Protein AF-A0AAD7XA46-F1 (afdb_monomer_lite)

Foldseek 3Di:
DDDDDDDDPDDDPPPPPAAPLEAAPPPDPVLVVLVVLLQDPPRDLVSNLVSVLVLLLSLLVVLQVLADWDWDWDQDPVRDIDIDIDGDFAAAEEAEPDQQVSSVVSNCVVPVPHHYKYWYWDQDPPPRAIDTDDTDDPLCLLRHQYAYGDAEQQQLRSVQVVLVVSVVSNHDLLSAEYGYAEHEPNSSCVNCVNRVNHHYYYHYYADHADPVRAGPVHRPDSCVSPPDPVNVPDDPDDDDDDDPDDPPPDVPPPDDDDDDDDDDDDDDDDDDDDDDDDDDDDDDDDDDDDDDDDDDDDDDDDDDDDDDDDDDDDDDDDDDDDDDDDDDDDDDDDDDDDDDDDDDDDDDDDDDDDPDDDDDDPPPDPPQLDQDDDDPDDLAAAEEEEAFAQLWDKDWDQPPDPDPDPDRDDTDIWTFALPPQVVVCVVVVHDSQFNCNVLVLLQCVLQLPFLCLSNVRYWYWYQHNVRWIKTAASSDDQDPDVRVNRVVSNVCVVVQFDDDPPDPDTRMGTDDDDPVVVAPPQEAEEEEDLPAEADALLVPVVVDDSSGYYYYYFHSTSDDHSCRCVVPHPYYYYHDNDDDRRNVVSNSNSVSVCVVVVRD

Secondary structure (DSSP, 8-state):
-------------------TTEEEPP--HHHHHHHHHHH-TT--HHHHHHHHHHHHHHHHHHHHHTS-EEEEEEE-TTS-EEEEEEE-SEEEEEEEETGGGHHHHHHHHHSTT-EEEEEEEEE-TTT--EEEEEEE--TTGGGEEEEEE-SEESSSHHHHHHHHHHHHTT--GGGEEEEEEEE-HHHHHHHHHH-TTSEEEEEEE-SEE-TTS-EES--S-HHHHS--TTGGG--S---PPPPS--SSSSSSSS----------------------------------------------------------------------------------PPPP---------------------TTSS-----PPP--S------EEEEEEEE---EEEE------SS-PPPP-EEEE--TTT-HHHHHHTT--GGG--HHHHHHHHHHHHHSHHHHTT-EEEEEEETTS-EEEE-TT----SSHHHHHHHHHHHHHHSEEE-TTSS-EEEEEEPSPGGGGS-SSEEEEEE-SSSPB--HHHHGGGS-TTSEEEEEEE-SSS--S-TTTTT-SEEEBSSSS---HHHHHHHHHHHHHHHTT--

pLDDT: mean 73.86, std 28.24, range [23.0, 98.25]

Structure (mmCIF, N/CA/C/O backbone):
data_AF-A0AAD7XA46-F1
#
_entry.id   AF-A0AAD7XA46-F1
#
loop_
_atom_site.group_PDB
_atom_site.id
_atom_site.type_symbol
_atom_site.label_atom_id
_atom_site.label_alt_id
_atom_site.label_comp_id
_atom_site.label_asym_id
_atom_site.label_entity_id
_atom_site.label_seq_id
_atom_site.pdbx_PDB_ins_code
_atom_site.Cartn_x
_atom_site.Cartn_y
_atom_site.Cartn_z
_atom_site.occupancy
_atom_site.B_iso_or_equiv
_atom_site.auth_seq_id
_atom_site.auth_comp_id
_atom_site.auth_asym_id
_atom_site.auth_atom_id
_atom_site.pdbx_PDB_model_num
ATOM 1 N N . MET A 1 1 ? 30.542 7.091 -58.425 1.00 41.00 1 MET A N 1
ATOM 2 C CA . MET A 1 1 ? 31.851 6.747 -57.839 1.00 41.00 1 MET A CA 1
ATOM 3 C C . MET A 1 1 ? 32.280 7.881 -56.927 1.00 41.00 1 MET A C 1
ATOM 5 O O . MET A 1 1 ? 32.767 8.890 -57.411 1.00 41.00 1 MET A O 1
ATOM 9 N N . ALA A 1 2 ? 32.003 7.732 -55.637 1.00 30.84 2 ALA A N 1
ATOM 10 C CA . ALA A 1 2 ? 32.707 8.364 -54.527 1.00 30.84 2 ALA A CA 1
ATOM 11 C C . ALA A 1 2 ? 32.381 7.490 -53.310 1.00 30.84 2 ALA A C 1
ATOM 13 O O . ALA A 1 2 ? 31.226 7.117 -53.108 1.00 30.84 2 ALA A O 1
ATOM 14 N N . ASP A 1 3 ? 33.441 7.050 -52.655 1.00 28.08 3 ASP A N 1
ATOM 15 C CA . ASP A 1 3 ? 33.549 5.824 -51.879 1.00 28.08 3 ASP A CA 1
ATOM 16 C C . ASP A 1 3 ? 33.077 5.994 -50.428 1.00 28.08 3 ASP A C 1
ATOM 18 O O . ASP A 1 3 ? 33.157 7.079 -49.851 1.00 28.08 3 ASP A O 1
ATOM 22 N N . GLN A 1 4 ? 32.570 4.903 -49.861 1.00 31.69 4 GLN A N 1
ATOM 23 C CA . GLN A 1 4 ? 32.106 4.787 -48.482 1.00 31.69 4 GLN A CA 1
ATOM 24 C C . GLN A 1 4 ? 33.289 4.483 -47.564 1.00 31.69 4 GLN A C 1
ATOM 26 O O . GLN A 1 4 ? 34.017 3.533 -47.812 1.00 31.69 4 GLN A O 1
ATOM 31 N N . THR A 1 5 ? 33.412 5.175 -46.433 1.00 30.08 5 THR A N 1
ATOM 32 C CA . THR A 1 5 ? 34.034 4.601 -45.225 1.00 30.08 5 THR A CA 1
ATOM 33 C C . THR A 1 5 ? 33.360 5.178 -43.980 1.00 30.08 5 THR A C 1
ATOM 35 O O . THR A 1 5 ? 33.797 6.159 -43.388 1.00 30.08 5 THR A O 1
ATOM 38 N N . ALA A 1 6 ? 32.243 4.558 -43.595 1.00 30.94 6 ALA A N 1
ATOM 39 C CA . ALA A 1 6 ? 31.711 4.652 -42.243 1.00 30.94 6 ALA A CA 1
ATOM 40 C C . ALA A 1 6 ? 32.429 3.597 -41.392 1.00 30.94 6 ALA A C 1
ATOM 42 O O . ALA A 1 6 ? 32.312 2.398 -41.640 1.00 30.94 6 ALA A O 1
ATOM 43 N N . THR A 1 7 ? 33.206 4.048 -40.416 1.00 26.98 7 THR A N 1
ATOM 44 C CA . THR A 1 7 ? 33.900 3.214 -39.436 1.00 26.98 7 THR A CA 1
ATOM 45 C C . THR A 1 7 ? 32.869 2.558 -38.516 1.00 26.98 7 THR A C 1
ATOM 47 O O . THR A 1 7 ? 32.341 3.181 -37.598 1.00 26.98 7 THR A O 1
ATOM 50 N N . SER A 1 8 ? 32.549 1.292 -38.781 1.00 25.33 8 SER A N 1
ATOM 51 C CA . SER A 1 8 ? 31.784 0.440 -37.875 1.00 25.33 8 SER A CA 1
ATOM 52 C C . SER A 1 8 ? 32.694 -0.023 -36.739 1.00 25.33 8 SER A C 1
ATOM 54 O O . SER A 1 8 ? 33.525 -0.913 -36.927 1.00 25.33 8 SER A O 1
ATOM 56 N N . THR A 1 9 ? 32.548 0.569 -35.557 1.00 26.42 9 THR A N 1
ATOM 57 C CA . THR A 1 9 ? 33.177 0.062 -34.335 1.00 26.42 9 THR A CA 1
ATOM 58 C C . THR A 1 9 ? 32.465 -1.228 -33.935 1.00 26.42 9 THR A C 1
ATOM 60 O O . THR A 1 9 ? 31.396 -1.220 -33.329 1.00 26.42 9 THR A O 1
ATOM 63 N N . THR A 1 10 ? 33.032 -2.359 -34.340 1.00 25.03 10 THR A N 1
ATOM 64 C CA . THR A 1 10 ? 32.673 -3.691 -33.856 1.00 25.03 10 THR A CA 1
ATOM 65 C C . THR A 1 10 ? 32.924 -3.759 -32.352 1.00 25.03 10 THR A C 1
ATOM 67 O O . THR A 1 10 ? 34.072 -3.854 -31.923 1.00 25.03 10 THR A O 1
ATOM 70 N N . HIS A 1 11 ? 31.857 -3.721 -31.551 1.00 30.09 11 HIS A N 1
ATOM 71 C CA . HIS A 1 11 ? 31.914 -4.160 -30.161 1.00 30.09 11 HIS A CA 1
ATOM 72 C C . HIS A 1 11 ? 32.260 -5.650 -30.150 1.00 30.09 11 HIS A C 1
ATOM 74 O O . HIS A 1 11 ? 31.501 -6.501 -30.612 1.00 30.09 11 HIS A O 1
ATOM 80 N N . THR A 1 12 ? 33.458 -5.951 -29.671 1.00 28.19 12 THR A N 1
ATOM 81 C CA . THR A 1 12 ? 33.951 -7.298 -29.419 1.00 28.19 12 THR A CA 1
ATOM 82 C C . THR A 1 12 ? 33.067 -7.977 -28.373 1.00 28.19 12 THR A C 1
ATOM 84 O O .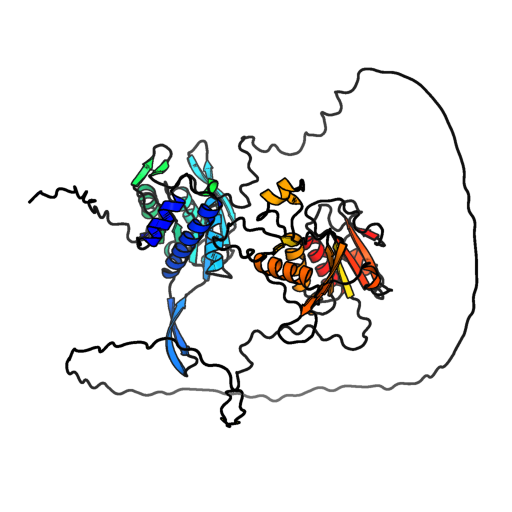 THR A 1 12 ? 33.112 -7.621 -27.198 1.00 28.19 12 THR A O 1
ATOM 87 N N . ASN A 1 13 ? 32.277 -8.967 -28.798 1.00 32.09 13 ASN A N 1
ATOM 88 C CA . ASN A 1 13 ? 31.639 -9.944 -27.916 1.00 32.09 13 ASN A CA 1
ATOM 89 C C . ASN A 1 13 ? 32.727 -10.802 -27.252 1.00 32.09 13 ASN A C 1
ATOM 91 O O . ASN A 1 13 ? 33.079 -11.871 -27.748 1.00 32.09 13 ASN A O 1
ATOM 95 N N . ALA A 1 14 ? 33.259 -10.335 -26.127 1.00 31.86 14 ALA A N 1
ATOM 96 C CA . ALA A 1 14 ? 33.870 -11.205 -25.137 1.00 31.86 14 ALA A CA 1
ATOM 97 C C . ALA A 1 14 ? 32.741 -11.711 -24.230 1.00 31.86 14 ALA A C 1
ATOM 99 O O . ALA A 1 14 ? 32.364 -11.066 -23.257 1.00 31.86 14 ALA A O 1
ATOM 100 N N . THR A 1 15 ? 32.134 -12.842 -24.587 1.00 37.50 15 THR A N 1
ATOM 101 C CA . THR A 1 15 ? 31.290 -13.604 -23.659 1.00 37.50 15 THR A CA 1
ATOM 102 C C . THR A 1 15 ? 32.190 -14.192 -22.576 1.00 37.50 15 THR A C 1
ATOM 104 O O . THR A 1 15 ? 32.627 -15.336 -22.676 1.00 37.50 15 THR A O 1
ATOM 107 N N . GLU A 1 16 ? 32.489 -13.407 -21.542 1.00 53.19 16 GLU A N 1
ATOM 108 C CA . GLU A 1 16 ? 32.779 -13.981 -20.233 1.00 53.19 16 GLU A CA 1
ATOM 109 C C . GLU A 1 16 ? 31.550 -14.803 -19.837 1.00 53.19 16 GLU A C 1
ATOM 111 O O . GLU A 1 16 ? 30.427 -14.295 -19.770 1.00 53.19 16 GLU A O 1
ATOM 116 N N . SER A 1 17 ? 31.729 -16.114 -19.690 1.00 70.62 17 SER A N 1
ATOM 117 C CA . SER A 1 17 ? 30.637 -17.014 -19.343 1.00 70.62 17 SER A CA 1
ATOM 118 C C . SER A 1 17 ? 30.135 -16.660 -17.946 1.00 70.62 17 SER A C 1
ATOM 120 O O . SER A 1 17 ? 30.827 -16.911 -16.957 1.00 70.62 17 SER A O 1
ATOM 122 N N . LEU A 1 18 ? 28.942 -16.068 -17.869 1.00 80.31 18 LEU A N 1
ATOM 123 C CA . LEU A 1 18 ? 28.279 -15.784 -16.600 1.00 80.31 18 LEU A CA 1
ATOM 124 C C . LEU A 1 18 ? 28.159 -17.071 -15.764 1.00 80.31 18 LEU A C 1
ATOM 126 O O . LEU A 1 18 ? 27.950 -18.147 -16.336 1.00 80.31 18 LEU A O 1
ATOM 130 N N . PRO A 1 19 ? 28.266 -16.989 -14.425 1.00 85.56 19 PRO A N 1
ATOM 131 C CA . PRO A 1 19 ? 28.053 -18.149 -13.568 1.00 85.56 19 PRO A CA 1
ATOM 132 C C . PRO A 1 19 ? 26.674 -18.774 -13.822 1.00 85.56 19 PRO A C 1
ATOM 134 O O . PRO A 1 19 ? 25.698 -18.060 -14.037 1.00 85.56 19 PRO A O 1
ATOM 137 N N . ALA A 1 20 ? 26.569 -20.104 -13.747 1.00 86.88 20 ALA A N 1
ATOM 138 C CA . ALA A 1 20 ? 25.340 -20.83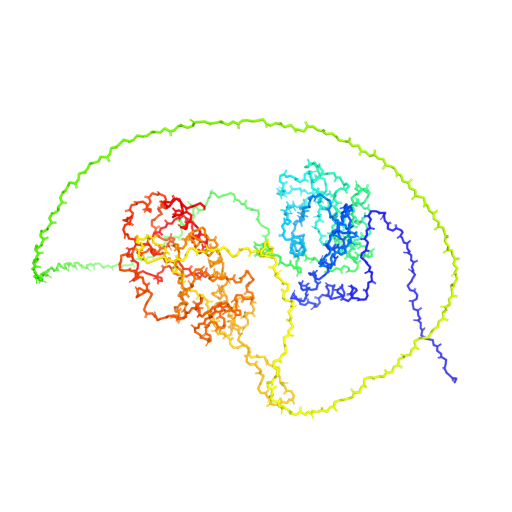6 -14.087 1.00 86.88 20 ALA A CA 1
ATOM 139 C C . ALA A 1 20 ? 24.118 -20.484 -13.208 1.00 86.88 20 ALA A C 1
ATOM 141 O O . ALA A 1 20 ? 22.981 -20.775 -13.574 1.00 86.88 20 ALA A O 1
ATOM 142 N N . SER A 1 21 ? 24.340 -19.873 -12.043 1.00 91.38 21 SER A N 1
ATOM 143 C CA . SER A 1 21 ? 23.294 -19.404 -11.133 1.00 91.38 21 SER A CA 1
ATOM 144 C C . SER A 1 21 ? 22.818 -17.974 -11.418 1.00 91.38 21 SER A C 1
ATOM 146 O O . SER A 1 21 ? 21.878 -17.515 -10.767 1.00 91.38 21 SER A O 1
ATOM 148 N N . VAL A 1 22 ? 23.431 -17.274 -12.380 1.00 95.44 22 VAL A N 1
ATOM 149 C CA . VAL A 1 22 ? 23.121 -15.884 -12.735 1.00 95.44 22 VAL A CA 1
ATOM 150 C C . VAL A 1 22 ? 22.285 -15.836 -14.009 1.00 95.44 22 VAL A C 1
ATOM 152 O O . VAL A 1 22 ? 22.690 -16.312 -15.067 1.00 95.44 22 VAL A O 1
ATOM 155 N N . TYR A 1 23 ? 21.132 -15.186 -13.916 1.00 96.06 23 TYR A N 1
ATOM 156 C CA . TYR A 1 23 ? 20.177 -15.004 -14.996 1.00 96.06 23 TYR A CA 1
ATOM 157 C C . TYR A 1 23 ? 20.037 -13.512 -15.283 1.00 96.06 23 TYR A C 1
ATOM 159 O O . TYR A 1 23 ? 19.651 -12.717 -14.422 1.00 96.06 23 TYR A O 1
ATOM 167 N N . LYS A 1 24 ? 20.384 -13.128 -16.510 1.00 95.88 24 LYS A N 1
ATOM 168 C CA . LYS A 1 24 ? 20.266 -11.755 -16.995 1.00 95.88 24 LYS A CA 1
ATOM 169 C C . LYS A 1 24 ? 18.977 -11.614 -17.796 1.00 95.88 24 LYS A C 1
ATOM 171 O O . LYS A 1 24 ? 18.714 -12.443 -18.667 1.00 95.88 24 LYS A O 1
ATOM 176 N N . LEU A 1 25 ? 18.213 -10.546 -17.559 1.00 95.69 25 LEU A N 1
ATOM 177 C CA . LEU A 1 25 ? 17.048 -10.249 -18.395 1.00 95.69 25 LEU A CA 1
ATOM 178 C C . LEU A 1 25 ? 17.437 -10.128 -19.881 1.00 95.69 25 LEU A C 1
ATOM 180 O O . LEU A 1 25 ? 18.511 -9.598 -20.196 1.00 95.69 25 LEU A O 1
ATOM 184 N N . PRO A 1 26 ? 16.556 -10.525 -20.818 1.00 95.00 26 PRO A N 1
ATOM 185 C CA . PRO A 1 26 ? 16.779 -10.304 -22.241 1.00 95.00 26 PRO A CA 1
ATOM 186 C C . PRO A 1 26 ? 17.013 -8.820 -22.551 1.00 95.00 26 PRO A C 1
ATOM 188 O O . PRO A 1 26 ? 16.194 -7.959 -22.217 1.00 95.00 26 PRO A O 1
ATOM 191 N N . GLN A 1 27 ? 18.129 -8.517 -23.215 1.00 95.00 27 GLN A N 1
ATOM 192 C CA . GLN A 1 27 ? 18.544 -7.149 -23.541 1.00 95.00 27 GLN A CA 1
ATOM 193 C C . GLN A 1 27 ? 17.766 -6.632 -24.755 1.00 95.00 27 GLN A C 1
ATOM 195 O O . GLN A 1 27 ? 18.251 -6.597 -25.881 1.00 95.00 27 GLN A O 1
ATOM 200 N N . THR A 1 28 ? 16.497 -6.302 -24.525 1.00 96.69 28 THR A N 1
ATOM 201 C CA . THR A 1 28 ? 15.625 -5.701 -25.538 1.00 96.69 28 THR A CA 1
ATOM 202 C C . THR A 1 28 ? 15.868 -4.197 -25.631 1.00 96.69 28 THR A C 1
ATOM 204 O O . THR A 1 28 ? 16.178 -3.562 -24.624 1.00 96.69 28 THR A O 1
ATOM 207 N N . ALA A 1 29 ? 15.610 -3.597 -26.797 1.00 96.62 29 ALA A N 1
ATOM 208 C CA . ALA A 1 29 ? 15.671 -2.140 -26.967 1.00 96.62 29 ALA A CA 1
ATOM 209 C C . ALA A 1 29 ? 14.773 -1.390 -25.963 1.00 96.62 29 ALA A C 1
ATOM 211 O O . ALA A 1 29 ? 15.087 -0.284 -25.531 1.00 96.62 29 ALA A O 1
ATOM 212 N N . GLN A 1 30 ? 13.659 -2.006 -25.548 1.00 97.00 30 GLN A N 1
ATOM 213 C CA . GLN A 1 30 ? 12.791 -1.442 -24.519 1.00 97.00 30 GLN A CA 1
ATOM 214 C C . GLN A 1 30 ? 13.459 -1.446 -23.142 1.00 97.00 30 GLN A C 1
ATOM 216 O O . GLN A 1 30 ? 13.334 -0.461 -22.420 1.00 97.00 30 GLN A O 1
ATOM 221 N N . LEU A 1 31 ? 14.131 -2.538 -22.762 1.00 96.00 31 LEU A N 1
ATOM 222 C CA . LEU A 1 31 ? 14.868 -2.607 -21.501 1.00 96.00 31 LEU A CA 1
ATOM 223 C C . LEU A 1 31 ? 16.010 -1.589 -21.508 1.00 96.00 31 LEU A C 1
ATOM 225 O O . LEU A 1 31 ? 16.131 -0.812 -20.569 1.00 96.00 31 LEU A O 1
ATOM 229 N N . GLU A 1 32 ? 16.773 -1.536 -22.596 1.00 96.56 32 GLU A N 1
ATOM 230 C CA . GLU A 1 32 ? 17.850 -0.568 -22.788 1.00 96.56 32 GLU A CA 1
ATOM 231 C C . GLU A 1 32 ? 17.353 0.874 -22.637 1.00 96.56 32 GLU A C 1
ATOM 233 O O . GLU A 1 32 ? 17.885 1.599 -21.805 1.00 96.56 32 GLU A O 1
ATOM 238 N N . ALA A 1 33 ? 16.256 1.256 -23.302 1.00 97.06 33 ALA A N 1
ATOM 239 C CA . ALA A 1 33 ? 15.666 2.589 -23.162 1.00 97.06 33 ALA A CA 1
ATOM 240 C C . ALA A 1 33 ? 15.236 2.915 -21.719 1.00 97.06 33 ALA A C 1
ATOM 242 O O . ALA A 1 33 ? 15.405 4.046 -21.262 1.00 97.06 33 ALA A O 1
ATOM 243 N N . LEU A 1 34 ? 14.693 1.936 -20.982 1.00 97.50 34 LEU A N 1
ATOM 244 C CA . LEU A 1 34 ? 14.364 2.121 -19.565 1.00 97.50 34 LEU A CA 1
ATOM 245 C C . LEU A 1 34 ? 15.631 2.380 -18.740 1.00 97.50 34 LEU A C 1
ATOM 247 O O . LEU A 1 34 ? 15.639 3.306 -17.927 1.00 97.50 34 LEU A O 1
ATOM 251 N N . TYR A 1 35 ? 16.693 1.603 -18.973 1.00 97.25 35 TYR A N 1
ATOM 252 C CA . TYR A 1 35 ? 17.986 1.791 -18.316 1.00 97.25 35 TYR A CA 1
ATOM 253 C C . TYR A 1 35 ? 18.626 3.128 -18.673 1.00 97.25 35 TYR A C 1
ATOM 255 O O . TYR A 1 35 ? 19.125 3.795 -17.774 1.00 97.25 35 TYR A O 1
ATOM 263 N N . THR A 1 36 ? 18.573 3.570 -19.930 1.00 97.44 36 THR A N 1
ATOM 264 C CA . THR A 1 36 ? 19.084 4.885 -20.337 1.00 97.44 36 THR A CA 1
ATOM 265 C C . THR A 1 36 ? 18.456 5.997 -19.498 1.00 97.44 36 THR A C 1
ATOM 267 O O . THR A 1 36 ? 19.179 6.829 -18.957 1.00 97.44 36 THR A O 1
ATOM 270 N N . ILE A 1 37 ? 17.132 5.969 -19.304 1.00 96.31 37 ILE A N 1
ATOM 271 C CA . ILE A 1 37 ? 16.424 6.994 -18.525 1.00 96.31 37 ILE A CA 1
ATOM 272 C C . ILE A 1 37 ? 16.816 6.945 -17.045 1.00 96.31 37 ILE A C 1
ATOM 274 O O . ILE A 1 37 ? 17.108 7.981 -16.453 1.00 96.31 37 ILE A O 1
ATOM 278 N N . ILE A 1 38 ? 16.841 5.763 -16.420 1.00 96.31 38 ILE A N 1
ATOM 279 C CA . ILE A 1 38 ? 17.196 5.684 -14.993 1.00 96.31 38 ILE A CA 1
ATOM 280 C C . ILE A 1 38 ? 18.689 5.936 -14.741 1.00 96.31 38 ILE A C 1
ATOM 282 O O . ILE A 1 38 ? 19.058 6.314 -13.635 1.00 96.31 38 ILE A O 1
ATOM 286 N N . ARG A 1 39 ? 19.559 5.755 -15.740 1.00 96.25 39 ARG A N 1
ATOM 287 C CA . ARG A 1 39 ? 20.988 6.078 -15.636 1.00 96.25 39 ARG A CA 1
ATOM 288 C C . ARG A 1 39 ? 21.248 7.567 -15.804 1.00 96.25 39 ARG A C 1
ATOM 290 O O . ARG A 1 39 ? 22.096 8.090 -15.088 1.00 96.25 39 ARG A O 1
ATOM 297 N N . ASP A 1 40 ? 20.500 8.244 -16.675 1.00 96.19 40 ASP A N 1
ATOM 298 C CA . ASP A 1 40 ? 20.656 9.678 -16.920 1.00 96.19 40 ASP A CA 1
ATOM 299 C C . ASP A 1 40 ? 20.528 10.477 -15.614 1.00 96.19 40 ASP A C 1
ATOM 301 O O . ASP A 1 40 ? 19.557 10.351 -14.863 1.00 96.19 40 ASP A O 1
ATOM 305 N N . ARG A 1 41 ? 21.558 11.275 -15.330 1.00 94.12 41 ARG A N 1
ATOM 306 C CA . ARG A 1 41 ? 21.662 12.135 -14.151 1.00 94.12 41 ARG A CA 1
ATOM 307 C C . ARG A 1 41 ? 20.601 13.238 -14.156 1.00 94.12 41 ARG A C 1
ATOM 309 O O . ARG A 1 41 ? 20.165 13.641 -13.081 1.00 94.12 41 ARG A O 1
ATOM 316 N N . GLU A 1 42 ? 20.191 13.706 -15.331 1.00 94.00 42 GLU A N 1
ATOM 317 C CA . GLU A 1 42 ? 19.245 14.815 -15.489 1.00 94.00 42 GLU A CA 1
ATOM 318 C C . GLU A 1 42 ? 17.775 14.355 -15.409 1.00 94.00 42 GLU A C 1
ATOM 320 O O . GLU A 1 42 ? 16.855 15.177 -15.364 1.00 94.00 42 GLU A O 1
ATOM 325 N N . THR A 1 43 ? 17.524 13.041 -15.330 1.00 93.75 43 THR A N 1
ATOM 326 C CA . THR A 1 43 ? 16.179 12.483 -15.152 1.00 93.75 43 THR A CA 1
ATOM 327 C C . THR A 1 43 ? 15.559 12.950 -13.840 1.00 93.75 43 THR A C 1
ATOM 329 O O . THR A 1 43 ? 16.078 12.705 -12.747 1.00 93.75 43 THR A O 1
ATOM 332 N N . ASN A 1 44 ? 14.386 13.577 -13.939 1.00 92.81 44 ASN A N 1
ATOM 333 C CA . ASN A 1 44 ? 13.645 14.032 -12.770 1.00 92.81 44 ASN A CA 1
ATOM 334 C C . ASN A 1 44 ? 13.155 12.853 -11.906 1.00 92.81 44 ASN A C 1
ATOM 336 O O . ASN A 1 44 ? 12.982 11.722 -12.362 1.00 92.81 44 ASN A O 1
ATOM 340 N N . ARG A 1 45 ? 12.867 13.140 -10.634 1.00 88.69 45 ARG A N 1
ATOM 341 C CA . ARG A 1 45 ? 12.464 12.125 -9.650 1.00 88.69 45 ARG A CA 1
ATOM 342 C C . ARG A 1 45 ? 11.211 11.339 -10.057 1.00 88.69 45 ARG A C 1
ATOM 344 O O . ARG A 1 45 ? 11.158 10.139 -9.814 1.00 88.69 45 ARG A O 1
ATOM 351 N N . GLY A 1 46 ? 10.205 11.997 -10.636 1.00 90.56 46 GLY A N 1
ATOM 352 C CA . GLY A 1 46 ? 8.948 11.345 -11.019 1.00 90.56 46 GLY A CA 1
ATOM 353 C C . GLY A 1 46 ? 9.162 10.282 -12.094 1.00 90.56 46 GLY A C 1
ATOM 354 O O . GLY A 1 46 ? 8.707 9.148 -11.945 1.00 90.56 46 GLY A O 1
ATOM 355 N N . ASP A 1 47 ? 9.934 10.630 -13.122 1.00 92.50 47 ASP A N 1
ATOM 356 C CA . ASP A 1 47 ? 10.308 9.712 -14.193 1.00 92.50 47 ASP A CA 1
ATOM 357 C C . ASP A 1 47 ? 11.215 8.593 -13.672 1.00 92.50 47 ASP A C 1
ATOM 359 O O . ASP A 1 47 ? 10.961 7.423 -13.959 1.00 92.50 47 ASP A O 1
ATOM 363 N N . PHE A 1 48 ? 12.209 8.902 -12.830 1.00 94.19 48 PHE A N 1
ATOM 364 C CA . PHE A 1 48 ? 13.067 7.877 -12.225 1.00 94.19 48 PHE A CA 1
ATOM 365 C C . PHE A 1 48 ? 12.250 6.824 -11.459 1.00 94.19 48 PHE A C 1
ATOM 367 O O . PHE A 1 48 ? 12.458 5.621 -11.636 1.00 94.19 48 PHE A O 1
ATOM 374 N N . LEU A 1 49 ? 11.285 7.253 -10.636 1.00 92.25 49 LEU A N 1
ATOM 375 C CA . LEU A 1 49 ? 10.383 6.351 -9.913 1.00 92.25 49 LEU A CA 1
ATOM 376 C C . LEU A 1 49 ? 9.564 5.492 -10.883 1.00 92.25 49 LEU A C 1
ATOM 378 O O . LEU A 1 49 ? 9.581 4.268 -10.781 1.00 92.25 49 LEU A O 1
ATOM 382 N N . PHE A 1 50 ? 8.917 6.123 -11.864 1.00 93.56 50 PHE A N 1
ATOM 383 C CA . PHE A 1 50 ? 8.068 5.432 -12.830 1.00 93.56 50 PHE A CA 1
ATOM 384 C C . PHE A 1 50 ? 8.832 4.387 -13.655 1.00 93.56 50 PHE A C 1
ATOM 386 O O . PHE A 1 50 ? 8.379 3.249 -13.797 1.00 93.56 50 PHE A O 1
ATOM 393 N N . TYR A 1 51 ? 9.997 4.742 -14.200 1.00 96.12 51 TYR A N 1
ATOM 394 C CA . TYR A 1 51 ? 10.774 3.833 -15.040 1.00 96.12 51 TYR A CA 1
ATOM 395 C C . TYR A 1 51 ? 11.500 2.759 -14.224 1.00 96.12 51 TYR A C 1
ATOM 397 O O . TYR A 1 51 ? 11.555 1.612 -14.673 1.00 96.12 51 TYR A O 1
ATOM 405 N N . SER A 1 52 ? 11.971 3.071 -13.010 1.00 95.38 52 SER A N 1
ATOM 406 C CA . SER A 1 52 ? 12.527 2.048 -12.113 1.00 95.38 52 SER A CA 1
ATOM 407 C C . SER A 1 52 ? 11.467 1.025 -11.693 1.00 95.38 52 SER A C 1
ATOM 409 O O . SER A 1 52 ? 11.749 -0.169 -11.736 1.00 95.38 52 SER A O 1
ATOM 411 N N . ASP A 1 53 ? 10.230 1.442 -11.401 1.00 95.25 53 ASP A N 1
ATOM 412 C CA . ASP A 1 53 ? 9.119 0.521 -11.106 1.00 95.25 53 ASP A CA 1
ATOM 413 C C . ASP A 1 53 ? 8.800 -0.418 -12.267 1.00 95.25 53 ASP A C 1
ATOM 415 O O . ASP A 1 53 ? 8.562 -1.612 -12.066 1.00 95.25 53 ASP A O 1
ATOM 419 N N . ARG A 1 54 ? 8.866 0.087 -13.503 1.00 96.44 54 ARG A N 1
ATOM 420 C CA . ARG A 1 54 ? 8.690 -0.750 -14.695 1.00 96.44 54 ARG A CA 1
ATOM 421 C C . ARG A 1 54 ? 9.778 -1.814 -14.820 1.00 96.44 54 ARG A C 1
ATOM 423 O O . ARG A 1 54 ? 9.453 -2.949 -15.154 1.00 96.44 54 ARG A O 1
ATOM 430 N N . ILE A 1 55 ? 11.037 -1.471 -14.547 1.00 96.69 55 ILE A N 1
ATOM 431 C CA . ILE A 1 55 ? 12.144 -2.440 -14.567 1.00 96.69 55 ILE A CA 1
ATOM 432 C C . ILE A 1 55 ? 11.971 -3.464 -13.440 1.00 96.69 55 ILE A C 1
ATOM 434 O O . ILE A 1 55 ? 12.061 -4.665 -13.685 1.00 96.69 55 ILE A O 1
ATOM 438 N N . ILE A 1 56 ? 11.653 -3.009 -12.225 1.00 96.62 56 ILE A N 1
ATOM 439 C CA . ILE A 1 56 ? 11.403 -3.878 -11.066 1.00 96.62 56 ILE A CA 1
ATOM 440 C C . ILE A 1 56 ? 10.294 -4.883 -11.375 1.00 96.62 56 ILE A C 1
ATOM 442 O O . ILE A 1 56 ? 10.435 -6.058 -11.048 1.00 96.62 56 ILE A O 1
ATOM 446 N N . ARG A 1 57 ? 9.212 -4.462 -12.040 1.00 96.50 57 ARG A N 1
ATOM 447 C CA . ARG A 1 57 ? 8.133 -5.372 -12.439 1.00 96.50 57 ARG A CA 1
ATOM 448 C C . ARG A 1 57 ? 8.642 -6.502 -13.334 1.00 96.50 57 ARG A C 1
ATOM 450 O O . ARG A 1 57 ? 8.309 -7.651 -13.077 1.00 96.50 57 ARG A O 1
ATOM 457 N N . LEU A 1 58 ? 9.458 -6.186 -14.341 1.00 96.88 58 LEU A N 1
ATOM 458 C CA . LEU A 1 58 ? 10.049 -7.193 -15.230 1.00 96.88 58 LEU A CA 1
ATOM 459 C C . LEU A 1 58 ? 10.963 -8.157 -14.463 1.00 96.88 58 LEU A C 1
ATOM 461 O O . LEU A 1 58 ? 10.890 -9.363 -14.670 1.00 96.88 58 LEU A O 1
ATOM 465 N N . LEU A 1 59 ? 11.777 -7.632 -13.545 1.00 97.12 59 LEU A N 1
ATOM 466 C CA . LEU A 1 59 ? 12.679 -8.432 -12.713 1.00 97.12 59 LEU A CA 1
ATOM 467 C C . LEU A 1 59 ? 11.938 -9.370 -11.765 1.00 97.12 59 LEU A C 1
ATOM 469 O O . LEU A 1 59 ? 12.359 -10.506 -11.573 1.00 97.12 59 LEU A O 1
ATOM 473 N N . VAL A 1 60 ? 10.844 -8.904 -11.163 1.00 96.56 60 VAL A N 1
ATOM 474 C CA . VAL A 1 60 ? 10.026 -9.734 -10.276 1.00 96.56 60 VAL A CA 1
ATOM 475 C C . VAL A 1 60 ? 9.343 -10.848 -11.061 1.00 96.56 60 VAL A C 1
ATOM 477 O O . VAL A 1 60 ? 9.392 -11.988 -10.615 1.00 96.56 60 VAL A O 1
ATOM 480 N N . GLU A 1 61 ? 8.724 -10.542 -12.205 1.00 95.88 61 GLU A N 1
ATOM 481 C CA . GLU A 1 61 ? 8.083 -11.565 -13.049 1.00 95.88 61 GLU A CA 1
ATOM 482 C C . GLU A 1 61 ? 9.108 -12.626 -13.481 1.00 95.88 61 GLU A C 1
ATOM 484 O O . GLU A 1 61 ? 8.839 -13.819 -13.361 1.00 95.88 61 GLU A O 1
ATOM 489 N N . GLU A 1 62 ? 10.322 -12.211 -13.865 1.00 96.38 62 GLU A N 1
ATOM 490 C CA . GLU A 1 62 ? 11.394 -13.161 -14.175 1.00 96.38 62 GLU A CA 1
ATOM 491 C C . GLU A 1 62 ? 11.840 -13.961 -12.947 1.00 96.38 62 GLU A C 1
ATOM 493 O O . GLU A 1 62 ? 11.995 -15.176 -13.017 1.00 96.38 62 GLU A O 1
ATOM 498 N N . GLY A 1 63 ? 11.982 -13.324 -11.783 1.00 95.19 63 GLY A N 1
ATOM 499 C CA . GLY A 1 63 ? 12.333 -14.027 -10.550 1.00 95.19 63 GLY A CA 1
ATOM 500 C C . GLY A 1 63 ? 11.325 -15.108 -10.158 1.00 95.19 63 GLY A C 1
ATOM 501 O O . GLY A 1 63 ? 11.718 -16.154 -9.641 1.00 95.19 63 GLY A O 1
ATOM 502 N N . LEU A 1 64 ? 10.039 -14.902 -10.451 1.00 94.69 64 LEU A N 1
ATOM 503 C CA . LEU A 1 64 ? 8.993 -15.897 -10.210 1.00 94.69 64 LEU A CA 1
ATOM 504 C C . LEU A 1 64 ? 9.065 -17.089 -11.179 1.00 94.69 64 LEU A C 1
ATOM 506 O O . LEU A 1 64 ? 8.670 -18.186 -10.785 1.00 94.69 64 LEU A O 1
ATOM 510 N N . ASN A 1 65 ? 9.621 -16.928 -12.387 1.00 94.75 65 ASN A N 1
ATOM 511 C CA . ASN A 1 65 ? 9.807 -18.031 -13.344 1.00 94.75 65 ASN A CA 1
ATOM 512 C C . ASN A 1 65 ? 10.769 -19.117 -12.829 1.00 94.75 65 ASN A C 1
ATOM 514 O O . ASN A 1 65 ? 10.727 -20.253 -13.296 1.00 94.75 65 ASN A O 1
ATOM 518 N N . HIS A 1 66 ? 11.613 -18.796 -11.844 1.00 94.06 66 HIS A N 1
ATOM 519 C CA . HIS A 1 66 ? 12.566 -19.735 -11.246 1.00 94.06 66 HIS A CA 1
ATOM 520 C C . HIS A 1 66 ? 12.024 -20.502 -10.030 1.00 94.06 66 HIS A C 1
ATOM 522 O O . HIS A 1 66 ? 12.775 -21.248 -9.383 1.00 94.06 66 HIS A O 1
ATOM 528 N N . LEU A 1 67 ? 10.744 -20.315 -9.702 1.00 93.88 67 LEU A N 1
ATOM 529 C CA . LEU A 1 67 ? 10.045 -21.108 -8.698 1.00 93.88 67 LEU A CA 1
ATOM 530 C C . LEU A 1 67 ? 9.639 -22.470 -9.278 1.00 93.88 67 LEU A C 1
ATOM 532 O O . LEU A 1 67 ? 9.304 -22.561 -10.459 1.00 93.88 67 LEU A O 1
ATOM 536 N N . PRO A 1 68 ? 9.626 -23.536 -8.462 1.00 93.31 68 PRO A N 1
ATOM 537 C CA . PRO A 1 68 ? 9.132 -24.828 -8.913 1.00 93.31 68 PRO A CA 1
ATOM 538 C C . PRO A 1 68 ? 7.647 -24.756 -9.266 1.00 93.31 68 PRO A C 1
ATOM 540 O O . PRO A 1 68 ? 6.856 -24.041 -8.639 1.00 93.31 68 PRO A O 1
ATOM 543 N N . VAL A 1 69 ? 7.274 -25.541 -10.269 1.00 94.69 69 VAL A N 1
ATOM 544 C CA . VAL A 1 69 ? 5.902 -25.655 -10.746 1.00 94.69 69 VAL A CA 1
ATOM 545 C C . VAL A 1 69 ? 5.461 -27.110 -10.744 1.00 94.69 69 VAL A C 1
ATOM 547 O O . VAL A 1 69 ? 6.236 -28.014 -11.049 1.00 94.69 69 VAL A O 1
ATOM 550 N N . VAL A 1 70 ? 4.190 -27.326 -10.429 1.00 95.44 70 VAL A N 1
ATOM 551 C CA . VAL A 1 70 ? 3.521 -28.623 -10.483 1.00 95.44 70 VAL A CA 1
ATOM 552 C C . VAL A 1 70 ? 2.553 -28.660 -11.667 1.00 95.44 70 VAL A C 1
ATOM 554 O O . VAL A 1 70 ? 1.844 -27.671 -11.899 1.00 95.44 70 VAL A O 1
ATOM 557 N N . PRO A 1 71 ? 2.480 -29.775 -12.418 1.00 96.38 71 PRO A N 1
ATOM 558 C CA . PRO A 1 71 ? 1.473 -29.954 -13.457 1.00 96.38 71 PRO A CA 1
ATOM 559 C C . PRO A 1 71 ? 0.065 -29.772 -12.887 1.00 96.38 71 PRO A C 1
ATOM 561 O O . PRO A 1 71 ? -0.263 -30.289 -11.817 1.00 96.38 71 PRO A O 1
ATOM 564 N N . LYS A 1 72 ? -0.775 -29.021 -13.598 1.00 96.19 72 LYS A N 1
ATOM 565 C CA . LYS A 1 72 ? -2.146 -28.738 -13.182 1.00 96.19 72 LYS A CA 1
ATOM 566 C C . LYS A 1 72 ? -3.083 -28.752 -14.376 1.00 96.19 72 LYS A C 1
ATOM 568 O O . LYS A 1 72 ? -3.082 -27.841 -15.202 1.00 96.19 72 LYS A O 1
ATOM 573 N N . THR A 1 73 ? -3.949 -29.751 -14.400 1.00 96.56 73 THR A N 1
ATOM 574 C CA . THR A 1 73 ? -5.008 -29.866 -15.398 1.00 96.56 73 THR A CA 1
ATOM 575 C C . THR A 1 73 ? -6.244 -29.100 -14.942 1.00 96.56 73 THR A C 1
ATOM 577 O O . THR A 1 73 ? -6.675 -29.217 -13.793 1.00 96.56 73 THR A O 1
ATOM 580 N N . VAL A 1 74 ? -6.821 -28.298 -15.835 1.00 96.62 74 VAL A N 1
ATOM 581 C CA . VAL A 1 74 ? -8.061 -27.551 -15.587 1.00 96.62 74 VAL A CA 1
ATOM 582 C C . VAL A 1 74 ? -9.071 -27.813 -16.694 1.00 96.62 74 VAL A C 1
ATOM 584 O O . VAL A 1 74 ? -8.707 -28.111 -17.830 1.00 96.62 74 VAL A O 1
ATOM 587 N N . ILE A 1 75 ? -10.351 -27.673 -16.365 1.00 97.19 75 ILE A N 1
ATOM 588 C CA . ILE A 1 75 ? -11.431 -27.690 -17.349 1.00 97.19 75 ILE A CA 1
ATOM 589 C C . ILE A 1 75 ? -11.739 -26.238 -17.699 1.00 97.19 75 ILE A C 1
ATOM 591 O O . ILE A 1 75 ? -12.037 -25.417 -16.829 1.00 97.19 75 ILE A O 1
ATOM 595 N N . THR A 1 76 ? -11.612 -25.909 -18.976 1.00 96.88 76 THR A N 1
ATOM 596 C CA . THR A 1 76 ? -11.901 -24.571 -19.496 1.00 96.88 76 THR A CA 1
ATOM 597 C C . THR A 1 76 ? -13.415 -24.315 -19.539 1.00 96.88 76 THR A C 1
ATOM 599 O O . THR A 1 76 ? -14.199 -25.265 -19.554 1.00 96.88 76 THR A O 1
ATOM 602 N N . PRO A 1 77 ? -13.874 -23.049 -19.622 1.00 96.38 77 PRO A N 1
ATOM 603 C CA . PRO A 1 77 ? -15.303 -22.742 -19.752 1.00 96.38 77 PRO A CA 1
ATOM 604 C C . PRO A 1 77 ? -15.982 -23.342 -20.995 1.00 96.38 77 PRO A C 1
ATOM 606 O O . PRO A 1 77 ? -17.205 -23.402 -21.044 1.00 96.38 77 PRO A O 1
ATOM 609 N N . THR A 1 78 ? -15.211 -23.785 -21.994 1.00 95.94 78 THR A N 1
ATOM 610 C CA . THR A 1 78 ? -15.720 -24.482 -23.186 1.00 95.94 78 THR A CA 1
ATOM 611 C C . THR A 1 78 ? -15.895 -25.989 -22.969 1.00 95.94 78 THR A C 1
ATOM 613 O O . THR A 1 78 ? -16.321 -26.686 -23.884 1.00 95.94 78 THR A O 1
ATOM 616 N N . GLY A 1 79 ? -15.562 -26.508 -21.782 1.00 93.75 79 GLY A N 1
ATOM 617 C CA . GLY A 1 79 ? -15.596 -27.935 -21.454 1.00 93.75 79 GLY A CA 1
ATOM 618 C C . GLY A 1 79 ? -14.346 -28.711 -21.879 1.00 93.75 79 GLY A C 1
ATOM 619 O O . GLY A 1 79 ? -14.239 -29.893 -21.566 1.00 93.75 79 GLY A O 1
ATOM 620 N N . ALA A 1 80 ? -13.385 -28.070 -22.553 1.00 96.56 80 ALA A N 1
ATOM 621 C CA . ALA A 1 80 ? -12.135 -28.707 -22.954 1.00 96.56 80 ALA A CA 1
ATOM 622 C C . ALA A 1 80 ? -11.135 -28.780 -21.791 1.00 96.56 80 ALA A C 1
ATOM 624 O O . ALA A 1 80 ? -11.022 -27.843 -20.992 1.00 96.56 80 ALA A O 1
ATOM 625 N N . THR A 1 81 ? -10.371 -29.868 -21.738 1.00 97.44 81 THR A N 1
ATOM 626 C CA . THR A 1 81 ? -9.251 -30.039 -20.809 1.00 97.44 81 THR A CA 1
ATOM 627 C C . THR A 1 81 ? -8.049 -29.209 -21.266 1.00 97.44 81 THR A C 1
ATOM 629 O O . THR A 1 81 ? -7.681 -29.250 -22.437 1.00 97.44 81 THR A O 1
ATOM 632 N N . TYR A 1 82 ? -7.426 -28.472 -20.346 1.00 97.75 82 TYR A N 1
ATOM 633 C CA . TYR A 1 82 ? -6.178 -27.740 -20.569 1.00 97.75 82 TYR A CA 1
ATOM 634 C C . TYR A 1 82 ? -5.121 -28.185 -19.559 1.00 97.75 82 TYR A C 1
ATOM 636 O O . TYR A 1 82 ? -5.349 -28.146 -18.346 1.00 97.75 82 TYR A O 1
ATOM 644 N N . GLU A 1 83 ? -3.961 -28.591 -20.065 1.00 97.38 83 GLU A N 1
ATOM 645 C CA . GLU A 1 83 ? -2.803 -28.971 -19.263 1.00 97.38 83 GLU A CA 1
ATOM 646 C C . GLU A 1 83 ? -1.919 -27.745 -19.041 1.00 97.38 83 GLU A C 1
ATOM 648 O O . GLU A 1 83 ? -1.246 -27.260 -19.948 1.00 97.38 83 GLU A O 1
ATOM 653 N N . GLY A 1 84 ? -1.968 -27.207 -17.826 1.00 96.38 84 GLY A N 1
ATOM 654 C CA . GLY A 1 84 ? -1.149 -26.082 -17.406 1.00 96.38 84 GLY A CA 1
ATOM 655 C C . GLY A 1 84 ? -0.243 -26.445 -16.239 1.00 96.38 84 GLY A C 1
ATOM 656 O O . GLY A 1 84 ? 0.009 -27.613 -15.938 1.00 96.38 84 GLY A O 1
ATOM 657 N N . VAL A 1 85 ? 0.223 -25.411 -15.546 1.00 95.94 85 VAL A N 1
ATOM 658 C CA . VAL A 1 85 ? 1.061 -25.539 -14.354 1.00 95.94 85 VAL A CA 1
ATOM 659 C C . VAL A 1 85 ? 0.564 -24.621 -13.240 1.00 95.94 85 VAL A C 1
ATOM 661 O O . VAL A 1 85 ? -0.091 -23.607 -13.489 1.00 95.94 85 VAL A O 1
ATOM 664 N N . GLY A 1 86 ? 0.857 -24.984 -11.996 1.00 91.00 86 GLY A N 1
ATOM 665 C CA . GLY A 1 86 ? 0.698 -24.128 -10.825 1.00 91.00 86 GLY A CA 1
ATOM 666 C C . GLY A 1 86 ? 2.016 -24.007 -10.072 1.00 91.00 86 GLY A C 1
ATOM 667 O O . GLY A 1 86 ? 2.828 -24.921 -10.111 1.00 91.00 86 GLY A O 1
ATOM 668 N N . PHE A 1 87 ? 2.235 -22.897 -9.374 1.00 90.50 87 PHE A N 1
ATOM 669 C CA . PHE A 1 87 ? 3.424 -22.739 -8.536 1.00 90.50 87 PHE A CA 1
ATOM 670 C C . PHE A 1 87 ? 3.365 -23.638 -7.301 1.00 90.50 87 PHE A C 1
ATOM 672 O O . PHE A 1 87 ? 2.313 -23.775 -6.670 1.00 90.50 87 PHE A O 1
ATOM 679 N N . GLU A 1 88 ? 4.508 -24.215 -6.943 1.00 87.00 88 GLU A N 1
ATOM 680 C CA . GLU A 1 88 ? 4.669 -25.026 -5.746 1.00 87.00 88 GLU A CA 1
ATOM 681 C C . GLU A 1 88 ? 5.260 -24.207 -4.591 1.00 87.00 88 GLU A C 1
ATOM 683 O O . GLU A 1 88 ? 6.207 -23.435 -4.742 1.00 87.00 88 GLU A O 1
ATOM 688 N N . GLY A 1 89 ? 4.715 -24.418 -3.393 1.00 83.56 89 GLY A N 1
ATOM 689 C CA . GLY A 1 89 ? 5.234 -23.825 -2.167 1.00 83.56 89 GLY A CA 1
ATOM 690 C C . GLY A 1 89 ? 4.730 -22.411 -1.883 1.00 83.56 89 GLY A C 1
ATOM 691 O O . GLY A 1 89 ? 3.827 -21.871 -2.521 1.00 83.56 89 GLY A O 1
ATOM 692 N N . LYS A 1 90 ? 5.287 -21.824 -0.823 1.00 91.31 90 LYS A N 1
ATOM 693 C CA . LYS A 1 90 ? 4.925 -20.493 -0.330 1.00 91.31 90 LYS A CA 1
ATOM 694 C C . LYS A 1 90 ? 6.096 -19.548 -0.551 1.00 91.31 90 LYS A C 1
ATOM 696 O O . LYS A 1 90 ? 7.225 -19.896 -0.226 1.00 91.31 90 LYS A O 1
ATOM 701 N N . ILE A 1 91 ? 5.819 -18.339 -1.024 1.00 94.31 91 ILE A N 1
ATOM 702 C CA . ILE A 1 91 ? 6.845 -17.313 -1.241 1.00 94.31 91 ILE A CA 1
ATOM 703 C C . ILE A 1 91 ? 6.819 -16.245 -0.141 1.00 94.31 91 ILE A C 1
ATOM 705 O O . ILE A 1 91 ? 5.790 -16.015 0.511 1.00 94.31 91 ILE A O 1
ATOM 709 N N . CYS A 1 92 ? 7.941 -15.569 0.059 1.00 96.75 92 CYS A N 1
ATOM 710 C CA . CYS A 1 92 ? 8.019 -14.276 0.733 1.00 96.75 92 CYS A CA 1
ATOM 711 C C . CYS A 1 92 ? 9.099 -13.405 0.088 1.00 96.75 92 CYS A C 1
ATOM 713 O O . CYS A 1 92 ? 10.085 -13.918 -0.433 1.00 96.75 92 CYS A O 1
ATOM 715 N N . GLY A 1 93 ? 8.917 -12.089 0.147 1.00 97.38 93 GLY A N 1
ATOM 716 C CA . GLY A 1 93 ? 9.971 -11.133 -0.181 1.00 97.38 93 GLY A CA 1
ATOM 717 C C . GLY A 1 93 ? 10.781 -10.791 1.061 1.00 97.38 93 GLY A C 1
ATOM 718 O O . GLY A 1 93 ? 10.215 -10.709 2.151 1.00 97.38 93 GLY A O 1
ATOM 719 N N . VAL A 1 94 ? 12.081 -10.570 0.913 1.00 98.12 94 VAL A N 1
ATOM 720 C CA . VAL A 1 94 ? 12.938 -10.018 1.966 1.00 98.12 94 VAL A CA 1
ATOM 721 C C . VAL A 1 94 ? 13.707 -8.845 1.385 1.00 98.12 94 VAL A C 1
ATOM 723 O O . VAL A 1 94 ? 14.492 -9.031 0.464 1.00 98.12 94 VAL A O 1
ATOM 726 N N . SER A 1 95 ? 13.479 -7.639 1.895 1.00 97.31 95 SER A N 1
ATOM 727 C CA . SER A 1 95 ? 14.169 -6.434 1.429 1.00 97.31 95 SER A CA 1
ATOM 728 C C . SER A 1 95 ? 15.417 -6.150 2.262 1.00 97.31 95 SER A C 1
ATOM 730 O O . SER A 1 95 ? 15.378 -6.176 3.499 1.00 97.31 95 SER A O 1
ATOM 732 N N . ILE A 1 96 ? 16.528 -5.856 1.580 1.00 95.56 96 ILE A N 1
ATOM 733 C CA . ILE A 1 96 ? 17.718 -5.289 2.219 1.00 95.56 96 ILE A CA 1
ATOM 734 C C . ILE A 1 96 ? 17.516 -3.777 2.319 1.00 95.56 96 ILE A C 1
ATOM 736 O O . ILE A 1 96 ? 17.417 -3.067 1.316 1.00 95.56 96 ILE A O 1
ATOM 740 N N . LEU A 1 97 ? 17.408 -3.274 3.543 1.00 92.31 97 LEU A N 1
ATOM 741 C CA . LEU A 1 97 ? 17.166 -1.864 3.797 1.00 92.31 97 LEU A CA 1
ATOM 742 C C . LEU A 1 97 ? 18.421 -1.030 3.502 1.00 92.31 97 LEU A C 1
ATOM 744 O O . LEU A 1 97 ? 19.530 -1.431 3.834 1.00 92.31 97 LEU A O 1
ATOM 748 N N . ARG A 1 98 ? 18.285 0.173 2.933 1.00 87.31 98 ARG A N 1
ATOM 749 C CA . ARG A 1 98 ? 17.022 0.859 2.572 1.00 87.31 98 ARG A CA 1
ATOM 750 C C . ARG A 1 98 ? 16.587 0.635 1.121 1.00 87.31 98 ARG A C 1
ATOM 752 O O . ARG A 1 98 ? 15.394 0.646 0.844 1.00 87.31 98 ARG A O 1
ATOM 759 N N . ALA A 1 99 ? 17.524 0.412 0.201 1.00 89.62 99 ALA A N 1
ATOM 760 C CA . ALA A 1 99 ? 17.243 0.419 -1.235 1.00 89.62 99 ALA A CA 1
ATOM 761 C C . ALA A 1 99 ? 16.285 -0.705 -1.681 1.00 89.62 99 ALA A C 1
ATOM 763 O O . ALA A 1 99 ? 15.450 -0.484 -2.559 1.00 89.62 99 ALA A O 1
ATOM 764 N N . GLY A 1 100 ? 16.332 -1.876 -1.037 1.00 92.50 100 GLY A N 1
ATOM 765 C CA . GLY A 1 100 ? 15.453 -3.011 -1.328 1.00 92.50 100 GLY A CA 1
ATOM 766 C C . GLY A 1 100 ? 13.964 -2.749 -1.073 1.00 92.50 100 GLY A C 1
ATOM 767 O O . GLY A 1 100 ? 13.123 -3.395 -1.699 1.00 92.50 100 GLY A O 1
ATOM 768 N N . GLU A 1 101 ? 13.601 -1.776 -0.222 1.00 93.44 101 GLU A N 1
ATOM 769 C CA . GLU A 1 101 ? 12.190 -1.409 0.020 1.00 93.44 101 GLU A CA 1
ATOM 770 C C . GLU A 1 101 ? 11.485 -0.925 -1.246 1.00 93.44 101 GLU A C 1
ATOM 772 O O . GLU A 1 101 ? 10.290 -1.160 -1.426 1.00 93.44 101 GLU A O 1
ATOM 777 N N . ALA A 1 102 ? 12.226 -0.285 -2.152 1.00 92.56 102 ALA A N 1
ATOM 778 C CA . ALA A 1 102 ? 11.693 0.188 -3.422 1.00 92.56 102 ALA A CA 1
ATOM 779 C C . ALA A 1 102 ? 11.087 -0.939 -4.273 1.00 92.56 102 ALA A C 1
ATOM 781 O O . ALA A 1 102 ? 10.177 -0.696 -5.061 1.00 92.56 102 ALA A O 1
ATOM 782 N N . MET A 1 103 ? 11.566 -2.173 -4.098 1.00 95.25 103 MET A N 1
ATOM 783 C CA . MET A 1 103 ? 11.136 -3.333 -4.876 1.00 95.25 103 MET A CA 1
ATOM 784 C C . MET A 1 103 ? 9.915 -4.043 -4.272 1.00 95.25 103 MET A C 1
ATOM 786 O O . MET A 1 103 ? 9.265 -4.839 -4.951 1.00 95.25 103 MET A O 1
ATOM 790 N N . GLU A 1 104 ? 9.550 -3.738 -3.019 1.00 94.38 104 GLU A N 1
ATOM 791 C CA . GLU A 1 104 ? 8.408 -4.363 -2.336 1.00 94.38 104 GLU A CA 1
ATOM 792 C C . GLU A 1 104 ? 7.080 -4.059 -3.036 1.00 94.38 104 GLU A C 1
ATOM 794 O O . GLU A 1 104 ? 6.200 -4.921 -3.096 1.00 94.38 104 GLU A O 1
ATOM 799 N N . ALA A 1 105 ? 6.937 -2.841 -3.570 1.00 90.81 105 ALA A N 1
ATOM 800 C CA . ALA A 1 105 ? 5.749 -2.427 -4.308 1.00 90.81 105 ALA A CA 1
ATOM 801 C C . ALA A 1 105 ? 5.557 -3.300 -5.555 1.00 90.81 105 ALA A C 1
ATOM 803 O O . ALA A 1 105 ? 4.508 -3.929 -5.698 1.00 90.81 105 ALA A O 1
ATOM 804 N N . GLY A 1 106 ? 6.601 -3.434 -6.382 1.00 92.69 106 GLY A N 1
ATOM 805 C CA . GLY A 1 106 ? 6.576 -4.293 -7.567 1.00 92.69 106 GLY A CA 1
ATOM 806 C C . GLY A 1 106 ? 6.250 -5.750 -7.227 1.00 92.69 106 GLY A C 1
ATOM 807 O O . GLY A 1 106 ? 5.423 -6.369 -7.895 1.00 92.69 106 GLY A O 1
ATOM 808 N N . LEU A 1 107 ? 6.802 -6.276 -6.127 1.00 94.44 107 LEU A N 1
ATOM 809 C CA . LEU A 1 107 ? 6.487 -7.630 -5.668 1.00 94.44 107 LEU A CA 1
ATOM 810 C C . LEU A 1 107 ? 5.021 -7.788 -5.233 1.00 94.44 107 LEU A C 1
ATOM 812 O O . LEU A 1 107 ? 4.378 -8.777 -5.587 1.00 94.44 107 LEU A O 1
ATOM 816 N N . ARG A 1 108 ? 4.459 -6.825 -4.496 1.00 93.25 108 ARG A N 1
ATOM 817 C CA . ARG A 1 108 ? 3.055 -6.872 -4.046 1.00 93.25 108 ARG A CA 1
ATOM 818 C C . ARG A 1 108 ? 2.049 -6.696 -5.179 1.00 93.25 108 ARG A C 1
ATOM 820 O O . ARG A 1 108 ? 0.938 -7.218 -5.088 1.00 93.25 108 ARG A O 1
ATOM 827 N N . GLU A 1 109 ? 2.414 -5.979 -6.237 1.00 92.00 109 GLU A N 1
ATOM 828 C CA . GLU A 1 109 ? 1.558 -5.820 -7.414 1.00 92.00 109 GLU A CA 1
ATOM 829 C C . GLU A 1 109 ? 1.400 -7.116 -8.217 1.00 92.00 109 GLU A C 1
ATOM 831 O O . GLU A 1 109 ? 0.350 -7.324 -8.833 1.00 92.00 109 GLU A O 1
ATOM 836 N N . VAL A 1 110 ? 2.421 -7.978 -8.222 1.00 92.19 110 VAL A N 1
ATOM 837 C CA . VAL A 1 110 ? 2.360 -9.315 -8.839 1.00 92.19 110 VAL A CA 1
ATOM 838 C C . VAL A 1 110 ? 1.739 -10.318 -7.861 1.00 92.19 110 VAL A C 1
ATOM 840 O O . VAL A 1 110 ? 0.830 -11.069 -8.213 1.00 92.19 110 VAL A O 1
ATOM 843 N N . CYS A 1 111 ? 2.161 -10.272 -6.595 1.00 90.88 111 CYS A N 1
ATOM 844 C CA . CYS A 1 111 ? 1.814 -11.239 -5.558 1.00 90.88 111 CYS A CA 1
ATOM 845 C C . CYS A 1 111 ? 1.063 -10.566 -4.393 1.00 90.88 111 CYS A C 1
ATOM 847 O O . CYS A 1 111 ? 1.652 -10.207 -3.373 1.00 90.88 111 CYS A O 1
ATOM 849 N N . ARG A 1 112 ? -0.269 -10.443 -4.510 1.00 83.50 112 ARG A N 1
ATOM 850 C CA . ARG A 1 112 ? -1.130 -9.642 -3.601 1.00 83.50 112 ARG A CA 1
ATOM 851 C C . ARG A 1 112 ? -1.018 -9.952 -2.101 1.00 83.50 112 ARG A C 1
ATOM 853 O O . ARG A 1 112 ? -1.262 -9.066 -1.289 1.00 83.50 112 ARG A O 1
ATOM 860 N N . SER A 1 113 ? -0.691 -11.186 -1.723 1.00 82.50 113 SER A N 1
ATOM 861 C CA . SER A 1 113 ? -0.644 -11.638 -0.319 1.00 82.50 113 SER A CA 1
ATOM 862 C C . SER A 1 113 ? 0.747 -12.120 0.106 1.00 82.50 113 SER A C 1
ATOM 864 O O . SER A 1 113 ? 0.880 -12.921 1.032 1.00 82.50 113 SER A O 1
ATOM 866 N N . VAL A 1 114 ? 1.793 -11.659 -0.584 1.00 92.81 114 VAL A N 1
ATOM 867 C CA . VAL A 1 114 ? 3.180 -11.997 -0.252 1.00 92.81 114 VAL A CA 1
ATOM 868 C C . VAL A 1 114 ? 3.579 -11.400 1.100 1.00 92.81 114 VAL A C 1
ATOM 870 O O . VAL A 1 114 ? 3.344 -10.224 1.384 1.00 92.81 114 VAL A O 1
ATOM 873 N N . ARG A 1 115 ? 4.188 -12.222 1.959 1.00 94.69 115 ARG A N 1
ATOM 874 C CA . ARG A 1 115 ? 4.778 -11.745 3.218 1.00 94.69 115 ARG A CA 1
ATOM 875 C C . ARG A 1 115 ? 6.093 -11.039 2.919 1.00 94.69 115 ARG A C 1
ATOM 877 O O . ARG A 1 115 ? 6.834 -11.494 2.053 1.00 94.69 115 ARG A O 1
ATOM 884 N N . ILE A 1 116 ? 6.376 -9.968 3.653 1.00 96.56 116 ILE A N 1
ATOM 885 C CA . ILE A 1 116 ? 7.607 -9.190 3.509 1.00 96.56 116 ILE A CA 1
ATOM 886 C C . ILE A 1 116 ? 8.401 -9.270 4.811 1.00 96.56 116 ILE A C 1
ATOM 888 O O . ILE A 1 116 ? 7.886 -8.908 5.870 1.00 96.56 116 ILE A O 1
ATOM 892 N N . GLY A 1 117 ? 9.632 -9.761 4.719 1.00 96.50 117 GLY A N 1
ATOM 893 C CA . GLY A 1 117 ? 10.661 -9.604 5.736 1.00 96.50 117 GLY A CA 1
ATOM 894 C C . GLY A 1 117 ? 11.575 -8.426 5.410 1.00 96.50 117 GLY A C 1
ATOM 895 O O . GLY A 1 117 ? 11.657 -7.997 4.262 1.00 96.50 117 GLY A O 1
ATOM 896 N N . LYS A 1 118 ? 12.263 -7.903 6.423 1.00 96.94 118 LYS A N 1
ATOM 897 C CA . LYS A 1 118 ? 13.189 -6.774 6.285 1.00 96.94 118 LYS A CA 1
ATOM 898 C C . LYS A 1 118 ? 14.491 -7.070 7.010 1.00 96.94 118 LYS A C 1
ATOM 900 O O . LYS A 1 118 ? 14.454 -7.567 8.138 1.00 96.94 118 LYS A O 1
ATOM 905 N N . ILE A 1 119 ? 15.616 -6.737 6.386 1.00 96.31 119 ILE A N 1
ATOM 906 C CA . ILE A 1 119 ? 16.951 -6.846 6.980 1.00 96.31 119 ILE A CA 1
ATOM 907 C C . ILE A 1 119 ? 17.674 -5.511 6.789 1.00 96.31 119 ILE A C 1
ATOM 909 O O . ILE A 1 119 ? 17.818 -5.043 5.666 1.00 96.31 119 ILE A O 1
ATOM 913 N N . LEU A 1 120 ? 18.139 -4.896 7.876 1.00 93.81 120 LEU A N 1
ATOM 914 C CA . LEU A 1 120 ? 19.013 -3.726 7.840 1.00 93.81 120 LEU A CA 1
ATOM 915 C C . LEU A 1 120 ? 20.457 -4.169 8.031 1.00 93.81 120 LEU A C 1
ATOM 917 O O . LEU A 1 120 ? 20.823 -4.692 9.089 1.00 93.81 120 LEU A O 1
ATOM 921 N N . ILE A 1 121 ? 21.265 -3.918 7.009 1.00 90.38 121 ILE A N 1
ATOM 922 C CA . ILE A 1 121 ? 22.697 -4.189 7.009 1.00 90.38 121 ILE A CA 1
ATOM 923 C C . ILE A 1 121 ? 23.397 -2.863 6.782 1.00 90.38 121 ILE A C 1
ATOM 925 O O . ILE A 1 121 ? 23.102 -2.156 5.822 1.00 90.38 121 ILE A O 1
ATOM 929 N N . GLN A 1 122 ? 24.330 -2.535 7.663 1.00 84.31 122 GLN A N 1
ATOM 930 C CA . GLN A 1 122 ? 25.148 -1.341 7.536 1.00 84.31 122 GLN A CA 1
ATOM 931 C C . GLN A 1 122 ? 26.611 -1.743 7.685 1.00 84.31 122 GLN A C 1
ATOM 933 O O . GLN A 1 122 ? 26.948 -2.698 8.392 1.00 84.31 122 GLN A O 1
ATOM 938 N N . ARG A 1 123 ? 27.478 -1.050 6.949 1.00 79.06 123 ARG A N 1
ATOM 939 C CA . ARG A 1 123 ? 28.918 -1.224 7.093 1.00 79.06 123 ARG A CA 1
ATOM 940 C C . ARG A 1 123 ? 29.367 -0.477 8.331 1.00 79.06 123 ARG A C 1
ATOM 942 O O . ARG A 1 123 ? 28.998 0.676 8.528 1.00 79.06 123 ARG A O 1
ATOM 949 N N . ASP A 1 124 ? 30.134 -1.164 9.150 1.00 74.00 124 ASP A N 1
ATOM 950 C CA . ASP A 1 124 ? 30.831 -0.559 10.268 1.00 74.00 124 ASP A CA 1
ATOM 951 C C . ASP A 1 124 ? 31.881 0.436 9.738 1.00 74.00 124 ASP A C 1
ATOM 953 O O . ASP A 1 124 ? 32.621 0.113 8.806 1.00 74.00 124 ASP A O 1
ATOM 957 N N . GLU A 1 125 ? 31.899 1.654 10.282 1.00 67.19 125 GLU A N 1
ATOM 958 C CA . GLU A 1 125 ? 32.742 2.756 9.794 1.00 67.19 125 GLU A CA 1
ATOM 959 C C . GLU A 1 125 ? 34.241 2.513 10.030 1.00 67.19 125 GLU A C 1
ATOM 961 O O . GLU A 1 125 ? 35.063 3.020 9.270 1.00 67.19 125 GLU A O 1
ATOM 966 N N . GLU A 1 126 ? 34.606 1.703 11.030 1.00 64.12 126 GLU A N 1
ATOM 967 C CA . GLU A 1 126 ? 36.003 1.417 11.381 1.00 64.12 126 GLU A CA 1
ATOM 968 C C . GLU A 1 126 ? 36.534 0.175 10.659 1.00 64.12 126 GLU A C 1
ATOM 970 O O . GLU A 1 126 ? 37.684 0.133 10.227 1.00 64.12 126 GLU A O 1
ATOM 975 N N . THR A 1 127 ? 35.698 -0.856 10.515 1.00 68.94 127 THR A N 1
ATOM 976 C CA . THR A 1 127 ? 36.123 -2.165 9.982 1.00 68.94 127 THR A CA 1
ATOM 977 C C . THR A 1 127 ? 35.697 -2.418 8.537 1.00 68.94 127 THR A C 1
ATOM 979 O O . THR A 1 127 ? 36.117 -3.411 7.943 1.00 68.94 127 THR A O 1
ATOM 982 N N . ALA A 1 128 ? 34.840 -1.564 7.966 1.00 67.62 128 ALA A N 1
ATOM 983 C CA . ALA A 1 128 ? 34.205 -1.723 6.652 1.00 67.62 128 ALA A CA 1
ATOM 984 C C . ALA A 1 128 ? 33.418 -3.042 6.460 1.00 67.62 128 ALA A C 1
ATOM 986 O O . ALA A 1 128 ? 32.946 -3.335 5.356 1.00 67.62 128 ALA A O 1
ATOM 987 N N . GLN A 1 129 ? 33.231 -3.834 7.523 1.00 72.25 129 GLN A N 1
ATOM 988 C CA . GLN A 1 129 ? 32.511 -5.104 7.485 1.00 72.25 129 GLN A CA 1
ATOM 989 C C . GLN A 1 129 ? 30.999 -4.886 7.596 1.00 72.25 129 GLN A C 1
ATOM 991 O O . GLN A 1 129 ? 30.520 -4.017 8.327 1.00 72.25 129 GLN A O 1
ATOM 996 N N . ALA A 1 130 ? 30.229 -5.698 6.874 1.00 80.00 130 ALA A N 1
ATOM 997 C CA . ALA A 1 130 ? 28.772 -5.669 6.915 1.00 80.00 130 ALA A CA 1
ATOM 998 C C . ALA A 1 130 ? 28.254 -6.284 8.229 1.00 80.00 130 ALA A C 1
ATOM 1000 O O . ALA A 1 130 ? 28.401 -7.487 8.455 1.00 80.00 130 ALA A O 1
ATOM 1001 N N . LYS A 1 131 ? 27.616 -5.473 9.081 1.00 83.56 131 LYS A N 1
ATOM 1002 C CA . LYS A 1 131 ? 26.978 -5.920 10.328 1.00 83.56 131 LYS A CA 1
ATOM 1003 C C . LYS A 1 131 ? 25.455 -5.901 10.200 1.00 83.56 131 LYS A C 1
ATOM 1005 O O . LYS A 1 131 ? 24.880 -5.039 9.535 1.00 83.56 131 LYS A O 1
ATOM 1010 N N . LEU A 1 132 ? 24.805 -6.870 10.844 1.00 88.94 132 LEU A N 1
ATOM 1011 C CA . LEU A 1 132 ? 23.349 -6.925 10.964 1.00 88.94 132 LEU A CA 1
ATOM 1012 C C . LEU A 1 132 ? 22.898 -5.972 12.077 1.00 88.94 132 LEU A C 1
ATOM 1014 O O . LEU A 1 132 ? 23.286 -6.159 13.226 1.00 88.94 132 LEU A O 1
ATOM 1018 N N . PHE A 1 133 ? 22.054 -4.995 11.747 1.00 88.50 133 PHE A N 1
ATOM 1019 C CA . PHE A 1 133 ? 21.495 -4.051 12.725 1.00 88.50 133 PHE A CA 1
ATOM 1020 C C . PHE A 1 133 ? 20.054 -4.381 13.102 1.00 88.50 133 PHE A C 1
ATOM 1022 O O . PHE A 1 133 ? 19.637 -4.179 14.239 1.00 88.50 133 PHE A O 1
ATOM 1029 N N . TYR A 1 134 ? 19.277 -4.881 12.144 1.00 90.62 134 TYR A N 1
ATOM 1030 C CA . TYR A 1 134 ? 17.874 -5.207 12.353 1.00 90.62 134 TYR A CA 1
ATOM 1031 C C . TYR A 1 134 ? 17.455 -6.337 11.424 1.00 90.62 134 TYR A C 1
ATOM 1033 O O . TYR A 1 134 ? 17.791 -6.332 10.242 1.00 90.62 134 TYR A O 1
ATOM 1041 N N . SER A 1 135 ? 16.680 -7.286 11.938 1.00 93.50 135 SER A N 1
ATOM 1042 C CA . SER A 1 135 ? 15.973 -8.258 11.111 1.00 93.50 135 SER A CA 1
ATOM 1043 C C . SER A 1 135 ? 14.563 -8.468 11.646 1.00 93.50 135 SER A C 1
ATOM 1045 O O . SER A 1 135 ? 14.335 -8.578 12.849 1.00 93.50 135 SER A O 1
ATOM 1047 N N . LYS A 1 136 ? 13.593 -8.503 10.735 1.00 94.50 136 LYS A N 1
ATOM 1048 C CA . LYS A 1 136 ? 12.219 -8.910 11.023 1.00 94.50 136 LYS A CA 1
ATOM 1049 C C . LYS A 1 136 ? 11.728 -9.759 9.870 1.00 94.50 136 LYS A C 1
ATOM 1051 O O . LYS A 1 136 ? 11.394 -9.244 8.806 1.00 94.50 136 LYS A O 1
ATOM 1056 N N . LEU A 1 137 ? 11.719 -11.065 10.087 1.00 95.81 137 LEU A N 1
ATOM 1057 C CA . LEU A 1 137 ? 11.396 -12.070 9.081 1.00 95.81 137 LEU A CA 1
ATOM 1058 C C . LEU A 1 137 ? 10.065 -12.760 9.432 1.00 95.81 137 LEU A C 1
ATOM 1060 O O . LEU A 1 137 ? 9.683 -12.793 10.605 1.00 95.81 137 LEU A O 1
ATOM 1064 N N . PRO A 1 138 ? 9.323 -13.302 8.448 1.00 93.31 138 PRO A N 1
ATOM 1065 C CA . PRO A 1 138 ? 8.179 -14.165 8.728 1.00 93.31 138 PRO A CA 1
ATOM 1066 C C . PRO A 1 138 ? 8.588 -15.358 9.602 1.00 93.31 138 PRO A C 1
ATOM 1068 O O . PRO A 1 138 ? 9.613 -15.983 9.348 1.00 93.31 138 PRO A O 1
ATOM 1071 N N . GLN A 1 139 ? 7.767 -15.714 10.593 1.00 92.06 139 GLN A N 1
ATOM 1072 C CA . GLN A 1 139 ? 8.070 -16.824 11.513 1.00 92.06 139 GLN A CA 1
ATOM 1073 C C . GLN A 1 139 ? 8.244 -18.174 10.796 1.00 92.06 139 GLN A C 1
ATOM 1075 O O . GLN A 1 139 ? 8.983 -19.030 11.262 1.00 92.06 139 GLN A O 1
ATOM 1080 N N . ASP A 1 140 ? 7.587 -18.359 9.650 1.00 94.12 140 ASP A N 1
ATOM 1081 C CA . ASP A 1 140 ? 7.639 -19.579 8.841 1.00 94.12 140 ASP A CA 1
ATOM 1082 C C . ASP A 1 140 ? 8.598 -19.476 7.638 1.00 94.12 140 ASP A C 1
ATOM 1084 O O . ASP A 1 140 ? 8.408 -20.176 6.642 1.00 94.12 140 ASP A O 1
ATOM 1088 N N . ILE A 1 141 ? 9.611 -18.598 7.692 1.00 96.31 141 ILE A N 1
ATOM 1089 C CA . ILE A 1 141 ? 10.512 -18.334 6.555 1.00 96.31 141 ILE A CA 1
ATOM 1090 C C . ILE A 1 141 ? 11.311 -19.568 6.105 1.00 96.31 141 ILE A C 1
ATOM 1092 O O . ILE A 1 141 ? 11.481 -19.759 4.904 1.00 96.31 141 ILE A O 1
ATOM 1096 N N . ALA A 1 142 ? 11.708 -20.453 7.024 1.00 95.06 142 ALA A N 1
ATOM 1097 C CA . ALA A 1 142 ? 12.456 -21.680 6.715 1.00 95.06 142 ALA A CA 1
ATOM 1098 C C . ALA A 1 142 ? 11.732 -22.608 5.712 1.00 95.06 142 ALA A C 1
ATOM 1100 O O . ALA A 1 142 ? 12.351 -23.389 4.991 1.00 95.06 142 ALA A O 1
ATOM 1101 N N . GLN A 1 143 ? 10.401 -22.515 5.634 1.00 93.56 143 GLN A N 1
ATOM 1102 C CA . GLN A 1 143 ? 9.566 -23.333 4.749 1.00 93.56 143 GLN A CA 1
ATOM 1103 C C . GLN A 1 143 ? 9.188 -22.617 3.440 1.00 93.56 143 GLN A C 1
ATOM 1105 O O . GLN A 1 143 ? 8.370 -23.132 2.675 1.00 93.56 143 GLN A O 1
ATOM 1110 N N . ARG A 1 144 ? 9.732 -21.420 3.182 1.00 95.19 144 ARG A N 1
ATOM 1111 C CA . ARG A 1 144 ? 9.359 -20.563 2.048 1.00 95.19 144 ARG A CA 1
ATOM 1112 C C . ARG A 1 144 ? 10.479 -20.425 1.023 1.00 95.19 144 ARG A C 1
ATOM 1114 O O . ARG A 1 144 ? 11.654 -20.578 1.337 1.00 95.19 144 ARG A O 1
ATOM 1121 N N . TYR A 1 145 ? 10.086 -20.075 -0.196 1.00 96.12 145 TYR A N 1
ATOM 1122 C CA . TYR A 1 145 ? 10.981 -19.492 -1.190 1.00 96.12 145 TYR A CA 1
ATOM 1123 C C . TYR A 1 145 ? 11.140 -18.001 -0.906 1.00 96.12 145 TYR A C 1
ATOM 1125 O O . TYR A 1 145 ? 10.147 -17.290 -0.708 1.00 96.12 145 TYR A O 1
ATOM 1133 N N . VAL A 1 146 ? 12.384 -17.536 -0.872 1.00 97.88 146 VAL A N 1
ATOM 1134 C CA . VAL A 1 146 ? 12.721 -16.159 -0.516 1.00 97.88 146 VAL A CA 1
ATOM 1135 C C . VAL A 1 146 ? 13.150 -15.407 -1.764 1.00 97.88 146 VAL A C 1
ATOM 1137 O O . VAL A 1 146 ? 14.166 -15.738 -2.365 1.00 97.88 146 VAL A O 1
ATOM 1140 N N . LEU A 1 147 ? 12.403 -14.362 -2.119 1.00 98.06 147 LEU A N 1
ATOM 1141 C CA . LEU A 1 147 ? 12.861 -13.354 -3.069 1.00 98.06 147 LEU A CA 1
ATOM 1142 C C . LEU A 1 147 ? 13.616 -12.284 -2.276 1.00 98.06 147 LEU A C 1
ATOM 1144 O O . LEU A 1 147 ? 12.993 -11.441 -1.629 1.00 98.06 147 LEU A O 1
ATOM 1148 N N . LEU A 1 148 ? 14.945 -12.356 -2.277 1.00 98.25 148 LEU A N 1
ATOM 1149 C CA . LEU A 1 148 ? 15.813 -11.364 -1.648 1.00 98.25 148 LEU A CA 1
ATOM 1150 C C . LEU A 1 148 ? 15.927 -10.154 -2.584 1.00 98.25 148 LEU A C 1
ATOM 1152 O O . LEU A 1 148 ? 16.310 -10.313 -3.737 1.00 98.25 148 LEU A O 1
ATOM 1156 N N . LEU A 1 149 ? 15.572 -8.963 -2.109 1.00 97.94 149 LEU A N 1
ATOM 1157 C CA . LEU A 1 149 ? 15.422 -7.762 -2.930 1.00 97.94 149 LEU A CA 1
ATOM 1158 C C . LEU A 1 149 ? 16.493 -6.728 -2.573 1.00 97.94 149 LEU A C 1
ATOM 1160 O O . LEU A 1 149 ? 16.497 -6.207 -1.452 1.00 97.94 149 LEU A O 1
ATOM 1164 N N . ASP A 1 150 ? 17.356 -6.405 -3.536 1.00 96.00 150 ASP A N 1
ATOM 1165 C CA . ASP A 1 150 ? 18.293 -5.279 -3.455 1.00 96.00 150 ASP A CA 1
ATOM 1166 C C . ASP A 1 150 ? 18.642 -4.772 -4.867 1.00 96.00 150 ASP A C 1
ATOM 1168 O O . ASP A 1 150 ? 19.208 -5.522 -5.671 1.00 96.00 150 ASP A O 1
ATOM 1172 N N . PRO A 1 151 ? 18.329 -3.512 -5.216 1.00 95.25 151 PRO A N 1
ATOM 1173 C CA . PRO A 1 151 ? 18.529 -3.001 -6.568 1.00 95.25 151 PRO A CA 1
ATOM 1174 C C . PRO A 1 151 ? 20.000 -2.929 -6.997 1.00 95.25 151 PRO A C 1
ATOM 1176 O O . PRO A 1 151 ? 20.247 -2.911 -8.201 1.00 95.25 151 PRO A O 1
ATOM 1179 N N . MET A 1 152 ? 20.973 -2.911 -6.079 1.00 93.81 152 MET A N 1
ATOM 1180 C CA . MET A 1 152 ? 22.392 -2.753 -6.430 1.00 93.81 152 MET A CA 1
ATOM 1181 C C . MET A 1 152 ? 23.264 -3.876 -5.866 1.00 93.81 152 MET A C 1
ATOM 1183 O O . MET A 1 152 ? 23.321 -4.088 -4.660 1.00 93.81 152 MET A O 1
ATOM 1187 N N . LEU A 1 153 ? 24.021 -4.543 -6.737 1.00 94.94 153 LEU A N 1
ATOM 1188 C CA . LEU A 1 153 ? 25.031 -5.525 -6.357 1.00 94.94 153 LEU A CA 1
ATOM 1189 C C . LEU A 1 153 ? 26.413 -4.991 -6.743 1.00 94.94 153 LEU A C 1
ATOM 1191 O O . LEU A 1 153 ? 26.923 -5.293 -7.817 1.00 94.94 153 LEU A O 1
ATOM 1195 N N . ALA A 1 154 ? 26.991 -4.168 -5.863 1.00 92.81 154 ALA A N 1
ATOM 1196 C CA . ALA A 1 154 ? 28.333 -3.611 -6.040 1.00 92.81 154 ALA A CA 1
ATOM 1197 C C . ALA A 1 154 ? 29.409 -4.616 -5.596 1.00 92.81 154 ALA A C 1
ATOM 1199 O O . ALA A 1 154 ? 29.774 -5.499 -6.346 1.00 92.81 154 ALA A O 1
ATOM 1200 N N . THR A 1 155 ? 29.879 -4.573 -4.346 1.00 91.44 155 THR A N 1
ATOM 1201 C CA . THR A 1 155 ? 30.902 -5.528 -3.857 1.00 91.44 155 THR A CA 1
ATOM 1202 C C . THR A 1 155 ? 30.338 -6.879 -3.398 1.00 91.44 155 THR A C 1
ATOM 1204 O O . THR A 1 155 ? 31.093 -7.771 -3.017 1.00 91.44 155 THR A O 1
ATOM 1207 N N . GLY A 1 156 ? 29.012 -7.022 -3.328 1.00 90.75 156 GLY A N 1
ATOM 1208 C CA . GLY A 1 156 ? 28.340 -8.225 -2.817 1.00 90.75 156 GLY A CA 1
ATOM 1209 C C . GLY A 1 156 ? 28.242 -8.352 -1.294 1.00 90.75 156 GLY A C 1
ATOM 1210 O O . GLY A 1 156 ? 27.460 -9.166 -0.816 1.00 90.75 156 GLY A O 1
ATOM 1211 N N . GLY A 1 157 ? 28.949 -7.528 -0.511 1.00 90.94 157 GLY A N 1
ATOM 1212 C CA . GLY A 1 157 ? 29.030 -7.692 0.950 1.00 90.94 157 GLY A CA 1
ATOM 1213 C C . GLY A 1 157 ? 27.678 -7.683 1.681 1.00 90.94 157 GLY A C 1
ATOM 1214 O O . GLY A 1 157 ? 27.432 -8.540 2.529 1.00 90.94 157 GLY A O 1
ATOM 1215 N N . SER A 1 158 ? 26.778 -6.758 1.328 1.00 91.50 158 SER A N 1
ATOM 1216 C CA . SER A 1 158 ? 25.446 -6.666 1.948 1.00 91.50 158 SER A CA 1
ATOM 1217 C C . SER A 1 158 ? 24.566 -7.866 1.593 1.00 91.50 158 SER A C 1
ATOM 1219 O O . SER A 1 158 ? 23.961 -8.465 2.477 1.00 91.50 158 SER A O 1
ATOM 1221 N N . ALA A 1 159 ? 24.545 -8.263 0.318 1.00 94.62 159 ALA A N 1
ATOM 1222 C CA . ALA A 1 159 ? 23.782 -9.418 -0.148 1.00 94.62 159 ALA A CA 1
ATOM 1223 C C . ALA A 1 159 ? 24.301 -10.724 0.474 1.00 94.62 159 ALA A C 1
ATOM 1225 O O . ALA A 1 159 ? 23.509 -11.527 0.959 1.00 94.62 159 ALA A O 1
ATOM 1226 N N . ILE A 1 160 ? 25.626 -10.898 0.552 1.00 95.88 160 ILE A N 1
ATOM 1227 C CA . ILE A 1 160 ? 26.263 -12.029 1.238 1.00 95.88 160 ILE A CA 1
ATOM 1228 C C . ILE A 1 160 ? 25.791 -12.097 2.691 1.00 95.88 160 ILE A C 1
ATOM 1230 O O . ILE A 1 160 ? 25.323 -13.143 3.134 1.00 95.88 160 ILE A O 1
ATOM 1234 N N . LYS A 1 161 ? 25.861 -10.978 3.423 1.00 95.06 161 LYS A N 1
ATOM 1235 C CA . LYS A 1 161 ? 25.449 -10.950 4.828 1.00 95.06 161 LYS A CA 1
ATOM 1236 C C . LYS A 1 161 ? 23.948 -11.203 4.997 1.00 95.06 161 LYS A C 1
ATOM 1238 O O . LYS A 1 161 ? 23.548 -11.854 5.956 1.00 95.06 161 LYS A O 1
ATOM 1243 N N . ALA A 1 162 ? 23.112 -10.752 4.063 1.00 96.44 162 ALA A N 1
ATOM 1244 C CA . ALA A 1 162 ? 21.685 -11.060 4.079 1.00 96.44 162 ALA A CA 1
ATOM 1245 C C . ALA A 1 162 ? 21.420 -12.562 3.897 1.00 96.44 162 ALA A C 1
ATOM 1247 O O . ALA A 1 162 ? 20.601 -13.123 4.622 1.00 96.44 162 ALA A O 1
ATOM 1248 N N . VAL A 1 163 ? 22.134 -13.224 2.981 1.00 96.94 163 VAL A N 1
ATOM 1249 C CA . VAL A 1 163 ? 22.024 -14.678 2.785 1.00 96.94 163 VAL A CA 1
ATOM 1250 C C . VAL A 1 163 ? 22.525 -15.448 4.010 1.00 96.94 163 VAL A C 1
ATOM 1252 O O . VAL A 1 163 ? 21.871 -16.412 4.402 1.00 96.94 163 VAL A O 1
ATOM 1255 N N . GLU A 1 164 ? 23.607 -15.010 4.670 1.00 96.25 164 GLU A N 1
ATOM 1256 C CA . GLU A 1 164 ? 24.039 -15.586 5.960 1.00 96.25 164 GLU A CA 1
ATOM 1257 C C . GLU A 1 164 ? 22.895 -15.593 6.974 1.00 96.25 164 GLU A C 1
ATOM 1259 O O . GLU A 1 164 ? 22.548 -16.644 7.505 1.00 96.25 164 GLU A O 1
ATOM 1264 N N . VAL A 1 165 ? 22.255 -14.438 7.172 1.00 95.94 165 VAL A N 1
ATOM 1265 C CA . VAL A 1 165 ? 21.150 -14.286 8.125 1.00 95.94 165 VAL A CA 1
ATOM 1266 C C . VAL A 1 165 ? 19.960 -15.166 7.740 1.00 95.94 165 VAL A C 1
ATOM 1268 O O . VAL A 1 165 ? 19.343 -15.778 8.608 1.00 95.94 165 VAL A O 1
ATOM 1271 N N . LEU A 1 166 ? 19.632 -15.284 6.451 1.00 97.25 166 LEU A N 1
ATOM 1272 C CA . LEU A 1 166 ? 18.557 -16.172 5.995 1.00 97.25 166 LEU A CA 1
ATOM 1273 C C . LEU A 1 166 ? 18.870 -17.648 6.279 1.00 97.25 166 LEU A C 1
ATOM 1275 O O . LEU A 1 166 ? 17.992 -18.374 6.751 1.00 97.25 166 LEU A O 1
ATOM 1279 N N . LYS A 1 167 ? 20.115 -18.081 6.053 1.00 96.69 167 LYS A N 1
ATOM 1280 C CA . LYS A 1 167 ? 20.560 -19.447 6.362 1.00 96.69 167 LYS A CA 1
ATOM 1281 C C . LYS A 1 167 ? 20.564 -19.715 7.869 1.00 96.69 167 LYS A C 1
ATOM 1283 O O . LYS A 1 167 ? 20.127 -20.785 8.283 1.00 96.69 167 LYS A O 1
ATOM 1288 N N . GLU A 1 168 ? 20.963 -18.742 8.691 1.00 95.69 168 GLU A N 1
ATOM 1289 C CA . GLU A 1 168 ? 20.858 -18.811 10.161 1.00 95.69 168 GLU A CA 1
ATOM 1290 C C . GLU A 1 168 ? 19.403 -19.005 10.629 1.00 95.69 168 GLU A C 1
ATOM 1292 O O . GLU A 1 168 ? 19.154 -19.697 11.612 1.00 95.69 168 GLU A O 1
ATOM 1297 N N . HIS A 1 169 ? 18.429 -18.467 9.887 1.00 95.06 169 HIS A N 1
ATOM 1298 C CA . HIS A 1 169 ? 16.994 -18.656 10.136 1.00 95.06 169 HIS A CA 1
ATOM 1299 C C . HIS A 1 169 ? 16.409 -19.916 9.464 1.00 95.06 169 HIS A C 1
ATOM 1301 O O . HIS A 1 169 ? 15.188 -20.076 9.398 1.00 95.06 169 HIS A O 1
ATOM 1307 N N . GLY A 1 170 ? 17.260 -20.821 8.969 1.00 94.88 170 GLY A N 1
ATOM 1308 C CA . GLY A 1 170 ? 16.866 -22.125 8.436 1.00 94.88 170 GLY A CA 1
ATOM 1309 C C . GLY A 1 170 ? 16.357 -22.112 6.994 1.00 94.88 170 GLY A C 1
ATOM 1310 O O . GLY A 1 170 ? 15.744 -23.090 6.570 1.00 94.88 170 GLY A O 1
ATOM 1311 N N . VAL A 1 171 ? 16.574 -21.033 6.235 1.00 97.31 171 VAL A N 1
ATOM 1312 C CA . VAL A 1 171 ? 16.230 -20.991 4.805 1.00 97.31 171 VAL A CA 1
ATOM 1313 C C . VAL A 1 171 ? 17.282 -21.769 4.000 1.00 97.31 171 VAL A C 1
ATOM 1315 O O . VAL A 1 171 ? 18.464 -21.424 4.074 1.00 97.31 171 VAL A O 1
ATOM 1318 N N . PRO A 1 172 ? 16.891 -22.785 3.206 1.00 95.75 172 PRO A N 1
ATOM 1319 C CA . PRO A 1 172 ? 17.811 -23.472 2.301 1.00 95.75 172 PRO A CA 1
ATOM 1320 C C . PRO A 1 172 ? 18.322 -22.533 1.204 1.00 95.75 172 PRO A C 1
ATOM 1322 O O . PRO A 1 172 ? 17.563 -21.725 0.666 1.00 95.75 172 PRO A O 1
ATOM 1325 N N . GLU A 1 173 ? 19.599 -22.648 0.850 1.00 95.81 173 GLU A N 1
ATOM 1326 C CA . GLU A 1 173 ? 20.264 -21.734 -0.088 1.00 95.81 173 GLU A CA 1
ATOM 1327 C C . GLU A 1 173 ? 19.637 -21.781 -1.491 1.00 95.81 173 GLU A C 1
ATOM 1329 O O . GLU A 1 173 ? 19.406 -20.745 -2.109 1.00 95.81 173 GLU A O 1
ATOM 1334 N N . GLU A 1 174 ? 19.251 -22.968 -1.954 1.00 95.00 174 GLU A N 1
ATOM 1335 C CA . GLU A 1 174 ? 18.615 -23.207 -3.251 1.00 95.00 174 GLU A CA 1
ATOM 1336 C C . GLU A 1 174 ? 17.209 -22.588 -3.380 1.00 95.00 174 GLU A C 1
ATOM 1338 O O . GLU A 1 174 ? 16.666 -22.469 -4.487 1.00 95.00 174 GLU A O 1
ATOM 1343 N N . ARG A 1 175 ? 16.609 -22.192 -2.246 1.00 95.94 175 ARG A N 1
ATOM 1344 C CA . ARG A 1 175 ? 15.306 -21.513 -2.166 1.00 95.94 175 ARG A CA 1
ATOM 1345 C C . ARG A 1 175 ? 15.420 -19.994 -2.107 1.00 95.94 175 ARG A C 1
ATOM 1347 O O . ARG A 1 175 ? 14.389 -19.318 -2.043 1.00 95.94 175 ARG A O 1
ATOM 1354 N N . ILE A 1 176 ? 16.638 -19.461 -2.126 1.00 97.81 176 ILE A N 1
ATOM 1355 C CA . ILE A 1 176 ? 16.891 -18.027 -2.173 1.00 97.81 176 ILE A CA 1
ATOM 1356 C C . ILE A 1 176 ? 17.058 -17.619 -3.639 1.00 97.81 176 ILE A C 1
ATOM 1358 O O . ILE A 1 176 ? 17.859 -18.179 -4.388 1.00 97.81 176 ILE A O 1
ATOM 1362 N N . ILE A 1 177 ? 16.264 -16.634 -4.047 1.00 97.88 177 ILE A N 1
ATOM 1363 C CA . ILE A 1 177 ? 16.321 -15.996 -5.358 1.00 97.88 177 ILE A CA 1
ATOM 1364 C C . ILE A 1 177 ? 16.638 -14.528 -5.106 1.00 97.88 177 ILE A C 1
ATOM 1366 O O . ILE A 1 177 ? 15.815 -13.787 -4.568 1.00 97.88 177 ILE A O 1
ATOM 1370 N N . PHE A 1 178 ? 17.848 -14.112 -5.450 1.00 98.19 178 PHE A N 1
ATOM 1371 C CA . PHE A 1 178 ? 18.293 -12.740 -5.305 1.00 98.19 178 PHE A CA 1
ATOM 1372 C C . PHE A 1 178 ? 17.898 -11.926 -6.537 1.00 98.19 178 PHE A C 1
ATOM 1374 O O . PHE A 1 178 ? 18.395 -12.176 -7.630 1.00 98.19 178 PHE A O 1
ATOM 1381 N N . VAL A 1 179 ? 16.990 -10.967 -6.366 1.00 97.94 179 VAL A N 1
ATOM 1382 C CA . VAL A 1 179 ? 16.475 -10.106 -7.433 1.00 97.94 179 VAL A CA 1
ATOM 1383 C C . VAL A 1 179 ? 17.125 -8.734 -7.325 1.00 97.94 179 VAL A C 1
ATOM 1385 O O . VAL A 1 179 ? 16.993 -8.039 -6.315 1.00 97.94 179 VAL A O 1
ATOM 1388 N N . ASN A 1 180 ? 17.804 -8.346 -8.397 1.00 96.06 180 ASN A N 1
ATOM 1389 C CA . ASN A 1 180 ? 18.679 -7.192 -8.454 1.00 96.06 180 ASN A CA 1
ATOM 1390 C C . ASN A 1 180 ? 18.464 -6.383 -9.741 1.00 96.06 180 ASN A C 1
ATOM 1392 O O . ASN A 1 180 ? 18.136 -6.930 -10.788 1.00 96.06 180 ASN A O 1
ATOM 1396 N N . LEU A 1 181 ? 18.635 -5.061 -9.677 1.00 95.69 181 LEU A N 1
ATOM 1397 C CA . LEU A 1 181 ? 18.466 -4.194 -10.844 1.00 95.69 181 LEU A CA 1
ATOM 1398 C C . LEU A 1 181 ? 19.777 -4.040 -11.617 1.00 95.69 181 LEU A C 1
ATOM 1400 O O . LEU A 1 181 ? 19.778 -4.157 -12.841 1.00 95.69 181 LEU A O 1
ATOM 1404 N N . ILE A 1 182 ? 20.882 -3.789 -10.924 1.00 96.12 182 ILE A N 1
ATOM 1405 C CA . ILE A 1 182 ? 22.200 -3.624 -11.533 1.00 96.12 182 ILE A CA 1
ATOM 1406 C C . ILE A 1 182 ? 23.282 -4.303 -10.699 1.00 96.12 182 ILE A C 1
ATOM 1408 O O . ILE A 1 182 ? 23.308 -4.168 -9.470 1.00 96.12 182 ILE A O 1
ATOM 1412 N N . ALA A 1 183 ? 24.179 -5.012 -11.378 1.00 96.69 183 ALA A N 1
ATOM 1413 C CA . ALA A 1 183 ? 25.277 -5.743 -10.765 1.00 96.69 183 ALA A CA 1
ATOM 1414 C C . ALA A 1 183 ? 26.626 -5.384 -11.394 1.00 96.69 183 ALA A C 1
ATOM 1416 O O . ALA A 1 183 ? 26.693 -5.052 -12.579 1.00 96.69 183 ALA A O 1
ATOM 1417 N N . SER A 1 184 ? 27.700 -5.497 -10.612 1.00 95.94 184 SER A N 1
ATOM 1418 C CA . SER A 1 184 ? 29.069 -5.510 -11.130 1.00 95.94 184 SER A CA 1
ATOM 1419 C C . SER A 1 184 ? 29.607 -6.949 -11.231 1.00 95.94 184 SER A C 1
ATOM 1421 O O . SER A 1 184 ? 29.170 -7.822 -10.463 1.00 95.94 184 SER A O 1
ATOM 1423 N N . PRO A 1 185 ? 30.553 -7.229 -12.145 1.00 94.81 185 PRO A N 1
ATOM 1424 C CA . PRO A 1 185 ? 31.184 -8.541 -12.268 1.00 94.81 185 PRO A CA 1
ATOM 1425 C C . PRO A 1 185 ? 31.873 -8.982 -10.971 1.00 94.81 185 PRO A C 1
ATOM 1427 O O . PRO A 1 185 ? 31.749 -10.138 -10.571 1.00 94.81 185 PRO A O 1
ATOM 1430 N N . GLU A 1 186 ? 32.525 -8.062 -10.256 1.00 93.25 186 GLU A N 1
ATOM 1431 C CA . GLU A 1 186 ? 33.199 -8.333 -8.981 1.00 93.25 186 GLU A CA 1
ATOM 1432 C C . GLU A 1 186 ? 32.197 -8.716 -7.886 1.00 93.25 186 GLU A C 1
ATOM 1434 O O . GLU A 1 186 ? 32.430 -9.654 -7.119 1.00 93.25 186 GLU A O 1
ATOM 1439 N N . GLY A 1 187 ? 31.051 -8.028 -7.835 1.00 93.62 187 GLY A N 1
ATOM 1440 C CA . GLY A 1 187 ? 29.956 -8.352 -6.927 1.00 93.62 187 GLY A CA 1
ATOM 1441 C C . GLY A 1 187 ? 29.367 -9.727 -7.183 1.00 93.62 187 GLY A C 1
ATOM 1442 O O . GLY A 1 187 ? 29.160 -10.492 -6.239 1.00 93.62 187 GLY A O 1
ATOM 1443 N N . LEU A 1 188 ? 29.129 -10.054 -8.456 1.00 94.94 188 LEU A N 1
ATOM 1444 C CA . LEU A 1 188 ? 28.637 -11.366 -8.870 1.00 94.94 188 LEU A CA 1
ATOM 1445 C C . LEU A 1 188 ? 29.641 -12.466 -8.545 1.00 94.94 188 LEU A C 1
ATOM 1447 O O . LEU A 1 188 ? 29.250 -13.476 -7.964 1.00 94.94 188 LEU A O 1
ATOM 1451 N N . ALA A 1 189 ? 30.920 -12.270 -8.864 1.00 93.62 189 ALA A N 1
ATOM 1452 C CA . ALA A 1 189 ? 31.970 -13.240 -8.582 1.00 93.62 189 ALA A CA 1
ATOM 1453 C C . ALA A 1 189 ? 32.083 -13.514 -7.077 1.00 93.62 189 ALA A C 1
ATOM 1455 O O . ALA A 1 189 ? 32.071 -14.673 -6.661 1.00 93.62 189 ALA A O 1
ATOM 1456 N N . ASN A 1 190 ? 32.116 -12.466 -6.249 1.00 93.44 190 ASN A N 1
ATOM 1457 C CA . ASN A 1 190 ? 32.199 -12.601 -4.796 1.00 93.44 190 ASN A CA 1
ATOM 1458 C C . ASN A 1 190 ? 30.956 -13.297 -4.212 1.00 93.44 190 ASN A C 1
ATOM 1460 O O . ASN A 1 190 ? 31.067 -14.228 -3.413 1.00 93.44 190 ASN A O 1
ATOM 1464 N N . PHE A 1 191 ? 29.762 -12.888 -4.650 1.00 95.38 191 PHE A N 1
ATOM 1465 C CA . PHE A 1 191 ? 28.505 -13.471 -4.186 1.00 95.38 191 PHE A CA 1
ATOM 1466 C C . PHE A 1 191 ? 28.376 -14.947 -4.588 1.00 95.38 191 PHE A C 1
ATOM 1468 O O . PHE A 1 191 ? 28.129 -15.797 -3.733 1.00 95.38 191 PHE A O 1
ATOM 1475 N N . CYS A 1 192 ? 28.605 -15.271 -5.863 1.00 94.06 192 CYS A N 1
ATOM 1476 C CA . CYS A 1 192 ? 28.466 -16.631 -6.388 1.00 94.06 192 CYS A CA 1
ATOM 1477 C C . CYS A 1 192 ? 29.559 -17.575 -5.873 1.00 94.06 192 CYS A C 1
ATOM 1479 O O . CYS A 1 192 ? 29.301 -18.765 -5.725 1.00 94.06 192 CYS A O 1
ATOM 1481 N N . SER A 1 193 ? 30.755 -17.066 -5.550 1.00 93.75 193 SER A N 1
ATOM 1482 C CA . SER A 1 193 ? 31.812 -17.877 -4.926 1.00 93.75 193 SER A CA 1
ATOM 1483 C C . SER A 1 193 ? 31.402 -18.387 -3.544 1.00 93.75 193 SER A C 1
ATOM 1485 O O . SER A 1 193 ? 31.800 -19.477 -3.142 1.00 93.75 193 SER A O 1
ATOM 1487 N N . LYS A 1 194 ? 30.601 -17.605 -2.810 1.00 95.19 194 LYS A N 1
ATOM 1488 C CA . LYS A 1 194 ? 30.154 -17.953 -1.458 1.00 95.19 194 LYS A CA 1
ATOM 1489 C C . LYS A 1 194 ? 28.810 -18.680 -1.431 1.00 95.19 194 LYS A C 1
ATOM 1491 O O . LYS A 1 194 ? 28.618 -19.547 -0.581 1.00 95.19 194 LYS A O 1
ATOM 1496 N N . TYR A 1 195 ? 27.909 -18.342 -2.352 1.00 95.75 195 TYR A N 1
ATOM 1497 C CA . TYR A 1 195 ? 26.572 -18.930 -2.471 1.00 95.75 195 TYR A CA 1
ATOM 1498 C C . TYR A 1 195 ? 26.292 -19.390 -3.907 1.00 95.75 195 TYR A C 1
ATOM 1500 O O . TYR A 1 195 ? 25.508 -18.759 -4.622 1.00 95.75 195 TYR A O 1
ATOM 1508 N N . PRO A 1 196 ? 26.933 -20.481 -4.361 1.00 93.94 196 PRO A N 1
ATOM 1509 C CA . PRO A 1 196 ? 26.837 -20.930 -5.748 1.00 93.94 196 PRO A CA 1
ATOM 1510 C C . PRO A 1 196 ? 25.446 -21.455 -6.124 1.00 93.94 196 PRO A C 1
ATOM 1512 O O . PRO A 1 196 ? 25.117 -21.488 -7.308 1.00 93.94 196 PRO A O 1
ATOM 1515 N N . THR A 1 197 ? 24.619 -21.864 -5.152 1.00 94.12 197 THR A N 1
ATOM 1516 C CA . THR A 1 197 ? 23.279 -22.422 -5.428 1.00 94.12 197 THR A CA 1
ATOM 1517 C C . THR A 1 197 ? 22.161 -21.379 -5.389 1.00 94.12 197 THR A C 1
ATOM 1519 O O . THR A 1 197 ? 21.068 -21.633 -5.899 1.00 94.12 197 THR A O 1
ATOM 1522 N N . THR A 1 198 ? 22.430 -20.192 -4.833 1.00 95.25 198 THR A N 1
ATOM 1523 C CA . THR A 1 198 ? 21.482 -19.070 -4.843 1.00 95.25 198 THR A CA 1
ATOM 1524 C C . THR A 1 198 ? 21.324 -18.543 -6.263 1.00 95.25 198 THR A C 1
ATOM 1526 O O . THR A 1 198 ? 22.309 -18.208 -6.919 1.00 95.25 198 THR A O 1
ATOM 1529 N N . LYS A 1 199 ? 20.082 -18.430 -6.740 1.00 96.25 199 LYS A N 1
ATOM 1530 C CA . LYS A 1 199 ? 19.806 -17.888 -8.078 1.00 96.25 199 LYS A CA 1
ATOM 1531 C C . LYS A 1 199 ? 19.867 -16.366 -8.036 1.00 96.25 199 LYS A C 1
ATOM 1533 O O . LYS A 1 199 ? 19.218 -15.767 -7.183 1.00 96.25 199 LYS A O 1
ATOM 1538 N N . VAL A 1 200 ? 20.592 -15.738 -8.955 1.00 97.62 200 VAL A N 1
ATOM 1539 C CA . VAL A 1 200 ? 20.691 -14.276 -9.066 1.00 97.62 200 VAL A CA 1
ATOM 1540 C C . VAL A 1 200 ? 20.002 -13.822 -10.341 1.00 97.62 200 VAL A C 1
ATOM 1542 O O . VAL A 1 200 ? 20.402 -14.218 -11.428 1.00 97.62 200 VAL A O 1
ATOM 1545 N N . ILE A 1 201 ? 18.984 -12.980 -10.214 1.00 97.75 201 ILE A N 1
ATOM 1546 C CA . ILE A 1 201 ? 18.234 -12.395 -11.324 1.00 97.75 201 ILE A CA 1
ATOM 1547 C C . ILE A 1 201 ? 18.622 -10.930 -11.412 1.00 97.75 201 ILE A C 1
ATOM 1549 O O . ILE A 1 201 ? 18.363 -10.172 -10.476 1.00 97.75 201 ILE A O 1
ATOM 1553 N N . THR A 1 202 ? 19.249 -10.526 -12.513 1.00 97.44 202 THR A N 1
ATOM 1554 C CA . THR A 1 202 ? 19.700 -9.144 -12.704 1.00 97.44 202 THR A CA 1
ATOM 1555 C C . THR A 1 202 ? 19.271 -8.576 -14.049 1.00 97.44 202 THR A C 1
ATOM 1557 O O . THR A 1 202 ? 19.179 -9.287 -15.051 1.00 97.44 202 THR A O 1
ATOM 1560 N N . GLY A 1 203 ? 18.976 -7.279 -14.092 1.00 96.00 203 GLY A N 1
ATOM 1561 C CA . GLY A 1 203 ? 18.563 -6.629 -15.335 1.00 96.00 203 GLY A CA 1
ATOM 1562 C C . GLY A 1 203 ? 19.742 -6.155 -16.180 1.00 96.00 203 GLY A C 1
ATOM 1563 O O . GLY A 1 203 ? 19.676 -6.210 -17.411 1.00 96.00 203 GLY A O 1
ATOM 1564 N N . TRP A 1 204 ? 20.840 -5.751 -15.533 1.00 96.50 204 TRP A N 1
ATOM 1565 C CA . TRP A 1 204 ? 22.052 -5.292 -16.205 1.00 96.50 204 TRP A CA 1
ATOM 1566 C C . TRP A 1 204 ? 23.312 -5.641 -15.412 1.00 96.50 204 TRP A C 1
ATOM 1568 O O . TRP A 1 204 ? 23.325 -5.562 -14.186 1.00 96.50 204 TRP A O 1
ATOM 1578 N N . ILE A 1 205 ? 24.376 -5.987 -16.136 1.00 96.38 205 ILE A N 1
ATOM 1579 C CA . ILE A 1 205 ? 25.713 -6.218 -15.582 1.00 96.38 205 ILE A CA 1
ATOM 1580 C C . ILE A 1 205 ? 26.623 -5.177 -16.222 1.00 96.38 205 ILE A C 1
ATOM 1582 O O . ILE A 1 205 ? 26.671 -5.096 -17.450 1.00 96.38 205 ILE A O 1
ATOM 1586 N N . ASP A 1 206 ? 27.234 -4.349 -15.386 1.00 95.31 206 ASP A N 1
ATOM 1587 C CA . ASP A 1 206 ? 28.069 -3.216 -15.786 1.00 95.31 206 ASP A CA 1
ATOM 1588 C C . ASP A 1 206 ? 29.553 -3.591 -15.884 1.00 95.31 206 ASP A C 1
ATOM 1590 O O . ASP A 1 206 ? 29.910 -4.752 -15.713 1.00 95.31 206 ASP A O 1
ATOM 1594 N N . GLU A 1 207 ? 30.412 -2.622 -16.207 1.00 92.25 207 GLU A N 1
ATOM 1595 C CA . GLU A 1 207 ? 31.835 -2.864 -16.478 1.00 92.25 207 GLU A CA 1
ATOM 1596 C C . GLU A 1 207 ? 32.607 -3.255 -15.215 1.00 92.25 207 GLU A C 1
ATOM 1598 O O . GLU A 1 207 ? 33.475 -4.121 -15.267 1.00 92.25 207 GLU A O 1
ATOM 1603 N N . GLY A 1 208 ? 32.286 -2.635 -14.077 1.00 92.94 208 GLY A N 1
ATOM 1604 C CA . GLY A 1 208 ? 32.988 -2.901 -12.826 1.00 92.94 208 GLY A CA 1
ATOM 1605 C C . GLY A 1 208 ? 32.698 -1.885 -11.737 1.00 92.94 208 GLY A C 1
ATOM 1606 O O . GLY A 1 208 ? 31.671 -1.195 -11.753 1.00 92.94 208 GLY A O 1
ATOM 1607 N N . LEU A 1 209 ? 33.620 -1.793 -10.783 1.00 92.38 209 LEU A N 1
ATOM 1608 C CA . LEU A 1 209 ? 33.594 -0.818 -9.695 1.00 92.38 209 LEU A CA 1
ATOM 1609 C C . LEU A 1 209 ? 34.703 0.233 -9.838 1.00 92.38 209 LEU A C 1
ATOM 1611 O O . LEU A 1 209 ? 35.807 -0.058 -10.286 1.00 92.38 209 LEU A O 1
ATOM 1615 N N . ASN A 1 210 ? 34.436 1.461 -9.390 1.00 89.88 210 ASN A N 1
ATOM 1616 C CA . ASN A 1 210 ? 35.474 2.479 -9.203 1.00 89.88 210 ASN A CA 1
ATOM 1617 C C . ASN A 1 210 ? 36.153 2.378 -7.820 1.00 89.88 210 ASN A C 1
ATOM 1619 O O . ASN A 1 210 ? 35.763 1.577 -6.971 1.00 89.88 210 ASN A O 1
ATOM 1623 N N . GLU A 1 211 ? 37.128 3.254 -7.550 1.00 86.81 211 GLU A N 1
ATOM 1624 C CA . GLU A 1 211 ? 37.883 3.308 -6.280 1.00 86.81 211 GLU A CA 1
ATOM 1625 C C . GLU A 1 211 ? 37.005 3.483 -5.028 1.00 86.81 211 GLU A C 1
ATOM 1627 O O . GLU A 1 211 ? 37.378 3.071 -3.932 1.00 86.81 211 GLU A O 1
ATOM 1632 N N . LYS A 1 212 ? 35.815 4.077 -5.179 1.00 82.50 212 LYS A N 1
ATOM 1633 C CA . LYS A 1 212 ? 34.835 4.276 -4.099 1.00 82.50 212 LYS A CA 1
ATOM 1634 C C . LYS A 1 212 ? 33.810 3.138 -4.010 1.00 82.50 212 LYS A C 1
ATOM 1636 O O . LYS A 1 212 ? 32.818 3.271 -3.297 1.00 82.50 212 LYS A O 1
ATOM 1641 N N . ALA A 1 213 ? 34.032 2.039 -4.729 1.00 85.88 213 ALA A N 1
ATOM 1642 C CA . ALA A 1 213 ? 33.136 0.893 -4.836 1.00 85.88 213 ALA A CA 1
ATOM 1643 C C . ALA A 1 213 ? 31.738 1.215 -5.408 1.00 85.88 213 ALA A C 1
ATOM 1645 O O . ALA A 1 213 ? 30.774 0.501 -5.121 1.00 85.88 213 ALA A O 1
ATOM 1646 N N . TYR A 1 214 ? 31.621 2.263 -6.231 1.00 88.06 214 TYR A N 1
ATOM 1647 C CA . TYR A 1 214 ? 30.428 2.506 -7.046 1.00 88.06 214 TYR A CA 1
ATOM 1648 C C . TYR A 1 214 ? 30.527 1.763 -8.374 1.00 88.06 214 TYR A C 1
ATOM 1650 O O . TYR A 1 214 ? 31.595 1.719 -8.980 1.00 88.06 214 TYR A O 1
ATOM 1658 N N . ILE A 1 215 ? 29.393 1.237 -8.836 1.00 92.62 215 ILE A N 1
ATOM 1659 C CA . ILE A 1 215 ? 29.264 0.582 -10.141 1.00 92.62 215 ILE A CA 1
ATOM 1660 C C . ILE A 1 215 ? 29.456 1.619 -11.251 1.00 92.62 215 ILE A C 1
ATOM 1662 O O . ILE A 1 215 ? 28.898 2.714 -11.161 1.00 92.62 215 ILE A O 1
ATOM 1666 N N . ILE A 1 216 ? 30.228 1.274 -12.283 1.00 93.00 216 ILE A N 1
ATOM 1667 C CA . ILE A 1 216 ? 30.485 2.113 -13.459 1.00 93.00 216 ILE A CA 1
ATOM 1668 C C . ILE A 1 216 ? 30.099 1.382 -14.761 1.00 93.00 216 ILE A C 1
ATOM 1670 O O . ILE A 1 216 ? 30.393 0.193 -14.884 1.00 93.00 216 ILE A O 1
ATOM 1674 N N . PRO A 1 217 ? 29.435 2.053 -15.729 1.00 92.81 217 PRO A N 1
ATOM 1675 C CA . PRO A 1 217 ? 28.946 3.442 -15.690 1.00 92.81 217 PRO A CA 1
ATOM 1676 C C . PRO A 1 217 ? 27.841 3.695 -14.645 1.00 92.81 217 PRO A C 1
ATOM 1678 O O . PRO A 1 217 ? 27.646 4.832 -14.221 1.00 92.81 217 PRO A O 1
ATOM 1681 N N . GLY A 1 218 ? 27.171 2.643 -14.170 1.00 92.00 218 GLY A N 1
ATOM 1682 C CA . GLY A 1 218 ? 26.274 2.674 -13.021 1.00 92.00 218 GLY A CA 1
ATOM 1683 C C . GLY A 1 218 ? 25.032 3.538 -13.199 1.00 92.00 218 GLY A C 1
ATOM 1684 O O . GLY A 1 218 ? 24.634 3.889 -14.310 1.00 92.00 218 GLY A O 1
ATOM 1685 N N . LEU A 1 219 ? 24.402 3.854 -12.064 1.00 92.50 219 LEU A N 1
ATOM 1686 C CA . LEU A 1 219 ? 23.249 4.760 -11.961 1.00 92.50 219 LEU A CA 1
ATOM 1687 C C . LEU A 1 219 ? 23.340 5.722 -10.758 1.00 92.50 219 LEU A C 1
ATOM 1689 O O . LEU A 1 219 ? 22.364 6.402 -10.435 1.00 92.50 219 LEU A O 1
ATOM 1693 N N . GLY A 1 220 ? 24.501 5.793 -10.097 1.00 89.00 220 GLY A N 1
ATOM 1694 C CA . GLY A 1 220 ? 24.673 6.483 -8.812 1.00 89.00 220 GLY A CA 1
ATOM 1695 C C . GLY A 1 220 ? 24.072 5.700 -7.639 1.00 89.00 220 GLY A C 1
ATOM 1696 O O . GLY A 1 220 ? 23.902 4.484 -7.727 1.00 89.00 220 GLY A O 1
ATOM 1697 N N . ASP A 1 221 ? 23.749 6.386 -6.539 1.00 87.62 221 ASP A N 1
ATOM 1698 C CA . ASP A 1 221 ? 23.070 5.770 -5.394 1.00 87.62 221 ASP A CA 1
ATOM 1699 C C . ASP A 1 221 ? 21.561 5.649 -5.663 1.00 87.62 221 ASP A C 1
ATOM 1701 O O . ASP A 1 221 ? 20.823 6.638 -5.725 1.00 87.62 221 ASP A O 1
ATOM 1705 N N . PHE A 1 222 ? 21.086 4.411 -5.819 1.00 88.75 222 PHE A N 1
ATOM 1706 C CA . PHE A 1 222 ? 19.670 4.135 -6.045 1.00 88.75 222 PHE A CA 1
ATOM 1707 C C . PHE A 1 222 ? 18.776 4.639 -4.901 1.00 88.75 222 PHE A C 1
ATOM 1709 O O . PHE A 1 222 ? 17.690 5.158 -5.155 1.00 88.75 222 PHE A O 1
ATOM 1716 N N . GLY A 1 223 ? 19.207 4.486 -3.646 1.00 82.88 223 GLY A N 1
ATOM 1717 C CA . GLY A 1 223 ? 18.438 4.875 -2.465 1.00 82.88 223 GLY A CA 1
ATOM 1718 C C . GLY A 1 223 ? 18.302 6.391 -2.312 1.00 82.88 223 GLY A C 1
ATOM 1719 O O . GLY A 1 223 ? 17.248 6.866 -1.891 1.00 82.88 223 GLY A O 1
ATOM 1720 N N . GLU A 1 224 ? 19.319 7.161 -2.701 1.00 83.31 224 GLU A N 1
ATOM 1721 C CA . GLU A 1 224 ? 19.243 8.630 -2.718 1.00 83.31 224 GLU A CA 1
ATOM 1722 C C . GLU A 1 224 ? 18.348 9.147 -3.848 1.00 83.31 224 GLU A C 1
ATOM 1724 O O . GLU A 1 224 ? 17.513 10.030 -3.636 1.00 83.31 224 GLU A O 1
ATOM 1729 N N . ARG A 1 225 ? 18.461 8.556 -5.045 1.00 83.62 225 ARG A N 1
ATOM 1730 C CA . ARG A 1 225 ? 17.618 8.908 -6.203 1.00 83.62 225 ARG A CA 1
ATOM 1731 C C . ARG A 1 225 ? 16.159 8.484 -6.019 1.00 83.62 225 ARG A C 1
ATOM 1733 O O . ARG A 1 225 ? 15.257 9.079 -6.614 1.00 83.62 225 ARG A O 1
ATOM 1740 N N . ARG A 1 226 ? 15.913 7.500 -5.148 1.00 79.69 226 ARG A N 1
ATOM 1741 C CA . ARG A 1 226 ? 14.587 7.012 -4.753 1.00 79.69 226 ARG A CA 1
ATOM 1742 C C . ARG A 1 226 ? 14.390 7.055 -3.233 1.00 79.69 226 ARG A C 1
ATOM 1744 O O . ARG A 1 226 ? 14.379 6.010 -2.582 1.00 79.69 226 ARG A O 1
ATOM 1751 N N . PRO A 1 227 ? 14.111 8.242 -2.660 1.00 62.16 227 PRO A N 1
ATOM 1752 C CA . PRO A 1 227 ? 13.772 8.349 -1.250 1.00 62.16 227 PRO A CA 1
ATOM 1753 C C . PRO A 1 227 ? 12.471 7.587 -0.973 1.00 62.16 227 PRO A C 1
ATOM 1755 O O . PRO A 1 227 ? 11.392 7.987 -1.423 1.00 62.16 227 PRO A O 1
ATOM 1758 N N . THR A 1 228 ? 12.575 6.470 -0.258 1.00 56.44 228 THR A N 1
ATOM 1759 C CA . THR A 1 228 ? 11.432 5.764 0.341 1.00 56.44 228 THR A CA 1
ATOM 1760 C C . THR A 1 228 ? 10.852 6.612 1.479 1.00 56.44 228 THR A C 1
ATOM 1762 O O . THR A 1 228 ? 11.588 7.363 2.107 1.00 56.44 228 THR A O 1
ATOM 1765 N N . ALA A 1 229 ? 9.558 6.508 1.800 1.00 46.62 229 ALA A N 1
ATOM 1766 C CA . ALA A 1 229 ? 8.899 7.373 2.799 1.00 46.62 229 ALA A CA 1
ATOM 1767 C C . ALA A 1 229 ? 9.546 7.383 4.211 1.00 46.62 229 ALA A C 1
ATOM 1769 O O . ALA A 1 229 ? 9.248 8.262 5.014 1.00 46.62 229 ALA A O 1
ATOM 1770 N N . HIS A 1 230 ? 10.452 6.445 4.512 1.00 43.12 230 HIS A N 1
ATOM 1771 C CA . HIS A 1 230 ? 11.217 6.385 5.763 1.00 43.12 230 HIS A CA 1
ATOM 1772 C C . HIS A 1 230 ? 12.601 7.060 5.691 1.00 43.12 230 HIS A C 1
ATOM 1774 O O . HIS A 1 230 ? 13.262 7.205 6.715 1.00 43.12 230 HIS A O 1
ATOM 1780 N N . SER A 1 231 ? 13.074 7.486 4.512 1.00 40.09 231 SER A N 1
ATOM 1781 C CA . SER A 1 231 ? 14.379 8.148 4.357 1.00 40.09 231 SER A CA 1
ATOM 1782 C C . SER A 1 231 ? 14.336 9.660 4.589 1.00 40.09 231 SER A C 1
ATOM 1784 O O . SER A 1 231 ? 15.387 10.285 4.682 1.00 40.09 231 SER A O 1
ATOM 1786 N N . SER A 1 232 ? 13.149 10.255 4.728 1.00 33.12 232 SER A N 1
ATOM 1787 C CA . SER A 1 232 ? 12.963 11.693 4.968 1.00 33.12 232 SER A CA 1
ATOM 1788 C C . SER A 1 232 ? 13.126 12.126 6.433 1.00 33.12 232 SER A C 1
ATOM 1790 O O . SER A 1 232 ? 12.862 13.283 6.742 1.00 33.12 232 SER A O 1
ATOM 1792 N N . GLN A 1 233 ? 13.565 11.239 7.338 1.00 32.19 233 GLN A N 1
ATOM 1793 C CA . GLN A 1 233 ? 13.830 11.583 8.748 1.00 32.19 233 GLN A CA 1
ATOM 1794 C C . GLN A 1 233 ? 15.314 11.612 9.147 1.00 32.19 233 GLN A C 1
ATOM 1796 O O . GLN A 1 233 ? 15.622 11.821 10.316 1.00 32.19 233 GLN A O 1
ATOM 1801 N N . THR A 1 234 ? 16.255 11.472 8.212 1.00 30.22 234 THR A N 1
ATOM 1802 C CA . THR A 1 234 ? 17.687 11.611 8.526 1.00 30.22 234 THR A CA 1
ATOM 1803 C C . THR A 1 234 ? 18.273 12.814 7.799 1.00 30.22 234 THR A C 1
ATOM 1805 O O . THR A 1 234 ? 18.674 12.705 6.642 1.00 30.22 234 THR A O 1
ATOM 1808 N N . SER A 1 235 ? 18.316 13.962 8.482 1.00 25.61 235 SER A N 1
ATOM 1809 C CA . SER A 1 235 ? 19.212 15.064 8.113 1.00 25.61 235 SER A CA 1
ATOM 1810 C C . SER A 1 235 ? 20.668 14.589 8.195 1.00 25.61 235 SER A C 1
ATOM 1812 O O . SER A 1 235 ? 21.001 13.811 9.093 1.00 25.61 235 SER A O 1
ATOM 1814 N N . PRO A 1 236 ? 21.565 15.056 7.313 1.00 32.19 236 PRO A N 1
ATOM 1815 C CA . PRO A 1 236 ? 22.972 14.729 7.411 1.00 32.19 236 PRO A CA 1
ATOM 1816 C C . PRO A 1 236 ? 23.571 15.659 8.458 1.00 32.19 236 PRO A C 1
ATOM 1818 O O . PRO A 1 236 ? 23.819 16.805 8.136 1.00 32.19 236 PRO A O 1
ATOM 1821 N N . HIS A 1 237 ? 23.755 15.210 9.695 1.00 31.80 237 HIS A N 1
ATOM 1822 C CA . HIS A 1 237 ? 24.795 15.675 10.623 1.00 31.80 237 HIS A CA 1
ATOM 1823 C C . HIS A 1 237 ? 24.899 14.620 11.726 1.00 31.80 237 HIS A C 1
ATOM 1825 O O . HIS A 1 237 ? 23.961 14.405 12.493 1.00 31.80 237 HIS A O 1
ATOM 1831 N N . GLY A 1 238 ? 26.026 13.909 11.751 1.00 37.09 238 GLY A N 1
ATOM 1832 C CA . GLY A 1 238 ? 26.291 12.869 12.731 1.00 37.09 238 GLY A CA 1
ATOM 1833 C C . GLY A 1 238 ? 26.359 13.446 14.139 1.00 37.09 238 GLY A C 1
ATOM 1834 O O . GLY A 1 238 ? 27.292 14.175 14.458 1.00 37.09 238 GLY A O 1
ATOM 1835 N N . GLN A 1 239 ? 25.396 13.080 14.983 1.00 29.02 239 GLN A N 1
ATOM 1836 C CA . GLN A 1 239 ? 25.575 12.982 16.428 1.00 29.02 239 GLN A CA 1
ATOM 1837 C C . GLN A 1 239 ? 24.770 11.783 16.938 1.00 29.02 239 GLN A C 1
ATOM 1839 O O . GLN A 1 239 ? 23.567 11.674 16.708 1.00 29.02 239 GLN A O 1
ATOM 1844 N N . SER A 1 240 ? 25.468 10.866 17.607 1.00 27.98 240 SER A N 1
ATOM 1845 C CA . SER A 1 240 ? 24.903 9.684 18.266 1.00 27.98 240 SER A CA 1
ATOM 1846 C C . SER A 1 240 ? 23.840 10.083 19.310 1.00 27.98 240 SER A C 1
ATOM 1848 O O . SER A 1 240 ? 24.031 11.091 20.002 1.00 27.98 240 SER A O 1
ATOM 1850 N N . PRO A 1 241 ? 22.728 9.337 19.467 1.00 31.81 241 PRO A N 1
ATOM 1851 C CA . PRO A 1 241 ? 21.702 9.685 20.442 1.00 31.81 241 PRO A CA 1
ATOM 1852 C C . PRO A 1 241 ? 22.209 9.427 21.869 1.00 31.81 241 PRO A C 1
ATOM 1854 O O . PRO A 1 241 ? 22.494 8.293 22.250 1.00 31.81 241 PRO A O 1
ATOM 1857 N N . ARG A 1 242 ? 22.306 10.487 22.683 1.00 32.16 242 ARG A N 1
ATOM 1858 C CA . ARG A 1 242 ? 22.538 10.371 24.134 1.00 32.16 242 ARG A CA 1
ATOM 1859 C C . ARG A 1 242 ? 21.231 10.019 24.863 1.00 32.16 242 ARG A C 1
ATOM 1861 O O . ARG A 1 242 ? 20.167 10.474 24.435 1.00 32.16 242 ARG A O 1
ATOM 1868 N N . PRO A 1 243 ? 21.289 9.243 25.961 1.00 32.12 243 PRO A N 1
ATOM 1869 C CA . PRO A 1 243 ? 20.101 8.816 26.694 1.00 32.12 243 PRO A CA 1
ATOM 1870 C C . PRO A 1 243 ? 19.375 9.998 27.367 1.00 32.12 243 PRO A C 1
ATOM 1872 O O . PRO A 1 243 ? 20.010 10.986 27.746 1.00 32.12 243 PRO A O 1
ATOM 1875 N N . PRO A 1 244 ? 18.042 9.921 27.537 1.00 35.72 244 PRO A N 1
ATOM 1876 C CA . PRO A 1 244 ? 17.246 11.025 28.047 1.00 35.72 244 PRO A CA 1
ATOM 1877 C C . PRO A 1 244 ? 17.260 11.027 29.577 1.00 35.72 244 PRO A C 1
ATOM 1879 O O . PRO A 1 244 ? 16.426 10.387 30.204 1.00 35.72 244 PRO A O 1
ATOM 1882 N N . ASN A 1 245 ? 18.206 11.746 30.175 1.00 42.69 245 ASN A N 1
ATOM 1883 C CA . ASN A 1 245 ? 18.080 12.283 31.532 1.00 42.69 245 ASN A CA 1
ATOM 1884 C C . ASN A 1 245 ? 19.177 13.321 31.780 1.00 42.69 245 ASN A C 1
ATOM 1886 O O . ASN A 1 245 ? 20.178 13.008 32.401 1.00 42.69 245 ASN A O 1
ATOM 1890 N N . GLU A 1 246 ? 19.003 14.542 31.260 1.00 40.12 246 GLU A N 1
ATOM 1891 C CA . GLU A 1 246 ? 19.713 15.738 31.771 1.00 40.12 246 GLU A CA 1
ATOM 1892 C C . GLU A 1 246 ? 19.198 17.081 31.209 1.00 40.12 246 GLU A C 1
ATOM 1894 O O . GLU A 1 246 ? 19.872 18.105 31.269 1.00 40.12 246 GLU A O 1
ATOM 1899 N N . ARG A 1 247 ? 17.966 17.137 30.678 1.00 34.25 247 ARG A N 1
ATOM 1900 C CA . ARG A 1 247 ? 17.408 18.381 30.106 1.00 34.25 247 ARG A CA 1
ATOM 1901 C C . ARG A 1 247 ? 16.583 19.228 31.082 1.00 34.25 247 ARG A C 1
ATOM 1903 O O . ARG A 1 247 ? 15.983 20.212 30.675 1.00 34.25 247 ARG A O 1
ATOM 1910 N N . ARG A 1 248 ? 16.570 18.884 32.373 1.00 39.44 248 ARG A N 1
ATOM 1911 C CA . ARG A 1 248 ? 15.863 19.624 33.436 1.00 39.44 248 ARG A CA 1
ATOM 1912 C C . ARG A 1 248 ? 16.820 20.168 34.498 1.00 39.44 248 ARG A C 1
ATOM 1914 O O . ARG A 1 248 ? 16.606 19.977 35.685 1.00 39.44 248 ARG A O 1
ATOM 1921 N N . GLN A 1 249 ? 17.889 20.842 34.082 1.00 33.88 249 GLN A N 1
ATOM 1922 C CA . GLN A 1 249 ? 18.720 21.627 35.003 1.00 33.88 249 GLN A CA 1
ATOM 1923 C C . GLN A 1 249 ? 19.611 22.618 34.244 1.00 33.88 249 GLN A C 1
ATOM 1925 O O . GLN A 1 249 ? 20.822 22.620 34.398 1.00 33.88 249 GLN A O 1
ATOM 1930 N N . ARG A 1 250 ? 19.036 23.445 33.359 1.00 34.12 250 ARG A N 1
ATOM 1931 C CA . ARG A 1 250 ? 19.786 24.572 32.760 1.00 34.12 250 ARG A CA 1
ATOM 1932 C C . ARG A 1 250 ? 18.963 25.793 32.341 1.00 34.12 250 ARG A C 1
ATOM 1934 O O . ARG A 1 250 ? 19.549 26.796 31.970 1.00 34.12 250 ARG A O 1
ATOM 1941 N N . GLU A 1 251 ? 17.643 25.781 32.523 1.00 35.09 251 GLU A N 1
ATOM 1942 C CA . GLU A 1 251 ? 16.776 26.958 32.301 1.00 35.09 251 GLU A CA 1
ATOM 1943 C C . GLU A 1 251 ? 16.385 27.684 33.604 1.00 35.09 251 GLU A C 1
ATOM 1945 O O . GLU A 1 251 ? 15.375 28.374 33.668 1.00 35.09 251 GLU A O 1
ATOM 1950 N N . ARG A 1 252 ? 17.184 27.548 34.674 1.00 35.03 252 ARG A N 1
ATOM 1951 C CA . ARG A 1 252 ? 16.989 28.298 35.936 1.00 35.03 252 ARG A CA 1
ATOM 1952 C C . ARG A 1 252 ? 18.157 29.194 36.342 1.00 35.03 252 ARG A C 1
ATOM 1954 O O . ARG A 1 252 ? 18.160 29.729 37.442 1.00 35.03 252 ARG A O 1
ATOM 1961 N N . THR A 1 253 ? 19.125 29.410 35.459 1.00 32.12 253 THR A N 1
ATOM 1962 C CA . THR A 1 253 ? 20.278 30.277 35.741 1.00 32.12 253 THR A CA 1
ATOM 1963 C C . THR A 1 253 ? 20.592 31.172 34.551 1.00 32.12 253 THR A C 1
ATOM 1965 O O . THR A 1 253 ? 21.712 31.144 34.080 1.00 32.12 253 THR A O 1
ATOM 1968 N N . HIS A 1 254 ? 19.612 31.909 34.021 1.00 33.47 254 HIS A N 1
ATOM 1969 C CA . HIS A 1 254 ? 19.836 33.104 33.189 1.00 33.47 254 HIS A CA 1
ATOM 1970 C C . HIS A 1 254 ? 18.526 33.896 33.050 1.00 33.47 254 HIS A C 1
ATOM 1972 O O . HIS A 1 254 ? 17.921 33.929 31.989 1.00 33.47 254 HIS A O 1
ATOM 1978 N N . ALA A 1 255 ? 18.069 34.489 34.154 1.00 31.17 255 ALA A N 1
ATOM 1979 C CA . ALA A 1 255 ? 17.139 35.624 34.160 1.00 31.17 255 ALA A CA 1
ATOM 1980 C C . ALA A 1 255 ? 17.085 36.218 35.579 1.00 31.17 255 ALA A C 1
ATOM 1982 O O . ALA A 1 255 ? 16.073 36.157 36.264 1.00 31.17 255 ALA A O 1
ATOM 1983 N N . VAL A 1 256 ? 18.220 36.732 36.052 1.00 29.06 256 VAL A N 1
ATOM 1984 C CA . VAL A 1 256 ? 18.259 37.700 37.153 1.00 29.06 256 VAL A CA 1
ATOM 1985 C C . VAL A 1 256 ? 19.166 38.814 36.673 1.00 29.06 256 VAL A C 1
ATOM 1987 O O . VAL A 1 256 ? 20.378 38.673 36.754 1.00 29.06 256 VAL A O 1
ATOM 1990 N N . THR A 1 257 ? 18.570 39.865 36.119 1.00 26.70 257 THR A N 1
ATOM 1991 C CA . THR A 1 257 ? 19.042 41.248 36.252 1.00 26.70 257 THR A CA 1
ATOM 1992 C C . THR A 1 257 ? 18.001 42.196 35.666 1.00 26.70 257 THR A C 1
ATOM 1994 O O . THR A 1 257 ? 17.640 42.059 34.500 1.00 26.70 257 THR A O 1
ATOM 1997 N N . ALA A 1 258 ? 17.668 43.191 36.489 1.00 28.58 258 ALA A N 1
ATOM 1998 C CA . ALA A 1 258 ? 17.119 44.508 36.179 1.00 28.58 258 ALA A CA 1
ATOM 1999 C C . ALA A 1 258 ? 15.599 44.649 35.997 1.00 28.58 258 ALA A C 1
ATOM 2001 O O . ALA A 1 258 ? 15.038 44.253 34.980 1.00 28.58 258 ALA A O 1
ATOM 2002 N N . GLY A 1 259 ? 15.002 45.370 36.953 1.00 26.08 259 GLY A N 1
ATOM 2003 C CA . GLY A 1 259 ? 14.017 46.405 36.639 1.00 26.08 259 GLY A CA 1
ATOM 2004 C C . GLY A 1 259 ? 12.723 46.347 37.434 1.00 26.08 259 GLY A C 1
ATOM 2005 O O . GLY A 1 259 ? 11.753 45.770 36.962 1.00 26.08 259 GLY A O 1
ATOM 2006 N N . GLU A 1 260 ? 12.761 46.966 38.613 1.00 27.88 260 GLU A N 1
ATOM 2007 C CA . GLU A 1 260 ? 11.703 47.743 39.294 1.00 27.88 260 GLU A CA 1
ATOM 2008 C C . GLU A 1 260 ? 10.691 48.372 38.291 1.00 27.88 260 GLU A C 1
ATOM 2010 O O . GLU A 1 260 ? 11.073 48.732 37.180 1.00 27.88 260 GLU A O 1
ATOM 2015 N N . ASP A 1 261 ? 9.380 48.456 38.536 1.00 26.77 261 ASP A N 1
ATOM 2016 C CA . ASP A 1 261 ? 8.743 49.256 39.587 1.00 26.77 261 ASP A CA 1
ATOM 2017 C C . ASP A 1 261 ? 7.203 49.073 39.600 1.00 26.77 261 ASP A C 1
ATOM 2019 O O . ASP A 1 261 ? 6.589 48.750 38.585 1.00 26.77 261 ASP A O 1
ATOM 2023 N N . GLU A 1 262 ? 6.635 49.357 40.777 1.00 29.02 262 GLU A N 1
ATOM 2024 C CA . GLU A 1 262 ? 5.329 49.971 41.084 1.00 29.02 262 GLU A CA 1
ATOM 2025 C C . GLU A 1 262 ? 3.955 49.383 40.673 1.00 29.02 262 GLU A C 1
ATOM 2027 O O . GLU A 1 262 ? 3.549 49.303 39.517 1.00 29.02 262 GLU A O 1
ATOM 2032 N N . SER A 1 263 ? 3.151 49.272 41.742 1.00 26.36 263 SER A N 1
ATOM 2033 C CA . SER A 1 263 ? 1.784 49.800 41.919 1.00 26.36 263 SER A CA 1
ATOM 2034 C C . SER A 1 263 ? 0.573 48.861 41.774 1.00 26.36 263 SER A C 1
ATOM 2036 O O . SER A 1 263 ? 0.098 48.544 40.691 1.00 26.36 263 SER A O 1
ATOM 2038 N N . THR A 1 264 ? 0.147 48.403 42.960 1.00 24.41 264 THR A N 1
ATOM 2039 C CA . THR A 1 264 ? -1.156 48.632 43.626 1.00 24.41 264 THR A CA 1
ATOM 2040 C C . THR A 1 264 ? -2.492 48.439 42.897 1.00 24.41 264 THR A C 1
ATOM 2042 O O . THR A 1 264 ? -2.741 49.029 41.856 1.00 24.41 264 THR A O 1
ATOM 2045 N N . GLU A 1 265 ? -3.379 47.771 43.660 1.00 25.77 265 GLU A N 1
ATOM 2046 C CA . GLU A 1 265 ? -4.815 48.076 43.848 1.00 25.77 265 GLU A CA 1
ATOM 2047 C C . GLU A 1 265 ? -5.753 47.763 42.665 1.00 25.77 265 GLU A C 1
ATOM 2049 O O . GLU A 1 265 ? -5.427 47.958 41.507 1.00 25.77 265 GLU A O 1
ATOM 2054 N N . GLU A 1 266 ? -6.967 47.248 42.836 1.00 24.11 266 GLU A N 1
ATOM 2055 C CA . GLU A 1 266 ? -7.801 46.900 43.986 1.00 24.11 266 GLU A CA 1
ATOM 2056 C C . GLU A 1 266 ? -8.994 46.080 43.436 1.00 24.11 266 GLU A C 1
ATOM 2058 O O . GLU A 1 266 ? -9.231 46.128 42.231 1.00 24.11 266 GLU A O 1
ATOM 2063 N N . SER A 1 267 ? -9.662 45.323 44.324 1.00 23.80 267 SER A N 1
ATOM 2064 C CA . SER A 1 267 ? -11.132 45.166 44.498 1.00 23.80 267 SER A CA 1
ATOM 2065 C C . SER A 1 267 ? -12.072 45.036 43.270 1.00 23.80 267 SER A C 1
ATOM 2067 O O . SER A 1 267 ? -11.834 45.538 42.186 1.00 23.80 267 SER A O 1
ATOM 2069 N N . SER A 1 268 ? -13.252 44.430 43.316 1.00 24.44 268 SER A N 1
ATOM 2070 C CA . SER A 1 268 ? -14.042 43.585 44.217 1.00 24.44 268 SER A CA 1
ATOM 2071 C C . SER A 1 268 ? -15.375 43.385 43.475 1.00 24.44 268 SER A C 1
ATOM 2073 O O . SER A 1 268 ? -15.747 44.247 42.682 1.00 24.44 268 SER A O 1
ATOM 2075 N N . GLU A 1 269 ? -16.099 42.313 43.820 1.00 26.47 269 GLU A N 1
ATOM 2076 C CA . GLU A 1 269 ? -17.578 42.238 43.777 1.00 26.47 269 GLU A CA 1
ATOM 2077 C C . GLU A 1 269 ? -18.233 42.237 42.363 1.00 26.47 269 GLU A C 1
ATOM 2079 O O . GLU A 1 269 ? -17.707 42.765 41.396 1.00 26.47 269 GLU A O 1
ATOM 2084 N N . GLU A 1 270 ? -19.355 41.578 42.086 1.00 25.22 270 GLU A N 1
ATOM 2085 C CA . GLU A 1 270 ? -20.432 41.075 42.932 1.00 25.22 270 GLU A CA 1
ATOM 2086 C C . GLU A 1 270 ? -21.288 40.058 42.144 1.00 25.22 270 GLU A C 1
ATOM 2088 O O . GLU A 1 270 ? -21.252 39.995 40.912 1.00 25.22 270 GLU A O 1
ATOM 2093 N N . ASP A 1 271 ? -22.034 39.264 42.910 1.00 24.67 271 ASP A N 1
ATOM 2094 C CA . ASP A 1 271 ? -23.150 38.393 42.532 1.00 24.67 271 ASP A CA 1
ATOM 2095 C C . ASP A 1 271 ? -24.221 39.098 41.680 1.00 24.67 271 ASP A C 1
ATOM 2097 O O . ASP A 1 271 ? -24.490 40.275 41.877 1.00 24.67 271 ASP A O 1
ATOM 2101 N N . GLU A 1 272 ? -24.959 38.330 40.871 1.00 25.78 272 GLU A N 1
ATOM 2102 C CA . GLU A 1 272 ? -26.424 38.390 40.934 1.00 25.78 272 GLU A CA 1
ATOM 2103 C C . GLU A 1 272 ? -27.076 37.148 40.309 1.00 25.78 272 GLU A C 1
ATOM 2105 O O . GLU A 1 272 ? -26.647 36.587 39.298 1.00 25.78 272 GLU A O 1
ATOM 2110 N N . SER A 1 273 ? -28.143 36.716 40.970 1.00 24.97 273 SER A N 1
ATOM 2111 C CA . SER A 1 273 ? -28.980 35.559 40.676 1.00 24.97 273 SER A CA 1
ATOM 2112 C C . SER A 1 273 ? -30.414 36.037 40.472 1.00 24.97 273 SER A C 1
ATOM 2114 O O . SER A 1 273 ? -30.766 37.059 41.042 1.00 24.97 273 SER A O 1
ATOM 2116 N N . GLU A 1 274 ? -31.212 35.293 39.695 1.00 28.62 274 GLU A N 1
ATOM 2117 C CA . GLU A 1 274 ? -32.692 35.165 39.712 1.00 28.62 274 GLU A CA 1
ATOM 2118 C C . GLU A 1 274 ? -33.175 34.726 38.310 1.00 28.62 274 GLU A C 1
ATOM 2120 O O . GLU A 1 274 ? -32.501 34.966 37.315 1.00 28.62 274 GLU A O 1
ATOM 2125 N N . LYS A 1 275 ? -34.369 34.172 38.074 1.00 26.81 275 LYS A N 1
ATOM 2126 C CA . LYS A 1 275 ? -35.218 33.136 38.688 1.00 26.81 275 LYS A CA 1
ATOM 2127 C C . LYS A 1 275 ? -36.398 32.939 37.709 1.00 26.81 275 LYS A C 1
ATOM 2129 O O . LYS A 1 275 ? -36.840 33.887 37.078 1.00 26.81 275 LYS A O 1
ATOM 2134 N N . GLU A 1 276 ? -36.912 31.710 37.669 1.00 26.83 276 GLU A N 1
ATOM 2135 C CA . GLU A 1 276 ? -38.315 31.286 37.454 1.00 26.83 276 GLU A CA 1
ATOM 2136 C C . GLU A 1 276 ? -39.164 31.680 36.221 1.00 26.83 276 GLU A C 1
ATOM 2138 O O . GLU A 1 276 ? -39.469 32.835 35.945 1.00 26.83 276 GLU A O 1
ATOM 2143 N N . SER A 1 277 ? -39.756 30.647 35.601 1.00 25.98 277 SER A N 1
ATOM 2144 C CA . SER A 1 277 ? -41.210 30.309 35.576 1.00 25.98 277 SER A CA 1
ATOM 2145 C C . SER A 1 277 ? -41.462 29.304 34.426 1.00 25.98 277 SER A C 1
ATOM 2147 O O . SER A 1 277 ? -40.744 29.328 33.436 1.00 25.98 277 SER A O 1
ATOM 2149 N N . GLY A 1 278 ? -42.391 28.341 34.409 1.00 24.30 278 GLY A N 1
ATOM 2150 C CA . GLY A 1 278 ? -43.485 27.925 35.285 1.00 24.30 278 GLY A CA 1
ATOM 2151 C C . GLY A 1 278 ? -44.611 27.283 34.435 1.00 24.30 278 GLY A C 1
ATOM 2152 O O . GLY A 1 278 ? -45.080 27.912 33.495 1.00 24.30 278 GLY A O 1
ATOM 2153 N N . GLY A 1 279 ? -45.071 26.071 34.797 1.00 23.92 279 GLY A N 1
ATOM 2154 C CA . GLY A 1 279 ? -46.361 25.453 34.396 1.00 23.92 279 GLY A CA 1
ATOM 2155 C C . GLY A 1 279 ? -46.384 24.638 33.083 1.00 23.92 279 GLY A C 1
ATOM 2156 O O . GLY A 1 279 ? -45.793 25.036 32.095 1.00 23.92 279 GLY A O 1
ATOM 2157 N N . GLY A 1 280 ? -47.071 23.498 32.945 1.00 24.17 280 GLY A N 1
ATOM 2158 C CA . GLY A 1 280 ? -47.930 22.723 33.841 1.00 24.17 280 GLY A CA 1
ATOM 2159 C C . GLY A 1 280 ? -48.753 21.671 33.060 1.00 24.17 280 GLY A C 1
ATOM 2160 O O . GLY A 1 280 ? -48.894 21.772 31.845 1.00 24.17 280 GLY A O 1
ATOM 2161 N N . ARG A 1 281 ? -49.369 20.756 33.828 1.00 25.55 281 ARG A N 1
ATOM 2162 C CA . ARG A 1 281 ? -50.514 19.850 33.555 1.00 25.55 281 ARG A CA 1
ATOM 2163 C C . ARG A 1 281 ? -50.303 18.402 33.074 1.00 25.55 281 ARG A C 1
ATOM 2165 O O . ARG A 1 281 ? -49.561 18.093 32.154 1.00 25.55 281 ARG A O 1
ATOM 2172 N N . ALA A 1 282 ? -51.063 17.565 33.783 1.00 25.84 282 ALA A N 1
ATOM 2173 C CA . ALA A 1 282 ? -51.193 16.117 33.803 1.00 25.84 282 ALA A CA 1
ATOM 2174 C C . ALA A 1 282 ? -52.113 15.554 32.706 1.00 25.84 282 ALA A C 1
ATOM 2176 O O . ALA A 1 282 ? -52.923 16.291 32.150 1.00 25.84 282 ALA A O 1
ATOM 2177 N N . ASN A 1 283 ? -52.044 14.234 32.505 1.00 26.89 283 ASN A N 1
ATOM 2178 C CA . ASN A 1 283 ? -53.216 13.352 32.511 1.00 26.89 283 ASN A CA 1
ATOM 2179 C C . ASN A 1 283 ? -52.786 11.895 32.759 1.00 26.89 283 ASN A C 1
ATOM 2181 O O . ASN A 1 283 ? -51.850 11.396 32.137 1.00 26.89 283 ASN A O 1
ATOM 2185 N N . GLU A 1 284 ? -53.481 11.263 33.703 1.00 26.16 284 GLU A N 1
ATOM 2186 C CA . GLU A 1 284 ? -53.554 9.818 33.917 1.00 26.16 284 GLU A CA 1
ATOM 2187 C C . GLU A 1 284 ? -54.294 9.151 32.753 1.00 26.16 284 GLU A C 1
ATOM 2189 O O . GLU A 1 284 ? -55.266 9.711 32.254 1.00 26.16 284 GLU A O 1
ATOM 2194 N N . GLU A 1 285 ? -53.916 7.920 32.412 1.00 25.27 285 GLU A N 1
ATOM 2195 C CA . GLU A 1 285 ? -54.891 6.900 32.031 1.00 25.27 285 GLU A CA 1
ATOM 2196 C C . GLU A 1 285 ? -54.361 5.513 32.413 1.00 25.27 285 GLU A C 1
ATOM 2198 O O . GLU A 1 285 ? -53.225 5.129 32.129 1.00 25.27 285 GLU A O 1
ATOM 2203 N N . VAL A 1 286 ? -55.210 4.817 33.161 1.00 25.45 286 VAL A N 1
ATOM 2204 C CA . VAL A 1 286 ? -55.062 3.475 33.706 1.00 25.45 286 VAL A CA 1
ATOM 2205 C C . VAL A 1 286 ? -55.757 2.528 32.741 1.00 25.45 286 VAL A C 1
ATOM 2207 O O . VAL A 1 286 ? -56.930 2.735 32.461 1.00 25.45 286 VAL A O 1
ATOM 2210 N N . GLU A 1 287 ? -55.106 1.443 32.334 1.00 26.42 287 GLU A N 1
ATOM 2211 C CA . GLU A 1 287 ? -55.815 0.197 32.041 1.00 26.42 287 GLU A CA 1
ATOM 2212 C C . GLU A 1 287 ? -54.882 -0.992 32.275 1.00 26.42 287 GLU A C 1
ATOM 2214 O O . GLU A 1 287 ? -53.819 -1.130 31.669 1.00 26.42 287 GLU A O 1
ATOM 2219 N N . GLY A 1 288 ? -55.269 -1.827 33.236 1.00 23.67 288 GLY A N 1
ATOM 2220 C CA . GLY A 1 288 ? -54.654 -3.117 33.476 1.00 23.67 288 GLY A CA 1
ATOM 2221 C C . GLY A 1 288 ? -55.332 -4.199 32.647 1.00 23.67 288 GLY A C 1
ATOM 2222 O O . GLY A 1 288 ? -56.523 -4.126 32.362 1.00 23.67 288 GLY A O 1
ATOM 2223 N N . ASN A 1 289 ? -54.593 -5.264 32.357 1.00 26.42 289 ASN A N 1
ATOM 2224 C CA . ASN A 1 289 ? -55.146 -6.602 32.498 1.00 26.42 289 ASN A CA 1
ATOM 2225 C C . ASN A 1 289 ? -54.031 -7.616 32.757 1.00 26.42 289 ASN A C 1
ATOM 2227 O O . ASN A 1 289 ? -52.957 -7.570 32.160 1.00 26.42 289 ASN A O 1
ATOM 2231 N N . ALA A 1 290 ? -54.309 -8.495 33.710 1.00 24.48 290 ALA A N 1
ATOM 2232 C CA . ALA A 1 290 ? -53.443 -9.545 34.214 1.00 24.48 290 ALA A CA 1
ATOM 2233 C C . ALA A 1 290 ? -53.819 -10.918 33.621 1.00 24.48 290 ALA A C 1
ATOM 2235 O O . ALA A 1 290 ? -54.848 -11.051 32.965 1.00 24.48 290 ALA A O 1
ATOM 2236 N N . MET A 1 291 ? -53.021 -11.923 34.014 1.00 25.55 291 MET A N 1
ATOM 2237 C CA . MET A 1 291 ? -53.210 -13.388 33.930 1.00 25.55 291 MET A CA 1
ATOM 2238 C C . MET A 1 291 ? -52.764 -14.096 32.643 1.00 25.55 291 MET A C 1
ATOM 2240 O O . MET A 1 291 ? -52.979 -13.594 31.553 1.00 25.55 291 MET A O 1
ATOM 2244 N N . GLN A 1 292 ? -52.210 -15.315 32.658 1.00 25.14 292 GLN A N 1
ATOM 2245 C CA . GLN A 1 292 ? -51.563 -16.201 33.648 1.00 25.14 292 GLN A CA 1
ATOM 2246 C C . GLN A 1 292 ? -51.017 -17.410 32.834 1.00 25.14 292 GLN A C 1
ATOM 2248 O O . GLN A 1 292 ? -51.686 -17.871 31.919 1.00 25.14 292 GLN A O 1
ATOM 2253 N N . ILE A 1 293 ? -49.808 -17.870 33.183 1.00 25.05 293 ILE A N 1
ATOM 2254 C CA . ILE A 1 293 ? -49.376 -19.260 33.478 1.00 25.05 293 ILE A CA 1
ATOM 2255 C C . ILE A 1 293 ? -49.817 -20.435 32.564 1.00 25.05 293 ILE A C 1
ATOM 2257 O O . ILE A 1 293 ? -50.993 -20.759 32.509 1.00 25.05 293 ILE A O 1
ATOM 2261 N N . ASP A 1 294 ? -48.836 -21.150 31.984 1.00 24.42 294 ASP A N 1
ATOM 2262 C CA . ASP A 1 294 ? -48.550 -22.609 32.134 1.00 24.42 294 ASP A CA 1
ATOM 2263 C C . ASP A 1 294 ? -47.428 -23.001 31.138 1.00 24.42 294 ASP A C 1
ATOM 2265 O O . ASP A 1 294 ? -47.496 -22.655 29.965 1.00 24.42 294 ASP A O 1
ATOM 2269 N N . SER A 1 295 ? -46.225 -23.441 31.525 1.00 23.67 295 SER A N 1
ATOM 2270 C CA . SER A 1 295 ? -45.764 -24.644 32.246 1.00 23.67 295 SER A CA 1
ATOM 2271 C C . SER A 1 295 ? -45.454 -25.862 31.339 1.00 23.67 295 SER A C 1
ATOM 2273 O O . SER A 1 295 ? -46.267 -26.325 30.551 1.00 23.67 295 SER A O 1
ATOM 2275 N N . ALA A 1 296 ? -44.223 -26.367 31.525 1.00 24.66 296 ALA A N 1
ATOM 2276 C CA . ALA A 1 296 ? -43.748 -27.753 31.377 1.00 24.66 296 ALA A CA 1
ATOM 2277 C C . ALA A 1 296 ? -43.383 -28.376 29.993 1.00 24.66 296 ALA A C 1
ATOM 2279 O O . ALA A 1 296 ? -44.221 -28.795 29.208 1.00 24.66 296 ALA A O 1
ATOM 2280 N N . ALA A 1 297 ? -42.063 -28.604 29.852 1.00 25.11 297 ALA A N 1
ATOM 2281 C CA . ALA A 1 297 ? -41.400 -29.928 29.847 1.00 25.11 297 ALA A CA 1
ATOM 2282 C C . ALA A 1 297 ? -41.139 -30.729 28.535 1.00 25.11 297 ALA A C 1
ATOM 2284 O O . ALA A 1 297 ? -42.024 -31.311 27.926 1.00 25.11 297 ALA A O 1
ATOM 2285 N N . SER A 1 298 ? -39.830 -30.863 28.247 1.00 24.61 298 SER A N 1
ATOM 2286 C CA . SER A 1 298 ? -39.022 -32.091 28.015 1.00 24.61 298 SER A CA 1
ATOM 2287 C C . SER A 1 298 ? -39.395 -33.167 26.975 1.00 24.61 298 SER A C 1
ATOM 2289 O O . SER A 1 298 ? -40.454 -33.778 27.060 1.00 24.61 298 SER A O 1
ATOM 2291 N N . SER A 1 299 ? -38.401 -33.549 26.150 1.00 25.64 299 SER A N 1
ATOM 2292 C CA . SER A 1 299 ? -37.844 -34.921 25.923 1.00 25.64 299 SER A CA 1
ATOM 2293 C C . SER A 1 299 ? -37.154 -34.982 24.535 1.00 25.64 299 SER A C 1
ATOM 2295 O O . SER A 1 299 ? -37.743 -34.586 23.540 1.00 25.64 299 SER A O 1
ATOM 2297 N N . SER A 1 300 ? -35.826 -35.130 24.395 1.00 24.22 300 SER A N 1
ATOM 2298 C CA . SER A 1 300 ? -34.963 -36.339 24.417 1.00 24.22 300 SER A CA 1
ATOM 2299 C C . SER A 1 300 ? -35.244 -37.416 23.337 1.00 24.22 300 SER A C 1
ATOM 2301 O O . SER A 1 300 ? -36.217 -38.140 23.486 1.00 24.22 300 SER A O 1
ATOM 2303 N N . PHE A 1 301 ? -34.343 -37.482 22.321 1.00 25.42 301 PHE A N 1
ATOM 2304 C CA . PHE A 1 301 ? -33.665 -38.606 21.586 1.00 25.42 301 PHE A CA 1
ATOM 2305 C C . PHE A 1 301 ? -34.319 -40.020 21.486 1.00 25.42 301 PHE A C 1
ATOM 2307 O O . PHE A 1 301 ? -35.080 -40.347 22.387 1.00 25.42 301 PHE A O 1
ATOM 2314 N N . PRO A 1 302 ? -33.970 -40.942 20.524 1.00 40.62 302 PRO A N 1
ATOM 2315 C CA . PRO A 1 302 ? -32.608 -41.197 19.984 1.00 40.62 302 PRO A CA 1
ATOM 2316 C C . PRO A 1 302 ? -32.426 -41.808 18.548 1.00 40.62 302 PRO A C 1
ATOM 2318 O O . PRO A 1 302 ? -33.369 -42.152 17.849 1.00 40.62 302 PRO A O 1
ATOM 2321 N N . HIS A 1 303 ? -31.135 -41.923 18.170 1.00 26.27 303 HIS A N 1
ATOM 2322 C CA . HIS A 1 303 ? -30.383 -42.900 17.335 1.00 26.27 303 HIS A CA 1
ATOM 2323 C C . HIS A 1 303 ? -31.003 -43.764 16.211 1.00 26.27 303 HIS A C 1
ATOM 2325 O O . HIS A 1 303 ? -31.946 -44.507 16.446 1.00 26.27 303 HIS A O 1
ATOM 2331 N N . ALA A 1 304 ? -30.246 -43.902 15.102 1.00 25.23 304 ALA A N 1
ATOM 2332 C CA . ALA A 1 304 ? -29.691 -45.195 14.641 1.00 25.23 304 ALA A CA 1
ATOM 2333 C C . ALA A 1 304 ? -28.550 -45.031 13.602 1.00 25.23 304 ALA A C 1
ATOM 2335 O O . ALA A 1 304 ? -28.422 -44.005 12.941 1.00 25.23 304 ALA A O 1
ATOM 2336 N N . THR A 1 305 ? -27.717 -46.069 13.518 1.00 23.59 305 THR A N 1
ATOM 2337 C CA . THR A 1 305 ? -26.306 -46.137 13.086 1.00 23.59 305 THR A CA 1
ATOM 2338 C C . THR A 1 305 ? -26.140 -46.930 11.768 1.00 23.59 305 THR A C 1
ATOM 2340 O O . THR A 1 305 ? -27.122 -47.427 11.228 1.00 23.59 305 THR A O 1
ATOM 2343 N N . THR A 1 306 ? -24.879 -47.142 11.343 1.00 25.64 306 THR A N 1
ATOM 2344 C CA . THR A 1 306 ? -24.292 -48.227 10.493 1.00 25.64 306 THR A CA 1
ATOM 2345 C C . THR A 1 306 ? -24.146 -47.962 8.978 1.00 25.64 306 THR A C 1
ATOM 2347 O O . THR A 1 306 ? -25.133 -47.808 8.278 1.00 25.64 306 THR A O 1
ATOM 2350 N N . THR A 1 307 ? -22.948 -47.626 8.452 1.00 25.16 307 THR A N 1
ATOM 2351 C CA . THR A 1 307 ? -21.705 -48.402 8.117 1.00 25.16 307 THR A CA 1
ATOM 2352 C C . THR A 1 307 ? -21.752 -49.181 6.794 1.00 25.16 307 THR A C 1
ATOM 2354 O O . THR A 1 307 ? -22.535 -50.114 6.700 1.00 25.16 307 THR A O 1
ATOM 2357 N N . SER A 1 308 ? -20.840 -48.872 5.849 1.00 26.11 308 SER A N 1
ATOM 2358 C CA . SER A 1 308 ? -19.770 -49.766 5.318 1.00 26.11 308 SER A CA 1
ATOM 2359 C C . SER A 1 308 ? -19.364 -49.475 3.853 1.00 26.11 308 SER A C 1
ATOM 2361 O O . SER A 1 308 ? -20.196 -49.535 2.953 1.00 26.11 308 SER A O 1
ATOM 2363 N N . SER A 1 309 ? -18.064 -49.253 3.622 1.00 25.14 309 SER A N 1
ATOM 2364 C CA . SER A 1 309 ? -17.304 -49.543 2.374 1.00 25.14 309 SER A CA 1
ATOM 2365 C C . SER A 1 309 ? -16.718 -50.985 2.483 1.00 25.14 309 SER A C 1
ATOM 2367 O O . SER A 1 309 ? -16.818 -51.497 3.604 1.00 25.14 309 SER A O 1
ATOM 2369 N N . PRO A 1 310 ? -16.061 -51.663 1.487 1.00 37.53 310 PRO A N 1
ATOM 2370 C CA . PRO A 1 310 ? -15.058 -51.121 0.537 1.00 37.53 310 PRO A CA 1
ATOM 2371 C C . PRO A 1 310 ? -14.855 -51.836 -0.851 1.00 37.53 310 PRO A C 1
ATOM 2373 O O . PRO A 1 310 ? -15.447 -52.862 -1.162 1.00 37.53 310 PRO A O 1
ATOM 2376 N N . SER A 1 311 ? -13.878 -51.309 -1.615 1.00 25.38 311 SER A N 1
ATOM 2377 C CA . SER A 1 311 ? -12.875 -51.992 -2.485 1.00 25.38 311 SER A CA 1
ATOM 2378 C C . SER A 1 311 ? -13.090 -52.277 -4.002 1.00 25.38 311 SER A C 1
ATOM 2380 O O . SER A 1 311 ? -13.902 -53.094 -4.407 1.00 25.38 311 SER A O 1
ATOM 2382 N N . SER A 1 312 ? -12.239 -51.599 -4.802 1.00 25.86 312 SER A N 1
ATOM 2383 C CA . SER A 1 312 ? -11.337 -52.022 -5.913 1.00 25.86 312 SER A CA 1
ATOM 2384 C C . SER A 1 312 ? -11.741 -53.015 -7.025 1.00 25.86 312 SER A C 1
ATOM 2386 O O . SER A 1 312 ? -12.034 -54.173 -6.748 1.00 25.86 312 SER A O 1
ATOM 2388 N N . SER A 1 313 ? -11.475 -52.640 -8.290 1.00 25.33 313 SER A N 1
ATOM 2389 C CA . SER A 1 313 ? -10.633 -53.400 -9.257 1.00 25.33 313 SER A CA 1
ATOM 2390 C C . SER A 1 313 ? -10.526 -52.705 -10.635 1.00 25.33 313 SER A C 1
ATOM 2392 O O . SER A 1 313 ? -11.487 -52.130 -11.134 1.00 25.33 313 SER A O 1
ATOM 2394 N N . SER A 1 314 ? -9.331 -52.747 -11.232 1.00 26.77 314 SER A N 1
ATOM 2395 C CA . SER A 1 314 ? -8.986 -52.452 -12.641 1.00 26.77 314 SER A CA 1
ATOM 2396 C C . SER A 1 314 ? -9.026 -53.745 -13.488 1.00 26.77 314 SER A C 1
ATOM 2398 O O . SER A 1 314 ? -9.046 -54.821 -12.882 1.00 26.77 314 SER A O 1
ATOM 2400 N N . PRO A 1 315 ? -9.087 -53.708 -14.849 1.00 34.19 315 PRO A N 1
ATOM 2401 C CA . PRO A 1 315 ? -7.885 -53.866 -15.719 1.00 34.19 315 PRO A CA 1
ATOM 2402 C C . PRO A 1 315 ? -8.038 -53.194 -17.144 1.00 34.19 315 PRO A C 1
ATOM 2404 O O . PRO A 1 315 ? -8.826 -52.259 -17.243 1.00 34.19 315 PRO A O 1
ATOM 2407 N N . PRO A 1 316 ? -7.338 -53.583 -18.251 1.00 39.28 316 PRO A N 1
ATOM 2408 C CA . PRO A 1 316 ? -6.051 -53.055 -18.765 1.00 39.28 316 PRO A CA 1
ATOM 2409 C C . PRO A 1 316 ? -6.112 -52.536 -20.261 1.00 39.28 316 PRO A C 1
ATOM 2411 O O . PRO A 1 316 ? -7.215 -52.381 -20.785 1.00 39.28 316 PRO A O 1
ATOM 2414 N N . PRO A 1 317 ? -4.981 -52.222 -20.962 1.00 40.16 317 PRO A N 1
ATOM 2415 C CA . PRO A 1 317 ? -4.926 -51.326 -22.143 1.00 40.16 317 PRO A CA 1
ATOM 2416 C C . PRO A 1 317 ? -4.680 -52.000 -23.523 1.00 40.16 317 PRO A C 1
ATOM 2418 O O . PRO A 1 317 ? -4.237 -53.144 -23.589 1.00 40.16 317 PRO A O 1
ATOM 2421 N N . ALA A 1 318 ? -4.866 -51.253 -24.628 1.00 27.59 318 ALA A N 1
ATOM 2422 C CA . ALA A 1 318 ? -4.382 -51.575 -25.991 1.00 27.59 318 ALA A CA 1
ATOM 2423 C C . ALA A 1 318 ? -4.063 -50.266 -26.768 1.00 27.59 318 ALA A C 1
ATOM 2425 O O . ALA A 1 318 ? -4.909 -49.381 -26.820 1.00 27.59 318 ALA A O 1
ATOM 2426 N N . VAL A 1 319 ? -2.799 -49.957 -27.099 1.00 26.30 319 VAL A N 1
ATOM 2427 C CA . VAL A 1 319 ? -1.994 -50.288 -28.308 1.00 26.30 319 VAL A CA 1
ATOM 2428 C C . VAL A 1 319 ? -2.183 -49.309 -29.488 1.00 26.30 319 VAL A C 1
ATOM 2430 O O . VAL A 1 319 ? -3.283 -49.047 -29.959 1.00 26.30 319 VAL A O 1
ATOM 2433 N N . LEU A 1 320 ? -1.029 -48.794 -29.927 1.00 26.03 320 LEU A N 1
ATOM 2434 C CA . LEU A 1 320 ? -0.721 -47.850 -31.007 1.00 26.03 320 LEU A CA 1
ATOM 2435 C C . LEU A 1 320 ? -1.046 -48.376 -32.415 1.00 26.03 320 LEU A C 1
ATOM 2437 O O . LEU A 1 320 ? -0.825 -49.553 -32.687 1.00 26.03 320 LEU A O 1
ATOM 2441 N N . THR A 1 321 ? -1.380 -47.471 -33.344 1.00 26.36 321 THR A N 1
ATOM 2442 C CA . THR A 1 321 ? -0.992 -47.603 -34.762 1.00 26.36 321 THR A CA 1
ATOM 2443 C C . THR A 1 321 ? -0.566 -46.254 -35.354 1.00 26.36 321 THR A C 1
ATOM 2445 O O . THR A 1 321 ? -1.214 -45.228 -35.159 1.00 26.36 321 THR A O 1
ATOM 2448 N N . ASP A 1 322 ? 0.572 -46.301 -36.047 1.00 23.97 322 ASP A N 1
ATOM 2449 C CA . ASP A 1 322 ? 1.207 -45.262 -36.858 1.00 23.97 322 ASP A CA 1
ATOM 2450 C C . ASP A 1 322 ? 0.447 -44.990 -38.164 1.00 23.97 322 ASP A C 1
ATOM 2452 O O . ASP A 1 322 ? -0.091 -45.912 -38.777 1.00 23.97 322 ASP A O 1
ATOM 2456 N N . SER A 1 323 ? 0.537 -43.757 -38.676 1.00 25.11 323 SER A N 1
ATOM 2457 C CA . SER A 1 323 ? 0.505 -43.458 -40.119 1.00 25.11 323 SER A CA 1
ATOM 2458 C C . SER A 1 323 ? 1.143 -42.090 -40.403 1.00 25.11 323 SER A C 1
ATOM 2460 O O . SER A 1 323 ? 0.570 -41.044 -40.105 1.00 25.11 323 SER A O 1
ATOM 2462 N N . LYS A 1 324 ? 2.338 -42.098 -41.006 1.00 23.00 324 LYS A N 1
ATOM 2463 C CA . LYS A 1 324 ? 2.991 -40.940 -41.643 1.00 23.00 324 LYS A CA 1
ATOM 2464 C C . LYS A 1 324 ? 2.524 -40.807 -43.098 1.00 23.00 324 LYS A C 1
ATOM 2466 O O . LYS A 1 324 ? 2.574 -41.807 -43.803 1.00 23.00 324 LYS A O 1
ATOM 2471 N N . SER A 1 325 ? 2.282 -39.581 -43.580 1.00 24.75 325 SER A N 1
ATOM 2472 C CA . SER A 1 325 ? 2.752 -39.131 -44.911 1.00 24.75 325 SER A CA 1
ATOM 2473 C C . SER A 1 325 ? 2.561 -37.621 -45.169 1.00 24.75 325 SER A C 1
ATOM 2475 O O . SER A 1 325 ? 1.440 -37.140 -45.275 1.00 24.75 325 SER A O 1
ATOM 2477 N N . ASN A 1 326 ? 3.702 -36.934 -45.311 1.00 24.45 326 ASN A N 1
ATOM 2478 C CA . ASN A 1 326 ? 4.102 -35.889 -46.275 1.00 24.45 326 ASN A CA 1
ATOM 2479 C C . ASN A 1 326 ? 3.238 -34.649 -46.621 1.00 24.45 326 ASN A C 1
ATOM 2481 O O . ASN A 1 326 ? 2.257 -34.722 -47.348 1.00 24.45 326 ASN A O 1
ATOM 2485 N N . VAL A 1 327 ? 3.786 -33.490 -46.214 1.00 25.52 327 VAL A N 1
ATOM 2486 C CA . VAL A 1 327 ? 4.178 -32.280 -46.989 1.00 25.52 327 VAL A CA 1
ATOM 2487 C C . VAL A 1 327 ? 3.339 -31.849 -48.207 1.00 25.52 327 VAL A C 1
ATOM 2489 O O . VAL A 1 327 ? 3.400 -32.487 -49.253 1.00 25.52 327 VAL A O 1
ATOM 2492 N N . ALA A 1 328 ? 2.782 -30.629 -48.138 1.00 24.89 328 ALA A N 1
ATOM 2493 C CA . ALA A 1 328 ? 2.814 -29.643 -49.231 1.00 24.89 328 ALA A CA 1
ATOM 2494 C C . ALA A 1 328 ? 2.596 -28.206 -48.709 1.00 24.89 328 ALA A C 1
ATOM 2496 O O . ALA A 1 328 ? 1.721 -27.944 -47.886 1.00 24.89 328 ALA A O 1
ATOM 2497 N N . VAL A 1 329 ? 3.422 -27.288 -49.210 1.00 25.69 329 VAL A N 1
ATOM 2498 C CA . VAL A 1 329 ? 3.417 -25.833 -49.003 1.00 25.69 329 VAL A CA 1
ATOM 2499 C C . VAL A 1 329 ? 2.653 -25.193 -50.170 1.00 25.69 329 VAL A C 1
ATOM 2501 O O . VAL A 1 329 ? 2.944 -25.564 -51.303 1.00 25.69 329 VAL A O 1
ATOM 2504 N N . ASN A 1 330 ? 1.725 -24.255 -49.922 1.00 26.88 330 ASN A N 1
ATOM 2505 C CA . ASN A 1 330 ? 1.638 -22.935 -50.588 1.00 26.88 330 ASN A CA 1
ATOM 2506 C C . ASN A 1 330 ? 0.284 -22.209 -50.421 1.00 26.88 330 ASN A C 1
ATOM 2508 O O . ASN A 1 330 ? -0.784 -22.809 -50.384 1.00 26.88 330 ASN A O 1
ATOM 2512 N N . ASP A 1 331 ? 0.426 -20.880 -50.417 1.00 26.89 331 ASP A N 1
ATOM 2513 C CA . ASP A 1 331 ? -0.489 -19.823 -50.863 1.00 26.89 331 ASP A CA 1
ATOM 2514 C C . ASP A 1 331 ? -1.620 -19.281 -49.967 1.00 26.89 331 ASP A C 1
ATOM 2516 O O . ASP A 1 331 ? -2.778 -19.691 -49.968 1.00 26.89 331 ASP A O 1
ATOM 2520 N N . ARG A 1 332 ? -1.252 -18.170 -49.309 1.00 27.08 332 ARG A N 1
ATOM 2521 C CA . ARG A 1 332 ? -2.102 -17.015 -48.981 1.00 27.08 332 ARG A CA 1
ATOM 2522 C C . ARG A 1 332 ? -2.762 -16.429 -50.239 1.00 27.08 332 ARG A C 1
ATOM 2524 O O . ARG A 1 332 ? -2.064 -16.161 -51.212 1.00 27.08 332 ARG A O 1
ATOM 2531 N N . PRO A 1 333 ? -4.010 -15.954 -50.105 1.00 30.86 333 PRO A N 1
ATOM 2532 C CA . PRO A 1 333 ? -4.437 -14.749 -50.810 1.00 30.86 333 PRO A CA 1
ATOM 2533 C C . PRO A 1 333 ? -4.965 -13.684 -49.835 1.00 30.86 333 PRO A C 1
ATOM 2535 O O . PRO A 1 333 ? -5.989 -13.845 -49.176 1.00 30.86 333 PRO A O 1
ATOM 2538 N N . THR A 1 334 ? -4.259 -12.557 -49.763 1.00 28.23 334 THR A N 1
ATOM 2539 C CA . THR A 1 334 ? -4.724 -11.284 -49.196 1.00 28.23 334 THR A CA 1
ATOM 2540 C C . THR A 1 334 ? -5.534 -10.507 -50.234 1.00 28.23 334 THR A C 1
ATOM 2542 O O . THR A 1 334 ? -5.046 -10.336 -51.349 1.00 28.23 334 THR A O 1
ATOM 2545 N N . LYS A 1 335 ? -6.706 -9.951 -49.867 1.00 29.27 335 LYS A N 1
ATOM 2546 C CA . LYS A 1 335 ? -7.260 -8.683 -50.416 1.00 29.27 335 LYS A CA 1
ATOM 2547 C C . LYS A 1 335 ? -8.558 -8.232 -49.694 1.00 29.27 335 LYS A C 1
ATOM 2549 O O . LYS A 1 335 ? -9.093 -9.015 -48.922 1.00 29.27 335 LYS A O 1
ATOM 2554 N N . PRO A 1 336 ? -9.007 -6.962 -49.826 1.00 30.62 336 PRO A N 1
ATOM 2555 C CA . PRO A 1 336 ? -8.836 -5.924 -48.802 1.00 30.62 336 PRO A CA 1
ATOM 2556 C C . PRO A 1 336 ? -10.165 -5.352 -48.251 1.00 30.62 336 PRO A C 1
ATOM 2558 O O . PRO A 1 336 ? -11.245 -5.650 -48.753 1.00 30.62 336 PRO A O 1
ATOM 2561 N N . LEU A 1 337 ? -10.074 -4.479 -47.236 1.00 27.41 337 LEU A N 1
ATOM 2562 C CA . LEU A 1 337 ? -11.205 -3.703 -46.702 1.00 27.41 337 LEU A CA 1
ATOM 2563 C C . LEU A 1 337 ? -11.824 -2.759 -47.756 1.00 27.41 337 LEU A C 1
ATOM 2565 O O . LEU A 1 337 ? -11.073 -2.049 -48.431 1.00 27.41 337 LEU A O 1
ATOM 2569 N N . PRO A 1 338 ? -13.164 -2.621 -47.803 1.00 30.42 338 PRO A N 1
ATOM 2570 C CA . PRO A 1 338 ? -13.826 -1.466 -48.385 1.00 30.42 338 PRO A CA 1
ATOM 2571 C C . PRO A 1 338 ? -14.170 -0.391 -47.345 1.00 30.42 338 PRO A C 1
ATOM 2573 O O . PRO A 1 338 ? -14.327 -0.626 -46.148 1.00 30.42 338 PRO A O 1
ATOM 2576 N N . SER A 1 339 ? -14.258 0.816 -47.883 1.00 28.30 339 SER A N 1
ATOM 2577 C CA . SER A 1 339 ? -14.286 2.129 -47.263 1.00 28.30 339 SER A CA 1
ATOM 2578 C C . SER A 1 339 ? -15.656 2.585 -46.747 1.00 28.30 339 SER A C 1
ATOM 2580 O O . SER A 1 339 ? -16.713 2.025 -47.027 1.00 28.30 339 SER A O 1
ATOM 2582 N N . SER A 1 340 ? -15.581 3.672 -45.985 1.00 30.83 340 SER A N 1
ATOM 2583 C CA . SER A 1 340 ? -16.654 4.477 -45.413 1.00 30.83 340 SER A CA 1
ATOM 2584 C C . SER A 1 340 ? -17.789 4.841 -46.379 1.00 30.83 340 SER A C 1
ATOM 2586 O O . SER A 1 340 ? -17.554 5.340 -47.477 1.00 30.83 340 SER A O 1
ATOM 2588 N N . LYS A 1 341 ? -19.035 4.741 -45.891 1.00 28.02 341 LYS A N 1
ATOM 2589 C CA . LYS A 1 341 ? -20.118 5.700 -46.175 1.00 28.02 341 LYS A CA 1
ATOM 2590 C C . LYS A 1 341 ? -21.245 5.578 -45.146 1.00 28.02 341 LYS A C 1
ATOM 2592 O O . LYS A 1 341 ? -21.713 4.494 -44.822 1.00 28.02 341 LYS A O 1
ATOM 2597 N N . ALA A 1 342 ? -21.653 6.734 -44.637 1.00 28.11 342 ALA A N 1
ATOM 2598 C CA . ALA A 1 342 ? -22.729 6.927 -43.679 1.00 28.11 342 ALA A CA 1
ATOM 2599 C C . ALA A 1 342 ? -24.112 6.610 -44.274 1.00 28.11 342 ALA A C 1
ATOM 2601 O O . ALA A 1 342 ? -24.395 6.994 -45.410 1.00 28.11 342 ALA A O 1
ATOM 2602 N N . ARG A 1 343 ? -25.022 6.043 -43.468 1.00 28.33 343 ARG A N 1
ATOM 2603 C CA . ARG A 1 343 ? -26.466 6.265 -43.638 1.00 28.33 343 ARG A CA 1
ATOM 2604 C C . ARG A 1 343 ? -27.237 6.114 -42.321 1.00 28.33 343 ARG A C 1
ATOM 2606 O O . ARG A 1 343 ? -26.908 5.292 -41.477 1.00 28.33 343 ARG A O 1
ATOM 2613 N N . LYS A 1 344 ? -28.211 7.012 -42.173 1.00 26.55 344 LYS A N 1
ATOM 2614 C CA . LYS A 1 344 ? -29.045 7.325 -41.005 1.00 26.55 344 LYS A CA 1
ATOM 2615 C C . LYS A 1 344 ? -30.012 6.200 -40.599 1.00 26.55 344 LYS A C 1
ATOM 2617 O O . LYS A 1 344 ? -30.437 5.420 -41.440 1.00 26.55 344 LYS A O 1
ATOM 2622 N N . MET A 1 345 ? -30.383 6.256 -39.314 1.00 29.00 345 MET A N 1
ATOM 2623 C CA . MET A 1 345 ? -31.566 5.710 -38.624 1.00 29.00 345 MET A CA 1
ATOM 2624 C C . MET A 1 345 ? -32.698 5.152 -39.496 1.00 29.00 345 MET A C 1
ATOM 2626 O O . MET A 1 345 ? -33.289 5.894 -40.278 1.00 29.00 345 MET A O 1
ATOM 2630 N N . GLN A 1 346 ? -33.148 3.940 -39.156 1.00 27.86 346 GLN A N 1
ATOM 2631 C CA . GLN A 1 346 ? -34.579 3.655 -39.071 1.00 27.86 346 GLN A CA 1
ATOM 2632 C C . GLN A 1 346 ? -34.855 2.593 -38.001 1.00 27.86 346 GLN A C 1
ATOM 2634 O O . GLN A 1 346 ? -34.282 1.508 -37.997 1.00 27.86 346 GLN A O 1
ATOM 2639 N N . GLN A 1 347 ? -35.699 2.974 -37.050 1.00 30.77 347 GLN A N 1
ATOM 2640 C CA . GLN A 1 347 ? -36.227 2.151 -35.975 1.00 30.77 347 GLN A CA 1
ATOM 2641 C C . GLN A 1 347 ? -37.396 1.352 -36.564 1.00 30.77 347 GLN A C 1
ATOM 2643 O O . GLN A 1 347 ? -38.358 1.955 -37.038 1.00 30.77 347 GLN A O 1
ATOM 2648 N N . GLN A 1 348 ? -37.328 0.022 -36.558 1.00 29.89 348 GLN A N 1
ATOM 2649 C CA . GLN A 1 348 ? -38.515 -0.805 -36.752 1.00 29.89 348 GLN A CA 1
ATOM 2650 C C . GLN A 1 348 ? -38.382 -2.112 -35.972 1.00 29.89 348 GLN A C 1
ATOM 2652 O O . GLN A 1 348 ? -37.399 -2.840 -36.089 1.00 29.89 348 GLN A O 1
ATOM 2657 N N . GLN A 1 349 ? -39.372 -2.331 -35.109 1.00 32.09 349 GLN A N 1
ATOM 2658 C CA . GLN A 1 349 ? -39.585 -3.529 -34.312 1.00 32.09 349 GLN A CA 1
ATOM 2659 C C . GLN A 1 349 ? -39.696 -4.760 -35.210 1.00 32.09 349 GLN A C 1
ATOM 2661 O O . GLN A 1 349 ? -40.535 -4.784 -36.105 1.00 32.09 349 GLN A O 1
ATOM 2666 N N . GLN A 1 350 ? -38.938 -5.808 -34.893 1.00 30.45 350 GLN A N 1
ATOM 2667 C CA . GLN A 1 350 ? -39.324 -7.179 -35.207 1.00 30.45 350 GLN A CA 1
ATOM 2668 C C . GLN A 1 350 ? -38.801 -8.115 -34.116 1.00 30.45 350 GLN A C 1
ATOM 2670 O O . GLN A 1 350 ? -37.599 -8.276 -33.910 1.00 30.45 350 GLN A O 1
ATOM 2675 N N . GLN A 1 351 ? -39.755 -8.680 -33.378 1.00 28.72 351 GLN A N 1
ATOM 2676 C CA . GLN A 1 351 ? -39.573 -9.802 -32.469 1.00 28.72 351 GLN A CA 1
ATOM 2677 C C . GLN A 1 351 ? -39.089 -11.018 -33.265 1.00 28.72 351 GLN A C 1
ATOM 2679 O O . GLN A 1 351 ? -39.708 -11.397 -34.255 1.00 28.72 351 GLN A O 1
ATOM 2684 N N . SER A 1 352 ? -38.019 -11.662 -32.805 1.00 29.30 352 SER A N 1
ATOM 2685 C CA . SER A 1 352 ? -37.731 -13.053 -33.150 1.00 29.30 352 SER A CA 1
ATOM 2686 C C . SER A 1 352 ? -37.203 -13.778 -31.914 1.00 29.30 352 SER A C 1
ATOM 2688 O O . SER A 1 352 ? -36.263 -13.341 -31.251 1.00 29.30 352 SER A O 1
ATOM 2690 N N . ASN A 1 353 ? -37.911 -14.850 -31.568 1.00 29.55 353 ASN A N 1
ATOM 2691 C CA . ASN A 1 353 ? -37.621 -15.771 -30.480 1.00 29.55 353 ASN A CA 1
ATOM 2692 C C . ASN A 1 353 ? -36.308 -16.513 -30.743 1.00 29.55 353 ASN A C 1
ATOM 2694 O O . ASN A 1 353 ? -36.162 -17.129 -31.794 1.00 29.55 353 ASN A O 1
ATOM 2698 N N . ASN A 1 354 ? -35.418 -16.548 -29.751 1.00 32.09 354 ASN A N 1
ATOM 2699 C CA . ASN A 1 354 ? -34.355 -17.547 -29.667 1.00 32.09 354 ASN A CA 1
ATOM 2700 C C . ASN A 1 354 ? -34.305 -18.107 -28.233 1.00 32.09 354 ASN A C 1
ATOM 2702 O O . ASN A 1 354 ? -34.047 -17.342 -27.299 1.00 32.09 354 ASN A O 1
ATOM 2706 N N . PRO A 1 355 ? -34.567 -19.410 -28.021 1.00 35.31 355 PRO A N 1
ATOM 2707 C CA . PRO A 1 355 ? -34.553 -20.024 -26.702 1.00 35.31 355 PRO A CA 1
ATOM 2708 C C . PRO A 1 355 ? -33.181 -20.650 -26.435 1.00 35.31 355 PRO A C 1
ATOM 2710 O O . PRO A 1 355 ? -32.948 -21.778 -26.838 1.00 35.31 355 PRO A O 1
ATOM 2713 N N . LEU A 1 356 ? -32.266 -19.933 -25.775 1.00 32.12 356 LEU A N 1
ATOM 2714 C CA . LEU A 1 356 ? -31.105 -20.523 -25.079 1.00 32.12 356 LEU A CA 1
ATOM 2715 C C . LEU A 1 356 ? -30.378 -19.443 -24.256 1.00 32.12 356 LEU A C 1
ATOM 2717 O O . LEU A 1 356 ? -29.280 -18.997 -24.578 1.00 32.12 356 LEU A O 1
ATOM 2721 N N . MET A 1 357 ? -31.014 -18.995 -23.169 1.00 33.94 357 MET A N 1
ATOM 2722 C CA . MET A 1 357 ? -30.300 -18.334 -22.074 1.00 33.94 357 MET A CA 1
ATOM 2723 C C . MET A 1 357 ? -29.726 -19.418 -21.167 1.00 33.94 357 MET A C 1
ATOM 2725 O O . MET A 1 357 ? -30.446 -20.058 -20.402 1.00 33.94 357 MET A O 1
ATOM 2729 N N . GLN A 1 358 ? -28.418 -19.622 -21.266 1.00 39.28 358 GLN A N 1
ATOM 2730 C CA . GLN A 1 358 ? -27.677 -20.457 -20.338 1.00 39.28 358 GLN A CA 1
ATOM 2731 C C . GLN A 1 358 ? -27.639 -19.746 -18.981 1.00 39.28 358 GLN A C 1
ATOM 2733 O O . GLN A 1 358 ? -27.114 -18.639 -18.853 1.00 39.28 358 GLN A O 1
ATOM 2738 N N . GLN A 1 359 ? -28.273 -20.367 -17.987 1.00 36.88 359 GLN A N 1
ATOM 2739 C CA . GLN A 1 359 ? -28.274 -19.930 -16.596 1.00 36.88 359 GLN A CA 1
ATOM 2740 C C . GLN A 1 359 ? -26.830 -19.747 -16.117 1.00 36.88 359 GLN A C 1
ATOM 2742 O O . GLN A 1 359 ? -26.050 -20.698 -16.070 1.00 36.88 359 GLN A O 1
ATOM 2747 N N . ALA A 1 360 ? -26.469 -18.513 -15.764 1.00 36.91 360 ALA A N 1
ATOM 2748 C CA . ALA A 1 360 ? -25.226 -18.239 -15.066 1.00 36.91 360 ALA A CA 1
ATOM 2749 C C . ALA A 1 360 ? -25.283 -18.918 -13.691 1.00 36.91 360 ALA A C 1
ATOM 2751 O O . ALA A 1 360 ? -26.201 -18.680 -12.908 1.00 36.91 360 ALA A O 1
ATOM 2752 N N . ASN A 1 361 ? -24.310 -19.783 -13.424 1.00 42.19 361 ASN A N 1
ATOM 2753 C CA . ASN A 1 361 ? -24.205 -20.551 -12.191 1.00 42.19 361 ASN A CA 1
ATOM 2754 C C . ASN A 1 361 ? -23.981 -19.581 -11.001 1.00 42.19 361 ASN A C 1
ATOM 2756 O O . ASN A 1 361 ? -22.941 -18.918 -10.961 1.00 42.19 361 ASN A O 1
ATOM 2760 N N . PRO A 1 362 ? -24.911 -19.454 -10.033 1.00 44.81 362 PRO A N 1
ATOM 2761 C CA . PRO A 1 362 ? -24.883 -18.390 -9.018 1.00 44.81 362 PRO A CA 1
ATOM 2762 C C . PRO A 1 362 ? -23.835 -18.579 -7.902 1.00 44.81 362 PRO A C 1
ATOM 2764 O O . PRO A 1 362 ? -23.765 -17.771 -6.981 1.00 44.81 362 PRO A O 1
ATOM 2767 N N . LEU A 1 363 ? -22.996 -19.617 -7.974 1.00 49.59 363 LEU A N 1
ATOM 2768 C CA . LEU A 1 363 ? -22.087 -20.041 -6.898 1.00 49.59 363 LEU A CA 1
ATOM 2769 C C . LEU A 1 363 ? -20.635 -19.532 -7.009 1.00 49.59 363 LEU A C 1
ATOM 2771 O O . LEU A 1 363 ? -19.818 -19.855 -6.155 1.00 49.59 363 LEU A O 1
ATOM 2775 N N . MET A 1 364 ? -20.293 -18.741 -8.032 1.00 44.56 364 MET A N 1
ATOM 2776 C CA . MET A 1 364 ? -18.907 -18.298 -8.303 1.00 44.56 364 MET A CA 1
ATOM 2777 C C . MET A 1 364 ? -18.768 -16.778 -8.505 1.00 44.56 364 MET A C 1
ATOM 2779 O O . MET A 1 364 ? -17.845 -16.301 -9.163 1.00 44.56 364 MET A O 1
ATOM 2783 N N . LEU A 1 365 ? -19.673 -15.994 -7.918 1.00 39.88 365 LEU A N 1
ATOM 2784 C CA . LEU A 1 365 ? -19.470 -14.560 -7.710 1.00 39.88 365 LEU A CA 1
ATOM 2785 C C . LEU A 1 365 ? -19.108 -14.333 -6.239 1.00 39.88 365 LEU A C 1
ATOM 2787 O O . LEU A 1 365 ? -19.672 -15.010 -5.380 1.00 39.88 365 LEU A O 1
ATOM 2791 N N . PRO A 1 366 ? -18.212 -13.382 -5.908 1.00 35.59 366 PRO A N 1
ATOM 2792 C CA . PRO A 1 366 ? -18.070 -12.924 -4.534 1.00 35.59 366 PRO A CA 1
ATOM 2793 C C . PRO A 1 366 ? -19.454 -12.514 -4.028 1.00 35.59 366 PRO A C 1
ATOM 2795 O O . PRO A 1 366 ? -20.030 -11.539 -4.518 1.00 35.59 366 PRO A O 1
ATOM 2798 N N . VAL A 1 367 ? -20.002 -13.286 -3.090 1.00 41.09 367 VAL A N 1
ATOM 2799 C CA . VAL A 1 367 ? -21.307 -13.000 -2.500 1.00 41.09 367 VAL A CA 1
ATOM 2800 C C . VAL A 1 367 ? -21.212 -11.612 -1.878 1.00 41.09 367 VAL A C 1
ATOM 2802 O O . VAL A 1 367 ? -20.299 -11.315 -1.102 1.00 41.09 367 VAL A O 1
ATOM 2805 N N . HIS A 1 368 ? -22.107 -10.712 -2.281 1.00 39.28 368 HIS A N 1
ATOM 2806 C CA . HIS A 1 368 ? -22.220 -9.424 -1.618 1.00 39.28 368 HIS A CA 1
ATOM 2807 C C . HIS A 1 368 ? -22.543 -9.697 -0.150 1.00 39.28 368 HIS A C 1
ATOM 2809 O O . HIS A 1 368 ? -23.584 -10.277 0.139 1.00 39.28 368 HIS A O 1
ATOM 2815 N N . ALA A 1 369 ? -21.662 -9.289 0.768 1.00 39.38 369 ALA A N 1
ATOM 2816 C CA . ALA A 1 369 ? -22.021 -9.228 2.176 1.00 39.38 369 ALA A CA 1
ATOM 2817 C C . ALA A 1 369 ? -23.278 -8.355 2.288 1.00 39.38 369 ALA A C 1
ATOM 2819 O O . ALA A 1 369 ? -23.236 -7.152 2.008 1.00 39.38 369 ALA A O 1
ATOM 2820 N N . HIS A 1 370 ? -24.405 -8.992 2.592 1.00 41.50 370 HIS A N 1
ATOM 2821 C CA . HIS A 1 370 ? -25.653 -8.311 2.867 1.00 41.50 370 HIS A CA 1
ATOM 2822 C C . HIS A 1 370 ? -25.522 -7.695 4.255 1.00 41.50 370 HIS A C 1
ATOM 2824 O O . HIS A 1 370 ? -25.538 -8.403 5.254 1.00 41.50 370 HIS A O 1
ATOM 2830 N N . VAL A 1 371 ? -25.380 -6.374 4.308 1.00 45.69 371 VAL A N 1
ATOM 2831 C CA . VAL A 1 371 ? -25.717 -5.630 5.525 1.00 45.69 371 VAL A CA 1
ATOM 2832 C C . VAL A 1 371 ? -27.225 -5.795 5.700 1.00 45.69 371 VAL A C 1
ATOM 2834 O O . VAL A 1 371 ? -27.970 -5.633 4.724 1.00 45.69 371 VAL A O 1
ATOM 2837 N N . ALA A 1 372 ? -27.664 -6.191 6.894 1.00 41.22 372 ALA A N 1
ATOM 2838 C CA . ALA A 1 372 ? -29.077 -6.402 7.180 1.00 41.22 372 ALA A CA 1
ATOM 2839 C C . ALA A 1 372 ? -29.885 -5.165 6.747 1.00 41.22 372 ALA A C 1
ATOM 2841 O O . ALA A 1 372 ? -29.528 -4.032 7.071 1.00 41.22 372 ALA A O 1
ATOM 2842 N N . LYS A 1 373 ? -30.963 -5.370 5.976 1.00 41.03 373 LYS A N 1
ATOM 2843 C CA . LYS A 1 373 ? -31.917 -4.289 5.698 1.00 41.03 373 LYS A CA 1
ATOM 2844 C C . LYS A 1 373 ? -32.496 -3.859 7.039 1.00 41.03 373 LYS A C 1
ATOM 2846 O O . LYS A 1 373 ? -32.975 -4.715 7.779 1.00 41.03 373 LYS A O 1
ATOM 2851 N N . SER A 1 374 ? -32.472 -2.561 7.336 1.00 41.00 374 SER A N 1
ATOM 2852 C CA . SER A 1 374 ? -33.168 -2.020 8.501 1.00 41.00 374 SER A CA 1
ATOM 2853 C C . SER A 1 374 ? -34.649 -2.378 8.391 1.00 41.00 374 SER A C 1
ATOM 2855 O O . SER A 1 374 ? -35.372 -1.805 7.572 1.00 41.00 374 SER A O 1
ATOM 2857 N N . GLY A 1 375 ? -35.073 -3.363 9.182 1.00 34.12 375 GLY A N 1
ATOM 2858 C CA . GLY A 1 375 ? -36.479 -3.626 9.450 1.00 34.12 375 GLY A CA 1
ATOM 2859 C C . GLY A 1 375 ? -37.133 -2.404 10.104 1.00 34.12 375 GLY A C 1
ATOM 2860 O O . GLY A 1 375 ? -36.432 -1.502 10.579 1.00 34.12 375 GLY A O 1
ATOM 2861 N N . PRO A 1 376 ? -38.470 -2.332 10.119 1.00 36.34 376 PRO A N 1
ATOM 2862 C CA . PRO A 1 376 ? -39.161 -1.232 10.764 1.00 36.34 376 PRO A CA 1
ATOM 2863 C C . PRO A 1 376 ? -38.900 -1.302 12.275 1.00 36.34 376 PRO A C 1
ATOM 2865 O O . PRO A 1 376 ? -39.257 -2.280 12.919 1.00 36.34 376 PRO A O 1
ATOM 2868 N N . SER A 1 377 ? -38.274 -0.255 12.823 1.00 45.38 377 SER A N 1
ATOM 2869 C CA . SER A 1 377 ? -38.314 0.102 14.247 1.00 45.38 377 SER A CA 1
ATOM 2870 C C . SER A 1 377 ? -37.981 -1.026 15.245 1.00 45.38 377 SER A C 1
ATOM 2872 O O . SER A 1 377 ? -38.820 -1.406 16.061 1.00 45.38 377 SER A O 1
ATOM 2874 N N . SER A 1 378 ? -36.729 -1.490 15.274 1.00 40.75 378 SER A N 1
ATOM 2875 C CA . SER A 1 378 ? -36.118 -1.826 16.566 1.00 40.75 378 SER A CA 1
ATOM 2876 C C . SER A 1 378 ? -35.222 -0.656 16.969 1.00 40.75 378 SER A C 1
ATOM 2878 O O . SER A 1 378 ? -34.399 -0.177 16.187 1.00 40.75 378 SER A O 1
ATOM 2880 N N . THR A 1 379 ? -35.433 -0.133 18.171 1.00 56.44 379 THR A N 1
ATOM 2881 C CA . THR A 1 379 ? -34.661 0.927 18.837 1.00 56.44 379 THR A CA 1
ATOM 2882 C C . THR A 1 379 ? -33.270 0.412 19.217 1.00 56.44 379 THR A C 1
ATOM 2884 O O . THR A 1 379 ? -32.867 0.420 20.374 1.00 56.44 379 THR A O 1
ATOM 2887 N N . GLN A 1 380 ? -32.530 -0.103 18.238 1.00 74.25 380 GLN A N 1
ATOM 2888 C CA . GLN A 1 380 ? -31.177 -0.583 18.446 1.00 74.25 380 GLN A CA 1
ATOM 2889 C C . GLN A 1 380 ? -30.222 0.609 18.446 1.00 74.25 380 GLN A C 1
ATOM 2891 O O . GLN A 1 380 ? -30.216 1.418 17.514 1.00 74.25 380 GLN A O 1
ATOM 2896 N N . ARG A 1 381 ? -29.433 0.712 19.515 1.00 88.81 381 ARG A N 1
ATOM 2897 C CA . ARG A 1 381 ? -28.409 1.737 19.713 1.00 88.81 381 ARG A CA 1
ATOM 2898 C C . ARG A 1 381 ? -27.435 1.752 18.532 1.00 88.81 381 ARG A C 1
ATOM 2900 O O . ARG A 1 381 ? -26.925 0.704 18.143 1.00 88.81 381 ARG A O 1
ATOM 2907 N N . LYS A 1 382 ? -27.175 2.934 17.964 1.00 93.75 382 LYS A N 1
ATOM 2908 C CA . LYS A 1 382 ? -26.235 3.117 16.846 1.00 93.75 382 LYS A CA 1
ATOM 2909 C C . LYS A 1 382 ? -25.074 4.030 17.206 1.00 93.75 382 LYS A C 1
ATOM 2911 O O . LYS A 1 382 ? -25.193 4.919 18.053 1.00 93.75 382 LYS A O 1
ATOM 2916 N N . LEU A 1 383 ? -23.971 3.816 16.496 1.00 96.62 383 LEU A N 1
ATOM 2917 C CA . LEU A 1 383 ? -22.823 4.703 16.456 1.00 96.62 383 LEU A CA 1
ATOM 2918 C C . LEU A 1 383 ? -22.925 5.622 15.234 1.00 96.62 383 LEU A C 1
ATOM 2920 O O . LEU A 1 383 ? -23.016 5.164 14.094 1.00 96.62 383 LEU A O 1
ATOM 2924 N N . TYR A 1 384 ? -22.841 6.922 15.476 1.00 97.75 384 TYR A N 1
ATOM 2925 C CA . TYR A 1 384 ? -22.691 7.954 14.463 1.00 97.75 384 TYR A CA 1
ATOM 2926 C C . TYR A 1 384 ? -21.255 8.473 14.514 1.00 97.75 384 TYR A C 1
ATOM 2928 O O . TYR A 1 384 ? -20.795 8.919 15.560 1.00 97.75 384 TYR A O 1
ATOM 2936 N N . VAL A 1 385 ? -20.530 8.414 13.401 1.00 98.19 385 VAL A N 1
ATOM 2937 C CA . VAL A 1 385 ? -19.174 8.976 13.313 1.00 98.19 385 VAL A CA 1
ATOM 2938 C C . VAL A 1 385 ? -19.206 10.181 12.396 1.00 98.19 385 VAL A C 1
ATOM 2940 O O . VAL A 1 385 ? -19.575 10.059 11.227 1.00 98.19 385 VAL A O 1
ATOM 2943 N N . ILE A 1 386 ? -18.808 11.335 12.922 1.00 98.00 386 ILE A N 1
ATOM 2944 C CA . ILE A 1 386 ? -18.724 12.585 12.178 1.00 98.00 386 ILE A CA 1
ATOM 2945 C C . ILE A 1 386 ? -17.243 12.895 11.968 1.00 98.00 386 ILE A C 1
ATOM 2947 O O . ILE A 1 386 ? -16.516 13.194 12.913 1.00 98.00 386 ILE A O 1
ATOM 2951 N N . LEU A 1 387 ? -16.786 12.786 10.720 1.00 97.75 387 LEU A N 1
ATOM 2952 C CA . LEU A 1 387 ? -15.438 13.184 10.324 1.00 97.75 387 LEU A CA 1
ATOM 2953 C C . LEU A 1 387 ? -15.421 14.692 10.070 1.00 97.75 387 LEU A C 1
ATOM 2955 O O . LEU A 1 387 ? -15.896 15.142 9.028 1.00 97.75 387 LEU A O 1
ATOM 2959 N N . GLU A 1 388 ? -14.891 15.447 11.023 1.00 96.06 388 GLU A N 1
ATOM 2960 C CA . GLU A 1 388 ? -14.845 16.910 11.020 1.00 96.06 388 GLU A CA 1
ATOM 2961 C C . GLU A 1 388 ? -13.603 17.454 10.314 1.00 96.06 388 GLU A C 1
ATOM 2963 O O . GLU A 1 388 ? -12.560 16.800 10.274 1.00 96.06 388 GLU A O 1
ATOM 2968 N N . GLN A 1 389 ? -13.707 18.667 9.763 1.00 94.31 389 GLN A N 1
ATOM 2969 C CA . GLN A 1 389 ? -12.616 19.353 9.052 1.00 94.31 389 GLN A CA 1
ATOM 2970 C C . GLN A 1 389 ? -11.969 18.516 7.931 1.00 94.31 389 GLN A C 1
ATOM 2972 O O . GLN A 1 389 ? -10.781 18.643 7.635 1.00 94.31 389 GLN A O 1
ATOM 2977 N N . ALA A 1 390 ? -12.751 17.663 7.263 1.00 95.00 390 ALA A N 1
ATOM 2978 C CA . ALA A 1 390 ? -12.240 16.831 6.181 1.00 95.00 390 ALA A CA 1
ATOM 2979 C C . ALA A 1 390 ? -11.801 17.688 4.978 1.00 95.00 390 ALA A C 1
ATOM 2981 O O . ALA A 1 390 ? -12.589 18.453 4.406 1.00 95.00 390 ALA A O 1
ATOM 2982 N N . CYS A 1 391 ? -10.551 17.531 4.547 1.00 92.19 391 CYS A N 1
ATOM 2983 C CA . CYS A 1 391 ? -9.954 18.314 3.463 1.00 92.19 391 CYS A CA 1
ATOM 2984 C C . CYS A 1 391 ? -10.386 17.802 2.076 1.00 92.19 391 CYS A C 1
ATOM 2986 O O . CYS A 1 391 ? -9.585 17.254 1.322 1.00 92.19 391 CYS A O 1
ATOM 2988 N N . LEU A 1 392 ? -11.669 17.954 1.731 1.00 92.94 392 LEU A N 1
ATOM 2989 C CA . LEU A 1 392 ? -12.232 17.550 0.438 1.00 92.94 392 LEU A CA 1
ATOM 2990 C C . LEU A 1 392 ? -12.558 18.778 -0.421 1.00 92.94 392 LEU A C 1
ATOM 2992 O O . LEU A 1 392 ? -13.668 19.305 -0.387 1.00 92.94 392 LEU A O 1
ATOM 2996 N N . GLU A 1 393 ? -11.594 19.225 -1.225 1.00 88.44 393 GLU A N 1
ATOM 2997 C CA . GLU A 1 393 ? -11.757 20.391 -2.100 1.00 88.44 393 GLU A CA 1
ATOM 2998 C C . GLU A 1 393 ? -11.521 20.029 -3.564 1.00 88.44 393 GLU A C 1
ATOM 3000 O O . GLU A 1 393 ? -10.453 19.544 -3.930 1.00 88.44 393 GLU A O 1
ATOM 3005 N N . ALA A 1 394 ? -12.508 20.275 -4.427 1.00 87.50 394 ALA A N 1
ATOM 3006 C CA . ALA A 1 394 ? -12.331 20.120 -5.866 1.00 87.50 394 ALA A CA 1
ATOM 3007 C C . ALA A 1 394 ? -11.641 21.360 -6.452 1.00 87.50 394 ALA A C 1
ATOM 3009 O O . ALA A 1 394 ? -12.106 22.487 -6.276 1.00 87.50 394 ALA A O 1
ATOM 3010 N N . TYR A 1 395 ? -10.559 21.142 -7.193 1.00 83.69 395 TYR A N 1
ATOM 3011 C CA . TYR A 1 395 ? -9.813 22.170 -7.902 1.00 83.69 395 TYR A CA 1
ATOM 3012 C C . TYR A 1 395 ? -9.899 21.966 -9.418 1.00 83.69 395 TYR A C 1
ATOM 3014 O O . TYR A 1 395 ? -9.859 20.840 -9.922 1.00 83.69 395 TYR A O 1
ATOM 3022 N N . ARG A 1 396 ? -10.010 23.075 -10.157 1.00 82.19 396 ARG A N 1
ATOM 3023 C CA . ARG A 1 396 ? -10.017 23.091 -11.622 1.00 82.19 396 ARG A CA 1
ATOM 3024 C C . ARG A 1 396 ? -8.582 23.055 -12.142 1.00 82.19 396 ARG A C 1
ATOM 3026 O O . ARG A 1 396 ? -7.879 24.059 -12.099 1.00 82.19 396 ARG A O 1
ATOM 3033 N N . VAL A 1 397 ? -8.169 21.928 -12.709 1.00 76.62 397 VAL A N 1
ATOM 3034 C CA . VAL A 1 397 ? -6.863 21.795 -13.358 1.00 76.62 397 VAL A CA 1
ATOM 3035 C C . VAL A 1 397 ? -6.958 22.388 -14.765 1.00 76.62 397 VAL A C 1
ATOM 3037 O O . VAL A 1 397 ? -7.485 21.765 -15.687 1.00 76.62 397 VAL A O 1
ATOM 3040 N N . SER A 1 398 ? -6.461 23.615 -14.939 1.00 62.59 398 SER A N 1
ATOM 3041 C CA . SER A 1 398 ? -6.269 24.195 -16.271 1.00 62.59 398 SER A CA 1
ATOM 3042 C C . SER A 1 398 ? -5.021 23.575 -16.894 1.00 62.59 398 SER A C 1
ATOM 3044 O O . SER A 1 398 ? -3.899 23.856 -16.473 1.00 62.59 398 SER A O 1
ATOM 3046 N N . THR A 1 399 ? -5.198 22.688 -17.873 1.00 55.44 399 THR A N 1
ATOM 3047 C CA . THR A 1 399 ? -4.070 22.204 -18.671 1.00 55.44 399 THR A CA 1
ATOM 3048 C C . THR A 1 399 ? -3.656 23.329 -19.617 1.00 55.44 399 THR A C 1
ATOM 3050 O O . THR A 1 399 ? -4.372 23.669 -20.552 1.00 55.44 399 THR A O 1
ATOM 3053 N N . GLY A 1 400 ? -2.500 23.944 -19.362 1.00 45.91 400 GLY A N 1
ATOM 3054 C CA . GLY A 1 400 ? -1.934 25.043 -20.157 1.00 45.91 400 GLY A CA 1
ATOM 3055 C C . GLY A 1 400 ? -1.467 24.650 -21.567 1.00 45.91 400 GLY A C 1
ATOM 3056 O O . GLY A 1 400 ? -0.500 25.213 -22.071 1.00 45.91 400 GLY A O 1
ATOM 3057 N N . GLY A 1 401 ? -2.114 23.677 -22.211 1.00 44.88 401 GLY A N 1
ATOM 3058 C CA . GLY A 1 401 ? -1.869 23.340 -23.605 1.00 44.88 401 GLY A CA 1
ATOM 3059 C C . GLY A 1 401 ? -2.690 24.253 -24.507 1.00 44.88 401 GLY A C 1
ATOM 3060 O O . GLY A 1 401 ? -3.906 24.101 -24.595 1.00 44.88 401 GLY A O 1
ATOM 3061 N N . ARG A 1 402 ? -2.041 25.184 -25.218 1.00 40.47 402 ARG A N 1
ATOM 3062 C CA . ARG A 1 402 ? -2.651 25.835 -26.388 1.00 40.47 402 ARG A CA 1
ATOM 3063 C C . ARG A 1 402 ? -3.052 24.742 -27.382 1.00 40.47 402 ARG A C 1
ATOM 3065 O O . ARG A 1 402 ? -2.207 24.220 -28.105 1.00 40.47 402 ARG A O 1
ATOM 3072 N N . SER A 1 403 ? -4.336 24.395 -27.421 1.00 43.53 403 SER A N 1
ATOM 3073 C CA . SER A 1 403 ? -4.892 23.623 -28.528 1.00 43.53 403 SER A CA 1
ATOM 3074 C C . SER A 1 403 ? -4.696 24.433 -29.808 1.00 43.53 403 SER A C 1
ATOM 3076 O O . SER A 1 403 ? -5.093 25.596 -29.882 1.00 43.53 403 SER A O 1
ATOM 3078 N N . LYS A 1 404 ? -4.088 23.818 -30.827 1.00 50.25 404 LYS A N 1
ATOM 3079 C CA . LYS A 1 404 ? -3.850 24.427 -32.147 1.00 50.25 404 LYS A CA 1
ATOM 3080 C C . LYS A 1 404 ? -5.145 24.788 -32.895 1.00 50.25 404 LYS A C 1
ATOM 3082 O O . LYS A 1 404 ? -5.073 25.433 -33.928 1.00 50.25 404 LYS A O 1
ATOM 3087 N N . ASN A 1 405 ? -6.306 24.415 -32.356 1.00 45.81 405 ASN A N 1
ATOM 3088 C CA . ASN A 1 405 ? -7.630 24.837 -32.800 1.00 45.81 405 ASN A CA 1
ATOM 3089 C C . ASN A 1 405 ? -8.419 25.293 -31.567 1.00 45.81 405 ASN A C 1
ATOM 3091 O O . ASN A 1 405 ?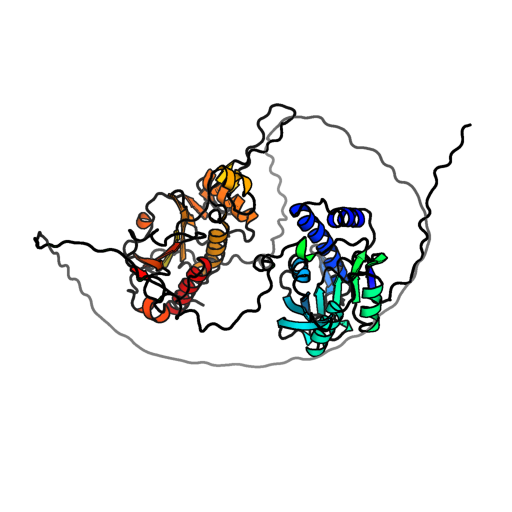 -8.595 24.489 -30.651 1.00 45.81 405 ASN A O 1
ATOM 3095 N N . GLY A 1 406 ? -8.872 26.551 -31.543 1.00 44.75 406 GLY A N 1
ATOM 3096 C CA . GLY A 1 406 ? -9.509 27.245 -30.411 1.00 44.75 406 GLY A CA 1
ATOM 3097 C C . GLY A 1 406 ? -10.840 26.666 -29.911 1.00 44.75 406 GLY A C 1
ATOM 3098 O O . GLY A 1 406 ? -11.846 27.363 -29.878 1.00 44.75 406 GLY A O 1
ATOM 3099 N N . ARG A 1 407 ? -10.851 25.398 -29.499 1.00 49.50 407 ARG A N 1
ATOM 3100 C CA . ARG A 1 407 ? -11.851 24.823 -28.599 1.00 49.50 407 ARG A CA 1
ATOM 3101 C C . ARG A 1 407 ? -11.272 24.843 -27.192 1.00 49.50 407 ARG A C 1
ATOM 3103 O O . ARG A 1 407 ? -10.145 24.385 -26.998 1.00 49.50 407 ARG A O 1
ATOM 3110 N N . GLU A 1 408 ? -12.030 25.395 -26.245 1.00 46.97 408 GLU A N 1
ATOM 3111 C CA . GLU A 1 408 ? -11.730 25.300 -24.815 1.00 46.97 408 GLU A CA 1
ATOM 3112 C C . GLU A 1 408 ? -11.408 23.845 -24.464 1.00 46.97 408 GLU A C 1
ATOM 3114 O O . GLU A 1 408 ? -12.181 22.934 -24.767 1.00 46.97 408 GLU A O 1
ATOM 3119 N N . GLY A 1 409 ? -10.224 23.627 -23.890 1.00 51.91 409 GLY A N 1
ATOM 3120 C CA . GLY A 1 409 ? -9.812 22.316 -23.409 1.00 51.91 409 GLY A CA 1
ATOM 3121 C C . GLY A 1 409 ? -10.768 21.826 -22.326 1.00 51.91 409 GLY A C 1
ATOM 3122 O O . GLY A 1 409 ? -11.235 22.611 -21.500 1.00 51.91 409 GLY A O 1
ATOM 3123 N N . ASP A 1 410 ? -11.051 20.526 -22.345 1.00 55.56 410 ASP A N 1
ATOM 3124 C CA . ASP A 1 410 ? -11.967 19.881 -21.410 1.00 55.56 410 ASP A CA 1
ATOM 3125 C C . ASP A 1 410 ? -11.519 20.156 -19.963 1.00 55.56 410 ASP A C 1
ATOM 3127 O O . ASP A 1 410 ? -10.375 19.887 -19.575 1.00 55.56 410 ASP A O 1
ATOM 3131 N N . VAL A 1 411 ? -12.396 20.776 -19.175 1.00 64.50 411 VAL A N 1
ATOM 3132 C CA . VAL A 1 411 ? -12.060 21.251 -17.833 1.00 64.50 411 VAL A CA 1
ATOM 3133 C C . VAL A 1 411 ? -11.976 20.059 -16.890 1.00 64.50 411 VAL A C 1
ATOM 3135 O O . VAL A 1 411 ? -12.989 19.518 -16.448 1.00 64.50 411 VAL A O 1
ATOM 3138 N N . LYS A 1 412 ? -10.754 19.649 -16.549 1.00 77.62 412 LYS A N 1
ATOM 3139 C CA . LYS A 1 412 ? -10.534 18.524 -15.642 1.00 77.62 412 LYS A CA 1
ATOM 3140 C C . LYS A 1 412 ? -10.524 19.001 -14.194 1.00 77.62 412 LYS A C 1
ATOM 3142 O O . LYS A 1 412 ? -9.690 19.814 -13.803 1.00 77.62 412 LYS A O 1
ATOM 3147 N N . TYR A 1 413 ? -11.430 18.466 -13.387 1.00 82.88 413 TYR A N 1
ATOM 3148 C CA . TYR A 1 413 ? -11.428 18.673 -11.941 1.00 82.88 413 TYR A CA 1
ATOM 3149 C C . TYR A 1 413 ? -10.637 17.562 -11.245 1.00 82.88 413 TYR A C 1
ATOM 3151 O O . TYR A 1 413 ? -10.714 16.395 -11.636 1.00 82.88 413 TYR A O 1
ATOM 3159 N N . ALA A 1 414 ? -9.886 17.926 -10.211 1.00 85.94 414 ALA A N 1
ATOM 3160 C CA . ALA A 1 414 ? -9.156 17.004 -9.348 1.00 85.94 414 ALA A CA 1
ATOM 3161 C C . ALA A 1 414 ? -9.387 17.377 -7.881 1.00 85.94 414 ALA A C 1
ATOM 3163 O O . ALA A 1 414 ? -9.641 18.539 -7.571 1.00 85.94 414 ALA A O 1
ATOM 3164 N N . LEU A 1 415 ? -9.316 16.399 -6.980 1.00 90.31 415 LEU A N 1
ATOM 3165 C CA . LEU A 1 415 ? -9.335 16.681 -5.549 1.00 90.31 415 LEU A CA 1
ATOM 3166 C C . LEU A 1 415 ? -7.971 17.244 -5.142 1.00 90.31 415 LEU A C 1
ATOM 3168 O O . LEU A 1 415 ? -6.942 16.666 -5.496 1.00 90.31 415 LEU A O 1
ATOM 3172 N N . LEU A 1 416 ? -7.969 18.360 -4.422 1.00 86.94 416 LEU A N 1
ATOM 3173 C CA . LEU A 1 416 ? -6.764 19.022 -3.946 1.00 86.94 416 LEU A CA 1
ATOM 3174 C C . LEU A 1 416 ? -5.998 18.090 -2.996 1.00 86.94 416 LEU A C 1
ATOM 3176 O O . LEU A 1 416 ? -6.584 17.501 -2.093 1.00 86.94 416 LEU A O 1
ATOM 3180 N N . ASN A 1 417 ? -4.697 17.941 -3.232 1.00 88.19 417 ASN A N 1
ATOM 3181 C CA . ASN A 1 417 ? -3.822 16.978 -2.558 1.00 88.19 417 ASN A CA 1
ATOM 3182 C C . ASN A 1 417 ? -2.416 17.577 -2.425 1.00 88.19 417 ASN A C 1
ATOM 3184 O O . ASN A 1 417 ? -1.935 18.198 -3.378 1.00 88.19 417 ASN A O 1
ATOM 3188 N N . CYS A 1 418 ? -1.763 17.358 -1.285 1.00 83.88 418 CYS A N 1
ATOM 3189 C CA . CYS A 1 418 ? -0.398 17.784 -1.005 1.00 83.88 418 CYS A CA 1
ATOM 3190 C C . CYS A 1 418 ? 0.650 17.150 -1.925 1.00 83.88 418 CYS A C 1
ATOM 3192 O O . CYS A 1 418 ? 1.692 17.758 -2.128 1.00 83.88 418 CYS A O 1
ATOM 3194 N N . ASP A 1 419 ? 0.404 15.969 -2.497 1.00 82.88 419 ASP A N 1
ATOM 3195 C CA . ASP A 1 419 ? 1.393 15.313 -3.366 1.00 82.88 419 ASP A CA 1
ATOM 3196 C C . ASP A 1 419 ? 1.320 15.837 -4.804 1.00 82.88 419 ASP A C 1
ATOM 3198 O O . ASP A 1 419 ? 2.329 16.215 -5.397 1.00 82.88 419 ASP A O 1
ATOM 3202 N N . ASP A 1 420 ? 0.107 15.915 -5.356 1.00 82.75 420 ASP A N 1
ATOM 3203 C CA . ASP A 1 420 ? -0.107 16.239 -6.771 1.00 82.75 420 ASP A CA 1
ATOM 3204 C C . ASP A 1 420 ? -0.155 17.755 -7.049 1.00 82.75 420 ASP A C 1
ATOM 3206 O O . ASP A 1 420 ? 0.029 18.186 -8.189 1.00 82.75 420 ASP A O 1
ATOM 3210 N N . HIS A 1 421 ? -0.431 18.585 -6.032 1.00 84.69 421 HIS A N 1
ATOM 3211 C CA . HIS A 1 421 ? -0.790 19.999 -6.220 1.00 84.69 421 HIS A CA 1
ATOM 3212 C C . HIS A 1 421 ? 0.063 20.992 -5.408 1.00 84.69 421 HIS A C 1
ATOM 3214 O O . HIS A 1 421 ? -0.375 22.119 -5.166 1.00 84.69 421 HIS A O 1
ATOM 3220 N N . GLN A 1 422 ? 1.299 20.634 -5.039 1.00 79.50 422 GLN A N 1
ATOM 3221 C CA . GLN A 1 422 ? 2.214 21.484 -4.246 1.00 79.50 422 GLN A CA 1
ATOM 3222 C C . GLN A 1 422 ? 2.369 22.902 -4.806 1.00 79.50 422 GLN A C 1
ATOM 3224 O O . GLN A 1 422 ? 2.211 23.887 -4.086 1.00 79.50 422 GLN A O 1
ATOM 3229 N N . GLY A 1 423 ? 2.618 23.021 -6.114 1.00 77.25 423 GLY A N 1
ATOM 3230 C CA . GLY A 1 423 ? 2.813 24.319 -6.765 1.00 77.25 423 GLY A CA 1
ATOM 3231 C C . GLY A 1 423 ? 1.555 25.193 -6.809 1.00 77.25 423 GLY A C 1
ATOM 3232 O O . GLY A 1 423 ? 1.666 26.410 -6.932 1.00 77.25 423 GLY A O 1
ATOM 3233 N N . ILE A 1 424 ? 0.362 24.601 -6.711 1.00 77.62 424 ILE A N 1
ATOM 3234 C CA . ILE A 1 424 ? -0.907 25.340 -6.638 1.00 77.62 424 ILE A CA 1
ATOM 3235 C C . ILE A 1 424 ? -1.143 25.805 -5.201 1.00 77.62 424 ILE A C 1
ATOM 3237 O O . ILE A 1 424 ? -1.449 26.975 -4.992 1.00 77.62 424 ILE A O 1
ATOM 3241 N N . LEU A 1 425 ? -0.930 24.917 -4.226 1.00 78.88 425 LEU A N 1
ATOM 3242 C CA . LEU A 1 425 ? -1.062 25.217 -2.797 1.00 78.88 425 LEU A CA 1
ATOM 3243 C C . LEU A 1 425 ? -0.154 26.384 -2.389 1.00 78.88 425 LEU A C 1
ATOM 3245 O O . LEU A 1 425 ? -0.642 27.367 -1.827 1.00 78.88 425 LEU A O 1
ATOM 3249 N N . ALA A 1 426 ? 1.112 26.341 -2.822 1.00 76.50 426 ALA A N 1
ATOM 3250 C CA . ALA A 1 426 ? 2.084 27.409 -2.606 1.00 76.50 426 ALA A CA 1
ATOM 3251 C C . ALA A 1 426 ? 1.639 28.757 -3.209 1.00 76.50 426 ALA A C 1
ATOM 3253 O O . ALA A 1 426 ? 1.805 29.799 -2.583 1.00 76.50 426 ALA A O 1
ATOM 3254 N N . LYS A 1 427 ? 1.018 28.755 -4.398 1.00 77.62 427 LYS A N 1
ATOM 3255 C CA . LYS A 1 427 ? 0.502 29.981 -5.043 1.00 77.62 427 LYS A CA 1
ATOM 3256 C C . LYS A 1 427 ? -0.726 30.556 -4.347 1.00 77.62 427 LYS A C 1
ATOM 3258 O O . LYS A 1 427 ? -0.939 31.761 -4.392 1.00 77.62 427 LYS A O 1
ATOM 3263 N N . THR A 1 428 ? -1.540 29.705 -3.730 1.00 76.19 428 THR A N 1
ATOM 3264 C CA . THR A 1 428 ? -2.719 30.130 -2.962 1.00 76.19 428 THR A CA 1
ATOM 3265 C C . THR A 1 428 ? -2.392 30.553 -1.529 1.00 76.19 428 THR A C 1
ATOM 3267 O O . THR A 1 428 ? -3.311 30.890 -0.789 1.00 76.19 428 THR A O 1
ATOM 3270 N N . GLY A 1 429 ? -1.113 30.520 -1.128 1.00 72.06 429 GLY A N 1
ATOM 3271 C CA . GLY A 1 429 ? -0.681 30.858 0.231 1.00 72.06 429 GLY A CA 1
ATOM 3272 C C . GLY A 1 429 ? -1.193 29.890 1.300 1.00 72.06 429 GLY A C 1
ATOM 3273 O O . GLY A 1 429 ? -1.202 30.236 2.476 1.00 72.06 429 GLY A O 1
ATOM 3274 N N . ARG A 1 430 ? -1.649 28.695 0.903 1.00 73.38 430 ARG A N 1
ATOM 3275 C CA . ARG A 1 430 ? -2.078 27.651 1.835 1.00 73.38 430 ARG A CA 1
ATOM 3276 C C . ARG A 1 430 ? -0.906 26.751 2.162 1.00 73.38 430 ARG A C 1
ATOM 3278 O O . ARG A 1 430 ? -0.092 26.448 1.287 1.00 73.38 430 ARG A O 1
ATOM 3285 N N . ASP A 1 431 ? -0.857 26.286 3.401 1.00 77.69 431 ASP A N 1
ATOM 3286 C CA . ASP A 1 431 ? 0.154 25.320 3.776 1.00 77.69 431 ASP A CA 1
ATOM 3287 C C . ASP A 1 431 ? -0.112 23.980 3.074 1.00 77.69 431 ASP A C 1
ATOM 3289 O O . ASP A 1 431 ? -1.230 23.460 3.021 1.00 77.69 431 ASP A O 1
ATOM 3293 N N . ILE A 1 432 ? 0.950 23.440 2.487 1.00 78.31 432 ILE A N 1
ATOM 3294 C CA . ILE A 1 432 ? 0.934 22.220 1.692 1.00 78.31 432 ILE A CA 1
ATOM 3295 C C . ILE A 1 432 ? 0.484 21.036 2.552 1.00 78.31 432 ILE A C 1
ATOM 3297 O O . ILE A 1 432 ? -0.207 20.149 2.051 1.00 78.31 432 ILE A O 1
ATOM 3301 N N . ALA A 1 433 ? 0.841 21.024 3.840 1.00 78.44 433 ALA A N 1
ATOM 3302 C CA . ALA A 1 433 ? 0.552 19.895 4.717 1.00 78.44 433 ALA A CA 1
ATOM 3303 C C . ALA A 1 433 ? -0.932 19.773 5.106 1.00 78.44 433 ALA A C 1
ATOM 3305 O O . ALA A 1 433 ? -1.332 18.718 5.595 1.00 78.44 433 ALA A O 1
ATOM 3306 N N . ASP A 1 434 ? -1.753 20.796 4.852 1.00 81.94 434 ASP A N 1
ATOM 3307 C CA . ASP A 1 434 ? -3.169 20.789 5.234 1.00 81.94 434 ASP A CA 1
ATOM 3308 C C . ASP A 1 434 ? -4.052 20.108 4.172 1.00 81.94 434 ASP A C 1
ATOM 3310 O O . ASP A 1 434 ? -5.141 19.630 4.472 1.00 81.94 434 ASP A O 1
ATOM 3314 N N . ALA A 1 435 ? -3.591 19.991 2.922 1.00 87.25 435 ALA A N 1
ATOM 3315 C CA . ALA A 1 435 ? -4.345 19.362 1.836 1.00 87.25 435 ALA A CA 1
ATOM 3316 C C . ALA A 1 435 ? -4.226 17.826 1.864 1.00 87.25 435 ALA A C 1
ATOM 3318 O O . ALA A 1 435 ? -3.565 17.232 1.010 1.00 87.25 435 ALA A O 1
ATOM 3319 N N . ARG A 1 436 ? -4.867 17.186 2.853 1.00 91.44 436 ARG A N 1
ATOM 3320 C CA . ARG A 1 436 ? -4.757 15.740 3.139 1.00 91.44 436 ARG A CA 1
ATOM 3321 C C . ARG A 1 436 ? -6.091 14.975 3.059 1.00 91.44 436 ARG A C 1
ATOM 3323 O O . ARG A 1 436 ? -6.564 14.428 4.057 1.00 91.44 436 ARG A O 1
ATOM 3330 N N . PRO A 1 437 ? -6.721 14.890 1.870 1.00 93.88 437 PRO A N 1
ATOM 3331 C CA . PRO A 1 437 ? -7.932 14.079 1.658 1.00 93.88 437 PRO A CA 1
ATOM 3332 C C . PRO A 1 437 ? -7.732 12.569 1.897 1.00 93.88 437 PRO A C 1
ATOM 3334 O O . PRO A 1 437 ? -8.704 11.823 2.038 1.00 93.88 437 PRO A O 1
ATOM 3337 N N . ASP A 1 438 ? -6.487 12.094 1.907 1.00 94.25 438 ASP A N 1
ATOM 3338 C CA . ASP A 1 438 ? -6.101 10.713 2.200 1.00 94.25 438 ASP A CA 1
ATOM 3339 C C . ASP A 1 438 ? -6.406 10.310 3.652 1.00 94.25 438 ASP A C 1
ATOM 3341 O O . ASP A 1 438 ? -6.726 9.150 3.905 1.00 94.25 438 ASP A O 1
ATOM 3345 N N . ILE A 1 439 ? -6.402 11.260 4.596 1.00 95.56 439 ILE A N 1
ATOM 3346 C CA . ILE A 1 439 ? -6.797 11.007 5.991 1.00 95.56 439 ILE A CA 1
ATOM 3347 C C . ILE A 1 439 ? -8.267 10.582 6.043 1.00 95.56 439 ILE A C 1
ATOM 3349 O O . ILE A 1 439 ? -8.597 9.534 6.601 1.00 95.56 439 ILE A O 1
ATOM 3353 N N . THR A 1 440 ? -9.150 11.348 5.394 1.00 96.44 440 THR A N 1
ATOM 3354 C CA . THR A 1 440 ? -10.575 11.010 5.281 1.00 96.44 440 THR A CA 1
ATOM 3355 C C . THR A 1 440 ? -10.770 9.683 4.553 1.00 96.44 440 THR A C 1
ATOM 3357 O O . THR A 1 440 ? -11.580 8.861 4.977 1.00 96.44 440 THR A O 1
ATOM 3360 N N . HIS A 1 441 ? -10.007 9.441 3.480 1.00 97.06 441 HIS A N 1
ATOM 3361 C CA . HIS A 1 441 ? -10.040 8.172 2.752 1.00 97.06 441 HIS A CA 1
ATOM 3362 C C . HIS A 1 441 ? -9.733 6.988 3.675 1.00 97.06 441 HIS A C 1
ATOM 3364 O O . HIS A 1 441 ? -10.510 6.034 3.715 1.00 97.06 441 HIS A O 1
ATOM 3370 N N . GLN A 1 442 ? -8.657 7.074 4.459 1.00 96.88 442 GLN A N 1
ATOM 3371 C CA . GLN A 1 442 ? -8.253 6.023 5.385 1.00 96.88 442 GLN A CA 1
ATOM 3372 C C . GLN A 1 442 ? -9.282 5.814 6.506 1.00 96.88 442 GLN A C 1
ATOM 3374 O O . GLN A 1 442 ? -9.613 4.669 6.813 1.00 96.88 442 GLN A O 1
ATOM 3379 N N . CYS A 1 443 ? -9.845 6.888 7.072 1.00 97.69 443 CYS A N 1
ATOM 3380 C CA . CYS A 1 443 ? -10.930 6.791 8.052 1.00 97.69 443 CYS A CA 1
ATOM 3381 C C . CYS A 1 443 ? -12.149 6.057 7.483 1.00 97.69 443 CYS A C 1
ATOM 3383 O O . CYS A 1 443 ? -12.670 5.155 8.130 1.00 97.69 443 CYS A O 1
ATOM 3385 N N . LEU A 1 444 ? -12.580 6.390 6.263 1.00 97.38 444 LEU A N 1
ATOM 3386 C CA . LEU A 1 444 ? -13.723 5.732 5.625 1.00 97.38 444 LEU A CA 1
ATOM 3387 C C . LEU A 1 444 ? -13.473 4.250 5.354 1.00 97.38 444 LEU A C 1
ATOM 3389 O O . LEU A 1 444 ? -14.387 3.448 5.522 1.00 97.38 444 LEU A O 1
ATOM 3393 N N . LEU A 1 445 ? -12.259 3.873 4.941 1.00 96.94 445 LEU A N 1
ATOM 3394 C CA . LEU A 1 445 ? -11.912 2.462 4.769 1.00 96.94 445 LEU A CA 1
ATOM 3395 C C . LEU A 1 445 ? -11.995 1.711 6.102 1.00 96.94 445 LEU A C 1
ATOM 3397 O O . LEU A 1 445 ? -12.622 0.660 6.155 1.00 96.94 445 LEU A O 1
ATOM 3401 N N . THR A 1 446 ? -11.423 2.277 7.165 1.00 96.94 446 THR A N 1
ATOM 3402 C CA . THR A 1 446 ? -11.453 1.700 8.516 1.00 96.94 446 THR A CA 1
ATOM 3403 C C . THR A 1 446 ? -12.880 1.556 9.046 1.00 96.94 446 THR A C 1
ATOM 3405 O O . THR A 1 446 ? -13.251 0.497 9.540 1.00 96.94 446 THR A O 1
ATOM 3408 N N . LEU A 1 447 ? -13.698 2.601 8.907 1.00 97.38 447 LEU A N 1
ATOM 3409 C CA . LEU A 1 447 ? -15.079 2.626 9.387 1.00 97.38 447 LEU A CA 1
ATOM 3410 C C . LEU A 1 447 ? -15.986 1.675 8.601 1.00 97.38 447 LEU A C 1
ATOM 3412 O O . LEU A 1 447 ? -16.757 0.935 9.191 1.00 97.38 447 LEU A O 1
ATOM 3416 N N . LEU A 1 448 ? -15.910 1.657 7.268 1.00 95.94 448 LEU A N 1
ATOM 3417 C CA . LEU A 1 448 ? -16.827 0.846 6.455 1.00 95.94 448 LEU A CA 1
ATOM 3418 C C . LEU A 1 448 ? -16.454 -0.642 6.408 1.00 95.94 448 LEU A C 1
ATOM 3420 O O . LEU A 1 448 ? -17.286 -1.479 6.021 1.00 95.94 448 LEU A O 1
ATOM 3424 N N . ASP A 1 449 ? -15.225 -0.980 6.787 1.00 94.19 449 ASP A N 1
ATOM 3425 C CA . ASP A 1 449 ? -14.786 -2.361 6.979 1.00 94.19 449 ASP A CA 1
ATOM 3426 C C . ASP A 1 449 ? -15.054 -2.908 8.375 1.00 94.19 449 ASP A C 1
ATOM 3428 O O . ASP A 1 449 ? -14.968 -4.125 8.537 1.00 94.19 449 ASP A O 1
ATOM 3432 N N . SER A 1 450 ? -15.398 -2.059 9.347 1.00 95.38 450 SER A N 1
ATOM 3433 C CA . SER A 1 450 ? -15.636 -2.515 10.712 1.00 95.38 450 SER A CA 1
ATOM 3434 C C . SER A 1 450 ? -16.826 -3.484 10.789 1.00 95.38 450 SER A C 1
ATOM 3436 O O . SER A 1 450 ? -17.811 -3.321 10.047 1.00 95.38 450 SER A O 1
ATOM 3438 N N . PRO A 1 451 ? -16.770 -4.481 11.691 1.00 95.44 451 PRO A N 1
ATOM 3439 C CA . PRO A 1 451 ? -17.919 -5.303 12.058 1.00 95.44 451 PRO A CA 1
ATOM 3440 C C . PRO A 1 451 ? -19.182 -4.481 12.351 1.00 95.44 451 PRO A C 1
ATOM 3442 O O . PRO A 1 451 ? -20.252 -4.828 11.848 1.00 95.44 451 PRO A O 1
ATOM 3445 N N . LEU A 1 452 ? -19.066 -3.326 13.027 1.00 93.94 452 LEU A N 1
ATOM 3446 C CA . LEU A 1 452 ? -20.206 -2.425 13.283 1.00 93.94 452 LEU A CA 1
ATOM 3447 C C . LEU A 1 452 ? -20.935 -1.989 12.009 1.00 93.94 452 LEU A C 1
ATOM 3449 O O . LEU A 1 452 ? -22.169 -1.959 11.970 1.00 93.94 452 LEU A O 1
ATOM 3453 N N . ASN A 1 453 ? -20.191 -1.659 10.949 1.00 94.81 453 ASN A N 1
ATOM 3454 C CA . ASN A 1 453 ? -20.800 -1.291 9.675 1.00 94.81 453 ASN A CA 1
ATOM 3455 C C . ASN A 1 453 ? -21.506 -2.484 9.025 1.00 94.81 453 ASN A C 1
ATOM 3457 O O . ASN A 1 453 ? -22.586 -2.331 8.454 1.00 94.81 453 ASN A O 1
ATOM 3461 N N . LYS A 1 454 ? -20.927 -3.687 9.129 1.00 91.94 454 LYS A N 1
ATOM 3462 C CA . LYS A 1 454 ? -21.548 -4.910 8.594 1.00 91.94 454 LYS A CA 1
ATOM 3463 C C . LYS A 1 454 ? -22.822 -5.284 9.353 1.00 91.94 454 LYS A C 1
ATOM 3465 O O . LYS A 1 454 ? -23.775 -5.738 8.723 1.00 91.94 454 LYS A O 1
ATOM 3470 N N . ALA A 1 455 ? -22.854 -5.017 10.656 1.00 91.12 455 ALA A N 1
ATOM 3471 C CA . ALA A 1 455 ? -24.017 -5.188 11.519 1.00 91.12 455 ALA A CA 1
ATOM 3472 C C . ALA A 1 455 ? -25.117 -4.127 11.296 1.00 91.12 455 ALA A C 1
ATOM 3474 O O . ALA A 1 455 ? -26.219 -4.275 11.813 1.00 91.12 455 ALA A O 1
ATOM 3475 N N . GLY A 1 456 ? -24.855 -3.064 10.522 1.00 92.75 456 GLY A N 1
ATOM 3476 C CA . GLY A 1 456 ? -25.826 -1.987 10.275 1.00 92.75 456 GLY A CA 1
ATOM 3477 C C . GLY A 1 456 ? -25.990 -1.007 11.445 1.00 92.75 456 GLY A C 1
ATOM 3478 O O . GLY A 1 456 ? -26.987 -0.280 11.512 1.00 92.75 456 GLY A O 1
ATOM 3479 N N . LEU A 1 457 ? -25.014 -0.977 12.358 1.00 95.06 457 LEU A N 1
ATOM 3480 C CA . LEU A 1 457 ? -25.019 -0.158 13.577 1.00 95.06 457 LEU A CA 1
ATOM 3481 C C . LEU A 1 457 ? -24.128 1.081 13.484 1.00 95.06 457 LEU A C 1
ATOM 3483 O O . LEU A 1 457 ? -23.993 1.817 14.459 1.00 95.06 457 LEU A O 1
ATOM 3487 N N . LEU A 1 458 ? -23.551 1.326 12.309 1.00 96.19 458 LEU A N 1
ATOM 3488 C CA . LEU A 1 458 ? -22.729 2.490 12.018 1.00 96.19 458 LEU A CA 1
ATOM 3489 C C . LEU A 1 458 ? -23.408 3.387 10.982 1.00 96.19 458 LEU A C 1
ATOM 3491 O O . LEU A 1 458 ? -23.846 2.915 9.933 1.00 96.19 458 LEU A O 1
ATOM 3495 N N . GLN A 1 459 ? -23.416 4.689 11.246 1.00 97.19 459 GLN A N 1
ATOM 3496 C CA . GLN A 1 459 ? -23.724 5.723 10.264 1.00 97.19 459 GLN A CA 1
ATOM 3497 C C . GLN A 1 459 ? -22.579 6.738 10.234 1.00 97.19 459 GLN A C 1
ATOM 3499 O O . GLN A 1 459 ? -22.138 7.219 11.276 1.00 97.19 459 GLN A O 1
ATOM 3504 N N . VAL A 1 460 ? -22.085 7.068 9.039 1.00 98.00 460 VAL A N 1
ATOM 3505 C CA . VAL A 1 460 ? -20.945 7.982 8.875 1.00 98.00 460 VAL A CA 1
ATOM 3506 C C . VAL A 1 460 ? -21.389 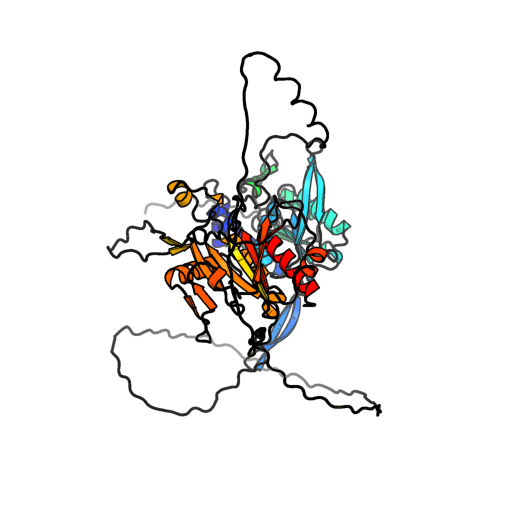9.271 8.194 1.00 98.00 460 VAL A C 1
ATOM 3508 O O . VAL A 1 460 ? -22.091 9.249 7.177 1.00 98.00 460 VAL A O 1
ATOM 3511 N N . TYR A 1 461 ? -20.933 10.392 8.742 1.00 98.25 461 TYR A N 1
ATOM 3512 C CA . TYR A 1 461 ? -21.035 11.719 8.154 1.00 98.25 461 TYR A CA 1
ATOM 3513 C C . TYR A 1 461 ? -19.637 12.301 7.952 1.00 98.25 461 TYR A C 1
ATOM 3515 O O . TYR A 1 461 ? -18.718 12.046 8.729 1.00 98.25 461 TYR A O 1
ATOM 3523 N N . ILE A 1 462 ? -19.470 13.085 6.893 1.00 98.06 462 ILE A N 1
ATOM 3524 C CA . ILE A 1 462 ? -18.242 13.831 6.628 1.00 98.06 462 ILE A CA 1
ATOM 3525 C C . ILE A 1 462 ? -18.614 15.301 6.576 1.00 98.06 462 ILE A C 1
ATOM 3527 O O . ILE A 1 462 ? -19.401 15.707 5.720 1.00 98.06 462 ILE A O 1
ATOM 3531 N N . HIS A 1 463 ? -18.024 16.090 7.458 1.00 96.88 463 HIS A N 1
ATOM 3532 C CA . HIS A 1 463 ? -18.118 17.532 7.432 1.00 96.88 463 HIS A CA 1
ATOM 3533 C C . HIS A 1 463 ? -16.783 18.099 6.949 1.00 96.88 463 HIS A C 1
ATOM 3535 O O . HIS A 1 463 ? -15.722 17.915 7.547 1.00 96.88 463 HIS A O 1
ATOM 3541 N N . THR A 1 464 ? -16.818 18.703 5.766 1.00 95.25 464 THR A N 1
ATOM 3542 C CA . THR A 1 464 ? -15.608 19.213 5.115 1.00 95.25 464 THR A CA 1
ATOM 3543 C C . THR A 1 464 ? -15.174 20.545 5.715 1.00 95.25 464 THR A C 1
ATOM 3545 O O . THR A 1 464 ? -16.007 21.318 6.179 1.00 95.25 464 THR A O 1
ATOM 3548 N N . ALA A 1 465 ? -13.890 20.885 5.586 1.00 90.62 465 ALA A N 1
ATOM 3549 C CA . ALA A 1 465 ? -13.360 22.187 6.012 1.00 90.62 465 ALA A CA 1
ATOM 3550 C C . ALA A 1 465 ? -14.039 23.396 5.323 1.00 90.62 465 ALA A C 1
ATOM 3552 O O . ALA A 1 465 ? -13.961 24.523 5.801 1.00 90.62 465 ALA A O 1
ATOM 3553 N N . ARG A 1 466 ? -14.739 23.175 4.198 1.00 89.88 466 ARG A N 1
ATOM 3554 C CA . ARG A 1 466 ? -15.530 24.199 3.488 1.00 89.88 466 ARG A CA 1
ATOM 3555 C C . ARG A 1 466 ? -17.013 24.219 3.878 1.00 89.88 466 ARG A C 1
ATOM 3557 O O . ARG A 1 466 ? -17.803 24.857 3.185 1.00 89.88 466 ARG A O 1
ATOM 3564 N N . GLY A 1 467 ? -17.405 23.506 4.932 1.00 91.94 467 GLY A N 1
ATOM 3565 C CA . GLY A 1 467 ? -18.777 23.491 5.439 1.00 91.94 467 GLY A CA 1
ATOM 3566 C C . GLY A 1 467 ? -19.752 22.650 4.611 1.00 91.94 467 GLY A C 1
ATOM 3567 O O . GLY A 1 467 ? -20.960 22.831 4.710 1.00 91.94 467 GLY A O 1
ATOM 3568 N N . VAL A 1 468 ? -19.269 21.748 3.752 1.00 95.75 468 VAL A N 1
ATOM 3569 C CA . VAL A 1 468 ? -20.129 20.775 3.053 1.00 95.75 468 VAL A CA 1
ATOM 3570 C C . VAL A 1 468 ? -20.314 19.548 3.938 1.00 95.75 468 VAL A C 1
ATOM 3572 O O . VAL A 1 468 ? -19.318 18.926 4.311 1.00 95.75 468 VAL A O 1
ATOM 3575 N N . LEU A 1 469 ? -21.567 19.184 4.220 1.00 97.38 469 LEU A N 1
ATOM 3576 C CA . LEU A 1 469 ? -21.926 17.976 4.960 1.00 97.38 469 LEU A CA 1
ATOM 3577 C C . LEU A 1 469 ? -22.341 16.857 4.002 1.00 97.38 469 LEU A C 1
ATOM 3579 O O . LEU A 1 469 ? -23.179 17.045 3.119 1.00 97.38 469 LEU A O 1
ATOM 3583 N N . ILE A 1 470 ? -21.746 15.683 4.172 1.00 97.88 470 ILE A N 1
ATOM 3584 C CA . ILE A 1 470 ? -21.942 14.512 3.320 1.00 97.88 470 ILE A CA 1
ATOM 3585 C C . ILE A 1 470 ? -22.404 13.344 4.186 1.00 97.88 470 ILE A C 1
ATOM 3587 O O . ILE A 1 470 ? -21.727 12.963 5.136 1.00 97.88 470 ILE A O 1
ATOM 3591 N N . GLU A 1 471 ? -23.518 12.727 3.808 1.00 97.56 471 GLU A N 1
ATOM 3592 C CA . GLU A 1 471 ? -23.975 11.458 4.368 1.00 97.56 471 GLU A CA 1
ATOM 3593 C C . GLU A 1 471 ? -23.428 10.288 3.548 1.00 97.56 471 GLU A C 1
ATOM 3595 O O . GLU A 1 471 ? -23.526 10.265 2.311 1.00 97.56 471 GLU A O 1
ATOM 3600 N N . VAL A 1 472 ? -22.871 9.306 4.256 1.00 97.12 472 VAL A N 1
ATOM 3601 C CA . VAL A 1 472 ? -22.294 8.091 3.686 1.00 97.12 472 VAL A CA 1
ATOM 3602 C C . VAL A 1 472 ? -23.210 6.913 3.990 1.00 97.12 472 VAL A C 1
ATOM 3604 O O . VAL A 1 472 ? -23.405 6.549 5.145 1.00 97.12 472 VAL A O 1
ATOM 3607 N N . ASN A 1 473 ? -23.780 6.298 2.956 1.00 93.94 473 ASN A N 1
ATOM 3608 C CA . ASN A 1 473 ? -24.630 5.125 3.130 1.00 93.94 473 ASN A CA 1
ATOM 3609 C C . ASN A 1 473 ? -23.778 3.893 3.514 1.00 93.94 473 ASN A C 1
ATOM 3611 O O . ASN A 1 473 ? -22.792 3.633 2.821 1.00 93.94 473 ASN A O 1
ATOM 3615 N N . PRO A 1 474 ? -24.167 3.080 4.514 1.00 91.75 474 PRO A N 1
ATOM 3616 C CA . PRO A 1 474 ? -23.417 1.887 4.944 1.00 91.75 474 PRO A CA 1
ATOM 3617 C C . PRO A 1 474 ? -23.118 0.860 3.837 1.00 91.75 474 PRO A C 1
ATOM 3619 O O . PRO A 1 474 ? -22.121 0.137 3.897 1.00 91.75 474 PRO A O 1
ATOM 3622 N N . HIS A 1 475 ? -23.956 0.800 2.795 1.00 88.19 475 HIS A N 1
ATOM 3623 C CA . HIS A 1 475 ? -23.793 -0.109 1.657 1.00 88.19 475 HIS A CA 1
ATOM 3624 C C . HIS A 1 475 ? -22.777 0.381 0.614 1.00 88.19 475 HIS A C 1
ATOM 3626 O O . HIS A 1 475 ? -22.472 -0.342 -0.343 1.00 88.19 475 HIS A O 1
ATOM 3632 N N . VAL A 1 476 ? -22.253 1.605 0.748 1.00 90.81 476 VAL A N 1
ATOM 3633 C CA . VAL A 1 476 ? -21.280 2.138 -0.204 1.00 90.81 476 VAL A CA 1
ATOM 3634 C C . VAL A 1 476 ? -19.968 1.355 -0.138 1.00 90.81 476 VAL A C 1
ATOM 3636 O O . VAL A 1 476 ? -19.416 1.082 0.925 1.00 90.81 476 VAL A O 1
ATOM 3639 N N . ARG A 1 477 ? -19.417 1.019 -1.307 1.00 90.00 477 ARG A N 1
ATOM 3640 C CA . ARG A 1 477 ? -18.059 0.476 -1.423 1.00 90.00 477 ARG A CA 1
ATOM 3641 C C . ARG A 1 477 ? -17.101 1.589 -1.813 1.00 90.00 477 ARG A C 1
ATOM 3643 O O . ARG A 1 477 ? -17.025 1.962 -2.984 1.00 90.00 477 ARG A O 1
ATOM 3650 N N . ILE A 1 478 ? -16.360 2.104 -0.837 1.00 93.44 478 ILE A N 1
ATOM 3651 C CA . ILE A 1 478 ? -15.335 3.117 -1.090 1.00 93.44 478 ILE A CA 1
ATOM 3652 C C . ILE A 1 478 ? -14.154 2.486 -1.850 1.00 93.44 478 ILE A C 1
ATOM 3654 O O . ILE A 1 478 ? -13.676 1.411 -1.474 1.00 93.44 478 ILE A O 1
ATOM 3658 N N . PRO A 1 479 ? -13.666 3.113 -2.939 1.00 94.38 479 PRO A N 1
ATOM 3659 C CA . PRO A 1 479 ? -12.498 2.619 -3.657 1.00 94.38 479 PRO A CA 1
ATOM 3660 C C . PRO A 1 479 ? -11.262 2.528 -2.756 1.00 94.38 479 PRO A C 1
ATOM 3662 O O . PRO A 1 479 ? -10.931 3.476 -2.056 1.00 94.38 479 PRO A O 1
ATOM 3665 N N . ARG A 1 480 ? -10.524 1.414 -2.828 1.00 93.00 480 ARG A N 1
ATOM 3666 C CA . ARG A 1 480 ? -9.291 1.197 -2.041 1.00 93.00 480 ARG A CA 1
ATOM 3667 C C . ARG A 1 480 ? -8.114 2.060 -2.482 1.00 93.00 480 ARG A C 1
ATOM 3669 O O . ARG A 1 480 ? -7.234 2.355 -1.691 1.00 93.00 480 ARG A O 1
ATOM 3676 N N . THR A 1 481 ? -8.088 2.451 -3.751 1.00 93.56 481 THR A N 1
ATOM 3677 C CA . THR A 1 481 ? -7.031 3.300 -4.305 1.00 93.56 481 THR A CA 1
ATOM 3678 C C . THR A 1 481 ? -7.416 4.767 -4.168 1.00 93.56 481 THR A C 1
ATOM 3680 O O . THR A 1 481 ? -8.493 5.149 -4.644 1.00 93.56 481 THR A O 1
ATOM 3683 N N . PHE A 1 482 ? -6.510 5.594 -3.651 1.00 91.38 482 PHE A N 1
ATOM 3684 C CA . PHE A 1 482 ? -6.742 7.027 -3.473 1.00 91.38 482 PHE A CA 1
ATOM 3685 C C . PHE A 1 482 ? -7.153 7.737 -4.778 1.00 91.38 482 PHE A C 1
ATOM 3687 O O . PHE A 1 482 ? -8.124 8.484 -4.802 1.00 91.38 482 PHE A O 1
ATOM 3694 N N . LYS A 1 483 ? -6.524 7.413 -5.917 1.00 90.12 483 LYS A N 1
ATOM 3695 C CA . LYS A 1 483 ? -6.861 8.008 -7.227 1.00 90.12 483 LYS A CA 1
ATOM 3696 C C . LYS A 1 483 ? -8.333 7.825 -7.633 1.00 90.12 483 LYS A C 1
ATOM 3698 O O . LYS A 1 483 ? -8.946 8.741 -8.175 1.00 90.12 483 LYS A O 1
ATOM 3703 N N . ARG A 1 484 ? -8.919 6.648 -7.372 1.00 92.06 484 ARG A N 1
ATOM 3704 C CA . ARG A 1 484 ? -10.348 6.388 -7.646 1.00 92.06 484 ARG A CA 1
ATOM 3705 C C . ARG A 1 484 ? -11.254 7.057 -6.614 1.00 92.06 484 ARG A C 1
ATOM 3707 O O . ARG A 1 484 ? -12.313 7.545 -6.988 1.00 92.06 484 ARG A O 1
ATOM 3714 N N . PHE A 1 485 ? -10.837 7.090 -5.348 1.00 95.12 485 PHE A N 1
ATOM 3715 C CA . PHE A 1 485 ? -11.538 7.824 -4.295 1.00 95.12 485 PHE A CA 1
ATOM 3716 C C . PHE A 1 485 ? -11.615 9.324 -4.619 1.00 95.12 485 PHE A C 1
ATOM 3718 O O . PHE A 1 485 ? -12.701 9.891 -4.606 1.00 95.12 485 PHE A O 1
ATOM 3725 N N . SER A 1 486 ? -10.499 9.932 -5.025 1.00 93.06 486 SER A N 1
ATOM 3726 C CA . SER A 1 486 ? -10.421 11.328 -5.467 1.00 93.06 486 SER A CA 1
ATOM 3727 C C . SER A 1 486 ? -11.412 11.622 -6.599 1.00 93.06 486 SER A C 1
ATOM 3729 O O . SER A 1 486 ? -12.228 12.535 -6.484 1.00 93.06 486 SER A O 1
ATOM 3731 N N . GLY A 1 487 ? -11.440 10.786 -7.645 1.00 91.19 487 GLY A N 1
ATOM 3732 C CA . GLY A 1 487 ? -12.419 10.921 -8.730 1.00 91.19 487 GLY A CA 1
ATOM 3733 C C . GLY A 1 487 ? -13.876 10.813 -8.260 1.00 91.19 487 GLY A C 1
ATOM 3734 O O . GLY A 1 487 ? -14.723 11.593 -8.695 1.00 91.19 487 GLY A O 1
ATOM 3735 N N . LEU A 1 488 ? -14.165 9.891 -7.334 1.00 93.19 488 LEU A N 1
ATOM 3736 C CA . LEU A 1 488 ? -15.492 9.735 -6.733 1.00 93.19 488 LEU A CA 1
ATOM 3737 C C . LEU A 1 488 ? -15.904 10.981 -5.934 1.00 93.19 488 LEU A C 1
ATOM 3739 O O . LEU A 1 488 ? -17.032 11.444 -6.077 1.00 93.19 488 LEU A O 1
ATOM 3743 N N . MET A 1 489 ? -15.003 11.547 -5.126 1.00 94.38 489 MET A N 1
ATOM 3744 C CA . MET A 1 489 ? -15.278 12.747 -4.327 1.00 94.38 489 MET A CA 1
ATOM 3745 C C . MET A 1 489 ? -15.485 13.982 -5.205 1.00 94.38 489 MET A C 1
ATOM 3747 O O . MET A 1 489 ? -16.418 14.744 -4.973 1.00 94.38 489 MET A O 1
ATOM 3751 N N . VAL A 1 490 ? -14.693 14.150 -6.268 1.00 92.62 490 VAL A N 1
ATOM 3752 C CA . VAL A 1 490 ? -14.909 15.220 -7.258 1.00 92.62 490 VAL A CA 1
ATOM 3753 C C . VAL A 1 490 ? -16.288 15.090 -7.905 1.00 92.62 490 VAL A C 1
ATOM 3755 O O . VAL A 1 490 ? -17.026 16.071 -8.007 1.00 92.62 490 VAL A O 1
ATOM 3758 N N . GLN A 1 491 ? -16.677 13.872 -8.297 1.00 91.38 491 GLN A N 1
ATOM 3759 C CA . GLN A 1 491 ? -18.008 13.619 -8.841 1.00 91.38 491 GLN A CA 1
ATOM 3760 C C . GLN A 1 491 ? -19.113 13.936 -7.823 1.00 91.38 491 GLN A C 1
ATOM 3762 O O . GLN A 1 491 ? -20.132 14.515 -8.205 1.00 91.38 491 GLN A O 1
ATOM 3767 N N . LEU A 1 492 ? -18.928 13.570 -6.552 1.00 93.88 492 LEU A N 1
ATOM 3768 C CA . LEU A 1 492 ? -19.882 13.842 -5.478 1.00 93.88 492 LEU A CA 1
ATOM 3769 C C . LEU A 1 492 ? -20.056 15.344 -5.256 1.00 93.88 492 LEU A C 1
ATOM 3771 O O . LEU A 1 492 ? -21.188 15.813 -5.224 1.00 93.88 492 LEU A O 1
ATOM 3775 N N . LEU A 1 493 ? -18.959 16.094 -5.151 1.00 91.31 493 LEU A N 1
ATOM 3776 C CA . LEU A 1 493 ? -18.993 17.540 -4.925 1.00 91.31 493 LEU A CA 1
ATOM 3777 C C . LEU A 1 493 ? -19.649 18.289 -6.093 1.00 91.31 493 LEU A C 1
ATOM 3779 O O . LEU A 1 493 ? -20.324 19.288 -5.875 1.00 91.31 493 LEU A O 1
ATOM 3783 N N . HIS A 1 494 ? -19.516 17.785 -7.323 1.00 89.62 494 HIS A N 1
ATOM 3784 C CA . HIS A 1 494 ? -20.149 18.394 -8.494 1.00 89.62 494 HIS A CA 1
ATOM 3785 C C . HIS A 1 494 ? -21.625 17.997 -8.667 1.00 89.62 494 HIS A C 1
ATOM 3787 O O . HIS A 1 494 ? -22.452 18.815 -9.060 1.00 89.62 494 HIS A O 1
ATOM 3793 N N . LYS A 1 495 ? -21.978 16.726 -8.430 1.00 90.69 495 LYS A N 1
ATOM 3794 C CA . LYS A 1 495 ? -23.346 16.208 -8.646 1.00 90.69 495 LYS A CA 1
ATOM 3795 C C . LYS A 1 495 ? -24.224 16.237 -7.396 1.00 90.69 495 LYS A C 1
ATOM 3797 O O . LYS A 1 495 ? -25.397 15.875 -7.479 1.00 90.69 495 LYS A O 1
ATOM 3802 N N . LEU A 1 496 ? -23.658 16.581 -6.240 1.00 92.88 496 LEU A N 1
ATOM 3803 C CA . LEU A 1 496 ? -24.270 16.566 -4.905 1.00 92.88 496 LEU A CA 1
ATOM 3804 C C . LEU A 1 496 ? -24.784 15.193 -4.436 1.00 92.88 496 LEU A C 1
ATOM 3806 O O . LEU A 1 496 ? -25.184 15.034 -3.287 1.00 92.88 496 LEU A O 1
ATOM 3810 N N . SER A 1 497 ? -24.790 14.174 -5.295 1.00 93.12 497 SER A N 1
ATOM 3811 C CA . SER A 1 497 ? -25.148 12.806 -4.941 1.00 93.12 497 SER A CA 1
ATOM 3812 C C . SER A 1 497 ? -24.569 11.790 -5.920 1.00 93.12 497 SER A C 1
ATOM 3814 O O . SER A 1 497 ? -24.351 12.077 -7.100 1.00 93.12 497 SER A O 1
ATOM 3816 N N . ILE A 1 498 ? -24.354 10.575 -5.424 1.00 92.56 498 ILE A N 1
ATOM 3817 C CA . ILE A 1 498 ? -23.911 9.414 -6.193 1.00 92.56 498 ILE A CA 1
ATOM 3818 C C . ILE A 1 498 ? -24.862 8.259 -5.906 1.00 92.56 498 ILE A C 1
ATOM 3820 O O . ILE A 1 498 ? -25.173 7.973 -4.750 1.00 92.56 498 ILE A O 1
ATOM 3824 N N . ARG A 1 499 ? -25.328 7.596 -6.966 1.00 89.62 499 ARG A N 1
ATOM 3825 C CA . ARG A 1 499 ? -26.239 6.448 -6.891 1.00 89.62 499 ARG A CA 1
ATOM 3826 C C . ARG A 1 499 ? -25.495 5.135 -7.102 1.00 89.62 499 ARG A C 1
ATOM 3828 O O . ARG A 1 499 ? -24.437 5.120 -7.732 1.00 89.62 499 ARG A O 1
ATOM 3835 N N . GLY A 1 500 ? -26.055 4.052 -6.573 1.00 86.00 500 GLY A N 1
ATOM 3836 C CA . GLY A 1 500 ? -25.559 2.702 -6.822 1.00 86.00 500 GLY A CA 1
ATOM 3837 C C . GLY A 1 500 ? -25.713 2.280 -8.285 1.00 86.00 500 GLY A C 1
ATOM 3838 O O . GLY A 1 500 ? -26.583 2.767 -8.999 1.00 86.00 500 GLY A O 1
ATOM 3839 N N . VAL A 1 501 ? -24.865 1.351 -8.734 1.00 78.44 501 VAL A N 1
ATOM 3840 C CA . VAL A 1 501 ? -24.906 0.813 -10.110 1.00 78.44 501 VAL A CA 1
ATOM 3841 C C . VAL A 1 501 ? -26.175 -0.014 -10.351 1.00 78.44 501 VAL A C 1
ATOM 3843 O O . VAL A 1 501 ? -26.723 -0.000 -11.447 1.00 78.44 501 VAL A O 1
ATOM 3846 N N . ASN A 1 502 ? -26.663 -0.689 -9.307 1.00 73.75 502 ASN A N 1
ATOM 3847 C CA . ASN A 1 502 ? -27.735 -1.682 -9.391 1.00 73.75 502 ASN A CA 1
ATOM 3848 C C . ASN A 1 502 ? -29.048 -1.219 -8.728 1.00 73.75 502 ASN A C 1
ATOM 3850 O O . ASN A 1 502 ? -29.925 -2.043 -8.488 1.00 73.75 502 ASN A O 1
ATOM 3854 N N . GLY A 1 503 ? -29.191 0.068 -8.384 1.00 73.56 503 GLY A N 1
ATOM 3855 C CA . GLY A 1 503 ? -30.381 0.548 -7.681 1.00 73.56 503 GLY A CA 1
ATOM 3856 C C . GLY A 1 503 ? -30.535 2.072 -7.645 1.00 73.56 503 GLY A C 1
ATOM 3857 O O . GLY A 1 503 ? -29.573 2.804 -7.877 1.00 73.56 503 GLY A O 1
ATOM 3858 N N . PRO A 1 504 ? -31.746 2.574 -7.338 1.00 80.69 504 PRO A N 1
ATOM 3859 C CA . PRO A 1 504 ? -32.033 4.010 -7.275 1.00 80.69 504 PRO A CA 1
ATOM 3860 C C . PRO A 1 504 ? -31.443 4.699 -6.033 1.00 80.69 504 PRO A C 1
ATOM 3862 O O . PRO A 1 504 ? -31.452 5.934 -5.951 1.00 80.69 504 PRO A O 1
ATOM 3865 N N . GLU A 1 505 ? -30.945 3.916 -5.074 1.00 86.38 505 GLU A N 1
ATOM 3866 C CA . GLU A 1 505 ? -30.425 4.372 -3.789 1.00 86.38 505 GLU A CA 1
ATOM 3867 C C . GLU A 1 505 ? -29.223 5.307 -3.959 1.00 86.38 505 GLU A C 1
ATOM 3869 O O . GLU A 1 505 ? -28.289 5.049 -4.728 1.00 86.38 505 GLU A O 1
ATOM 3874 N N . LYS A 1 506 ? -29.254 6.426 -3.229 1.00 89.38 506 LYS A N 1
ATOM 3875 C CA . LYS A 1 506 ? -28.132 7.362 -3.140 1.00 89.38 506 LYS A CA 1
ATOM 3876 C C . LYS A 1 506 ? -27.153 6.828 -2.097 1.00 89.38 506 LYS A C 1
ATOM 3878 O O . LYS A 1 506 ? -27.483 6.778 -0.918 1.00 89.38 506 LYS A O 1
ATOM 3883 N N . LEU A 1 507 ? -25.964 6.435 -2.544 1.00 91.75 507 LEU A N 1
ATOM 3884 C CA . LEU A 1 507 ? -24.912 5.879 -1.691 1.00 91.75 507 LEU A CA 1
ATOM 3885 C C . LEU A 1 507 ? -24.086 6.965 -0.996 1.00 91.75 507 LEU A C 1
ATOM 3887 O O . LEU A 1 507 ? -23.593 6.769 0.107 1.00 91.75 507 LEU A O 1
ATOM 3891 N N . LEU A 1 508 ? -23.924 8.108 -1.655 1.00 95.25 508 LEU A N 1
ATOM 3892 C CA . LEU A 1 508 ? -23.299 9.300 -1.093 1.00 95.25 508 LEU A CA 1
ATOM 3893 C C . LEU A 1 508 ? -24.183 10.483 -1.459 1.00 95.25 508 LEU A C 1
ATOM 3895 O O . LEU A 1 508 ? -24.605 10.597 -2.615 1.00 95.25 508 LEU A O 1
ATOM 3899 N N . LYS A 1 509 ? -24.471 11.364 -0.507 1.00 95.69 509 LYS A N 1
ATOM 3900 C CA . LYS A 1 509 ? -25.243 12.582 -0.777 1.00 95.69 509 LYS A CA 1
ATOM 3901 C C . LYS A 1 509 ? -24.757 13.734 0.087 1.00 95.69 509 LYS A C 1
ATOM 3903 O O . LYS A 1 509 ? -24.462 13.553 1.261 1.00 95.69 509 LYS A O 1
ATOM 3908 N N . VAL A 1 510 ? -24.702 14.915 -0.510 1.00 96.31 510 VAL A N 1
ATOM 3909 C CA . VAL A 1 510 ? -24.548 16.175 0.211 1.00 96.31 510 VAL A CA 1
ATOM 3910 C C . VAL A 1 510 ? -25.893 16.504 0.858 1.00 96.31 510 VAL A C 1
ATOM 3912 O O . VAL A 1 510 ? -26.933 16.448 0.195 1.00 96.31 510 VAL A O 1
ATOM 3915 N N . ILE A 1 511 ? -25.871 16.810 2.149 1.00 96.19 511 ILE A N 1
ATOM 3916 C CA . ILE A 1 511 ? -27.038 17.142 2.972 1.00 96.19 511 ILE A CA 1
ATOM 3917 C C . ILE A 1 511 ? -26.865 18.537 3.588 1.00 96.19 511 ILE A C 1
ATOM 3919 O O . ILE A 1 511 ? -25.797 19.142 3.499 1.00 96.19 511 ILE A O 1
ATOM 3923 N N . LYS A 1 512 ? -27.946 19.091 4.142 1.00 96.50 512 LYS A N 1
ATOM 3924 C CA . LYS A 1 512 ? -27.933 20.434 4.737 1.00 96.50 512 LYS A CA 1
ATOM 3925 C C . LYS A 1 512 ? -27.300 20.403 6.126 1.00 96.50 512 LYS A C 1
ATOM 3927 O O . LYS A 1 512 ? -27.522 19.453 6.862 1.00 96.50 512 LYS A O 1
ATOM 3932 N N . ASN A 1 513 ? -26.575 21.459 6.476 1.00 94.50 513 ASN A N 1
ATOM 3933 C CA . ASN A 1 513 ? -26.161 21.720 7.855 1.00 94.50 513 ASN A CA 1
ATOM 3934 C C . ASN A 1 513 ? -27.333 22.235 8.706 1.00 94.50 513 ASN A C 1
ATOM 3936 O O . ASN A 1 513 ? -28.263 22.802 8.120 1.00 94.50 513 ASN A O 1
ATOM 3940 N N . PRO A 1 514 ? -27.232 22.141 10.047 1.00 93.88 514 PRO A N 1
ATOM 3941 C CA . PRO A 1 514 ? -26.162 21.498 10.835 1.00 93.88 514 PRO A CA 1
ATOM 3942 C C . PRO A 1 514 ? -26.266 19.962 10.881 1.00 93.88 514 PRO A C 1
ATOM 3944 O O . PRO A 1 514 ? -27.304 19.385 10.572 1.00 93.88 514 PRO A O 1
ATOM 3947 N N . VAL A 1 515 ? -25.184 19.276 11.276 1.00 94.06 515 VAL A N 1
ATOM 3948 C CA . VAL A 1 515 ? -25.173 17.801 11.399 1.00 94.06 515 VAL A CA 1
ATOM 3949 C C . VAL A 1 515 ? -26.136 17.286 12.474 1.00 94.06 515 VAL A C 1
ATOM 3951 O O . VAL A 1 515 ? -26.673 16.189 12.337 1.00 94.06 515 VAL A O 1
ATOM 3954 N N . THR A 1 516 ? -26.413 18.097 13.498 1.00 92.81 516 THR A N 1
ATOM 3955 C CA . THR A 1 516 ? -27.344 17.791 14.595 1.00 92.81 516 THR A CA 1
ATOM 3956 C C . THR A 1 516 ? -28.763 17.501 14.119 1.00 92.81 516 THR A C 1
ATOM 3958 O O . THR A 1 516 ? -29.425 16.664 14.720 1.00 92.81 516 THR A O 1
ATOM 3961 N N . ASP A 1 517 ? -29.200 18.101 13.009 1.00 93.38 517 ASP A N 1
ATOM 3962 C CA . ASP A 1 517 ? -30.535 17.879 12.431 1.00 93.38 517 ASP A CA 1
ATOM 3963 C C . ASP A 1 517 ? -30.718 16.451 11.889 1.00 93.38 517 ASP A C 1
ATOM 3965 O O . ASP A 1 517 ? -31.841 16.002 11.658 1.00 93.38 517 ASP A O 1
ATOM 3969 N N . HIS A 1 518 ? -29.613 15.730 11.673 1.00 94.25 518 HIS A N 1
ATOM 3970 C CA . HIS A 1 518 ? -29.595 14.361 11.144 1.00 94.25 518 HIS A CA 1
ATOM 3971 C C . HIS A 1 518 ? -29.237 13.320 12.208 1.00 94.25 518 HIS A C 1
ATOM 3973 O O . HIS A 1 518 ? -29.132 12.130 11.897 1.00 94.25 518 HIS A O 1
ATOM 3979 N N . LEU A 1 519 ? -29.028 13.753 13.455 1.00 93.75 519 LEU A N 1
ATOM 3980 C CA . LEU A 1 519 ? -28.835 12.871 14.599 1.00 93.75 519 LEU A CA 1
ATOM 3981 C C . LEU A 1 519 ? -30.185 12.642 15.301 1.00 93.75 519 LEU A C 1
ATOM 3983 O O . LEU A 1 519 ? -30.976 13.576 15.432 1.00 93.75 519 LEU A O 1
ATOM 3987 N N . PRO A 1 520 ? -30.480 11.422 15.782 1.00 92.44 520 PRO A N 1
ATOM 3988 C CA . PRO A 1 520 ? -31.659 11.190 16.612 1.00 92.44 520 PRO A CA 1
ATOM 3989 C C . PRO A 1 520 ? -31.633 12.043 17.896 1.00 92.44 520 PRO A C 1
ATOM 3991 O O . PRO A 1 520 ? -30.547 12.298 18.419 1.00 92.44 520 PRO A O 1
ATOM 3994 N N . PRO A 1 521 ? -32.791 12.411 18.474 1.00 83.50 521 PRO A N 1
ATOM 3995 C CA . PRO A 1 521 ? -32.855 13.273 19.662 1.00 83.50 521 PRO A CA 1
ATOM 3996 C C . PRO A 1 521 ? -32.125 12.688 20.884 1.00 83.50 521 PRO A C 1
ATOM 3998 O O . PRO A 1 521 ? -31.442 13.414 21.599 1.00 83.50 521 PRO A O 1
ATOM 4001 N N . ASN A 1 522 ? -32.179 11.367 21.084 1.00 88.75 522 ASN A N 1
ATOM 4002 C CA . ASN A 1 522 ? -31.476 10.677 22.173 1.00 88.75 522 ASN A CA 1
ATOM 4003 C C . ASN A 1 522 ? -30.059 10.276 21.733 1.00 88.75 522 ASN A C 1
ATOM 4005 O O . ASN A 1 522 ? -29.768 9.085 21.595 1.00 88.75 522 ASN A O 1
ATOM 4009 N N . THR A 1 523 ? -29.200 11.253 21.440 1.00 94.44 523 THR A N 1
ATOM 4010 C CA . THR A 1 523 ? -27.812 11.010 21.011 1.00 94.44 523 THR A CA 1
ATOM 4011 C C . THR A 1 523 ? -26.829 11.768 21.891 1.00 94.44 523 THR A C 1
ATOM 4013 O O . THR A 1 523 ? -26.871 12.995 21.962 1.00 94.44 523 THR A O 1
ATOM 4016 N N . ILE A 1 524 ? -25.916 11.026 22.515 1.00 95.81 524 ILE A N 1
ATOM 4017 C CA . ILE A 1 524 ? -24.798 11.564 23.295 1.00 95.81 524 ILE A CA 1
ATOM 4018 C C . ILE A 1 524 ? -23.684 11.937 22.324 1.00 95.81 524 ILE A C 1
ATOM 4020 O O . ILE A 1 524 ? -23.264 11.104 21.520 1.00 95.81 524 ILE A O 1
ATOM 4024 N N . LYS A 1 525 ? -23.221 13.182 22.380 1.00 96.62 525 LYS A N 1
ATOM 4025 C CA . LYS A 1 525 ? -22.270 13.776 21.439 1.00 96.62 525 LYS A CA 1
ATOM 4026 C C . LYS A 1 525 ? -20.914 13.904 22.123 1.00 96.62 525 LYS A C 1
ATOM 4028 O O . LYS A 1 525 ? -20.767 14.653 23.079 1.00 96.62 525 LYS A O 1
ATOM 4033 N N . LEU A 1 526 ? -19.927 13.176 21.624 1.00 96.50 526 LEU A N 1
ATOM 4034 C CA . LEU A 1 526 ? -18.577 13.102 22.173 1.00 96.50 526 LEU A CA 1
ATOM 4035 C C . LEU A 1 526 ? -17.566 13.603 21.146 1.00 96.50 526 LEU A C 1
ATOM 4037 O O . LEU A 1 526 ? -17.726 13.343 19.956 1.00 96.50 526 LEU A O 1
ATOM 4041 N N . THR A 1 527 ? -16.481 14.234 21.580 1.00 95.38 527 THR A N 1
ATOM 4042 C CA . THR A 1 527 ? -15.301 14.452 20.723 1.00 95.38 527 THR A CA 1
ATOM 4043 C C . THR A 1 527 ? -14.050 13.856 21.350 1.00 95.38 527 THR A C 1
ATOM 4045 O O . THR A 1 527 ? -13.933 13.746 22.573 1.00 95.38 527 THR A O 1
ATOM 4048 N N . LEU A 1 528 ? -13.123 13.434 20.490 1.00 91.44 528 LEU A N 1
ATOM 4049 C CA . LEU A 1 528 ? -11.837 12.881 20.894 1.00 91.44 528 LEU A CA 1
ATOM 4050 C C . LEU A 1 528 ? -10.779 13.980 20.861 1.00 91.44 528 LEU A C 1
ATOM 4052 O O . LEU A 1 528 ? -10.515 14.555 19.806 1.00 91.44 528 LEU A O 1
ATOM 4056 N N . SER A 1 529 ? -10.154 14.228 22.008 1.00 89.50 529 SER A N 1
ATOM 4057 C CA . SER A 1 529 ? -9.182 15.305 22.198 1.00 89.50 529 SER A CA 1
ATOM 4058 C C . SER A 1 529 ? -7.889 14.796 22.823 1.00 89.50 529 SER A C 1
ATOM 4060 O O . SER A 1 529 ? -7.897 13.856 23.620 1.00 89.50 529 SER A O 1
ATOM 4062 N N . GLY A 1 530 ? -6.770 15.411 22.437 1.00 84.50 530 GLY A N 1
ATOM 4063 C CA . GLY A 1 530 ? -5.469 15.165 23.064 1.00 84.50 530 GLY A CA 1
ATOM 4064 C C . GLY A 1 530 ? -5.295 15.897 24.396 1.00 84.50 530 GLY A C 1
ATOM 4065 O O . GLY A 1 530 ? -4.538 15.431 25.243 1.00 84.50 530 GLY A O 1
ATOM 4066 N N . ASP A 1 531 ? -6.027 16.996 24.585 1.00 85.38 531 ASP A N 1
ATOM 4067 C CA . ASP A 1 531 ? -5.912 17.890 25.743 1.00 85.38 531 ASP A CA 1
ATOM 4068 C C . ASP A 1 531 ? -6.932 17.561 26.849 1.00 85.38 531 ASP A C 1
ATOM 4070 O O . ASP A 1 531 ? -6.936 18.173 27.918 1.00 85.38 531 ASP A O 1
ATOM 4074 N N . ALA A 1 532 ? -7.792 16.568 26.616 1.00 89.94 532 ALA A N 1
ATOM 4075 C CA . ALA A 1 532 ? -8.813 16.131 27.556 1.00 89.94 532 ALA A CA 1
ATOM 4076 C C . ALA A 1 532 ? -8.350 14.989 28.476 1.00 89.94 532 ALA A C 1
ATOM 4078 O O . ALA A 1 532 ? -7.462 14.210 28.113 1.00 89.94 532 ALA A O 1
ATOM 4079 N N . PRO A 1 533 ? -8.985 14.822 29.655 1.00 92.19 533 PRO A N 1
ATOM 4080 C CA . PRO A 1 533 ? -8.682 13.723 30.560 1.00 92.19 533 PRO A CA 1
ATOM 4081 C C . PRO A 1 533 ? -8.783 12.363 29.864 1.00 92.19 533 PRO A C 1
ATOM 4083 O O . PRO A 1 533 ? -9.771 12.046 29.196 1.00 92.19 533 PRO A O 1
ATOM 4086 N N . VAL A 1 534 ? -7.742 11.543 30.028 1.00 95.31 534 VAL A N 1
ATOM 4087 C CA . VAL A 1 534 ? -7.676 10.234 29.379 1.00 95.31 534 VAL A CA 1
ATOM 4088 C C . VAL A 1 534 ? -8.549 9.224 30.115 1.00 95.31 534 VAL A C 1
ATOM 4090 O O . VAL A 1 534 ? -8.286 8.874 31.267 1.00 95.31 534 VAL A O 1
ATOM 4093 N N . VAL A 1 535 ? -9.535 8.680 29.408 1.00 95.06 535 VAL A N 1
ATOM 4094 C CA . VAL A 1 535 ? -10.437 7.632 29.881 1.00 95.06 535 VAL A CA 1
ATOM 4095 C C . VAL A 1 535 ? -10.151 6.306 29.179 1.00 95.06 535 VAL A C 1
ATOM 4097 O O . VAL A 1 535 ? -9.687 6.240 28.039 1.00 95.06 535 VAL A O 1
ATOM 4100 N N . ARG A 1 536 ? -10.442 5.197 29.865 1.00 94.50 536 ARG A N 1
ATOM 4101 C CA . ARG A 1 536 ? -10.457 3.871 29.234 1.00 94.50 536 ARG A CA 1
ATOM 4102 C C . ARG A 1 536 ? -11.854 3.604 28.695 1.00 94.50 536 ARG A C 1
ATOM 4104 O O . ARG A 1 536 ? -12.785 3.481 29.486 1.00 94.50 536 ARG A O 1
ATOM 4111 N N . LEU A 1 537 ? -11.979 3.452 27.377 1.00 94.88 537 LEU A N 1
ATOM 4112 C CA . LEU A 1 537 ? -13.268 3.231 26.711 1.00 94.88 537 LEU A CA 1
ATOM 4113 C C . LEU A 1 537 ? -14.050 2.040 27.285 1.00 94.88 537 LEU A C 1
ATOM 4115 O O . LEU A 1 537 ? -15.246 2.168 27.504 1.00 94.88 537 LEU A O 1
ATOM 4119 N N . SER A 1 538 ? -13.377 0.940 27.640 1.00 93.06 538 SER A N 1
ATOM 4120 C CA . SER A 1 538 ? -14.018 -0.234 28.257 1.00 93.06 538 SER A CA 1
ATOM 4121 C C . SER A 1 538 ? -14.639 0.026 29.633 1.00 93.06 538 SER A C 1
ATOM 4123 O O . SER A 1 538 ? -15.472 -0.751 30.081 1.00 93.06 538 SER A O 1
ATOM 4125 N N . LYS A 1 539 ? -14.242 1.104 30.320 1.00 93.62 539 LYS A N 1
ATOM 4126 C CA . LYS A 1 539 ? -14.851 1.540 31.585 1.00 93.62 539 LYS A CA 1
ATOM 4127 C C . LYS A 1 539 ? -15.860 2.662 31.390 1.00 93.62 539 LYS A C 1
ATOM 4129 O O . LYS A 1 539 ? -16.818 2.727 32.140 1.00 93.62 539 LYS A O 1
ATOM 4134 N N . TYR A 1 540 ? -15.617 3.537 30.418 1.00 95.25 540 TYR A N 1
ATOM 4135 C CA . TYR A 1 540 ? -16.427 4.723 30.163 1.00 95.25 540 TYR A CA 1
ATOM 4136 C C . TYR A 1 540 ? -17.688 4.418 29.342 1.00 95.25 540 TYR A C 1
ATOM 4138 O O . TYR A 1 540 ? -18.779 4.815 29.715 1.00 95.25 540 TYR A O 1
ATOM 4146 N N . LEU A 1 541 ? -17.589 3.665 28.244 1.00 94.12 541 LEU A N 1
ATOM 4147 C CA . LEU A 1 541 ? -18.755 3.391 27.393 1.00 94.12 541 LEU A CA 1
ATOM 4148 C C . LEU A 1 541 ? -19.908 2.661 28.122 1.00 94.12 541 LEU A C 1
ATOM 4150 O O . LEU A 1 541 ? -21.059 3.006 27.843 1.00 94.12 541 LEU A O 1
ATOM 4154 N N . PRO A 1 542 ? -19.657 1.734 29.075 1.00 94.19 542 PRO A N 1
ATOM 4155 C CA . PRO A 1 542 ? -20.717 1.154 29.904 1.00 94.19 542 PRO A CA 1
ATOM 4156 C C . PRO A 1 542 ? -21.429 2.146 30.837 1.00 94.19 542 PRO A C 1
ATOM 4158 O O . PRO A 1 542 ? -22.531 1.850 31.285 1.00 94.19 542 PRO A O 1
ATOM 4161 N N . THR A 1 543 ? -20.835 3.303 31.166 1.00 94.06 543 THR A N 1
ATOM 4162 C CA . THR A 1 543 ? -21.505 4.305 32.021 1.00 94.06 543 THR A CA 1
ATOM 4163 C C . THR A 1 543 ? -22.521 5.139 31.250 1.00 94.06 543 THR A C 1
ATOM 4165 O O . THR A 1 543 ? -23.337 5.827 31.857 1.00 94.06 543 THR A O 1
ATOM 4168 N N . LEU A 1 544 ? -22.470 5.107 29.916 1.00 92.56 544 LEU A N 1
ATOM 4169 C CA . LEU A 1 544 ? -23.413 5.825 29.070 1.00 92.56 544 LEU A CA 1
ATOM 4170 C C . LEU A 1 544 ? -24.750 5.069 28.997 1.00 92.56 544 LEU A C 1
ATOM 4172 O O . LEU A 1 544 ? -24.737 3.862 28.747 1.00 92.56 544 LEU A O 1
ATOM 4176 N N . PRO A 1 545 ? -25.900 5.762 29.095 1.00 89.69 545 PRO A N 1
ATOM 4177 C CA . PRO A 1 545 ? -27.219 5.145 28.993 1.00 89.69 545 PRO A CA 1
ATOM 4178 C C . PRO A 1 545 ? -27.388 4.263 27.748 1.00 89.69 545 PRO A C 1
ATOM 4180 O O . PRO A 1 545 ? -27.181 4.711 26.617 1.00 89.69 545 PRO A O 1
ATOM 4183 N N . GLU A 1 546 ? -27.836 3.021 27.939 1.00 87.00 546 GLU A N 1
ATOM 4184 C CA . GLU A 1 546 ? -28.079 2.066 26.844 1.00 87.00 546 GLU A CA 1
ATOM 4185 C C . GLU A 1 546 ? -29.201 2.515 25.895 1.00 87.00 546 GLU A C 1
ATOM 4187 O O . GLU A 1 546 ? -29.220 2.141 24.724 1.00 87.00 546 GLU A O 1
ATOM 4192 N N . THR A 1 547 ? -30.100 3.376 26.376 1.00 86.31 547 THR A N 1
ATOM 4193 C CA . THR A 1 547 ? -31.218 3.949 25.613 1.00 86.31 547 THR A CA 1
ATOM 4194 C C . THR A 1 547 ? -30.796 5.025 24.608 1.00 86.31 547 THR A C 1
ATOM 4196 O O . THR A 1 547 ? -31.612 5.436 23.781 1.00 86.31 547 THR A O 1
ATOM 4199 N N . HIS A 1 548 ? -29.548 5.503 24.672 1.00 90.31 548 HIS A N 1
ATOM 4200 C CA . HIS A 1 548 ? -29.060 6.621 23.867 1.00 90.31 548 HIS A CA 1
ATOM 4201 C C . HIS A 1 548 ? -28.085 6.168 22.785 1.00 90.31 548 HIS A C 1
ATOM 4203 O O . HIS A 1 548 ? -27.163 5.392 23.031 1.00 90.31 548 HIS A O 1
ATOM 4209 N N . ASN A 1 549 ? -28.223 6.736 21.591 1.00 94.88 549 ASN A N 1
ATOM 4210 C CA . ASN A 1 549 ? -27.221 6.624 20.538 1.00 94.88 549 ASN A CA 1
ATOM 4211 C C . ASN A 1 549 ? -25.937 7.362 20.926 1.00 94.88 549 ASN A C 1
ATOM 4213 O O . ASN A 1 549 ? -25.945 8.242 21.787 1.00 94.88 549 ASN A O 1
ATOM 4217 N N . ILE A 1 550 ? -24.839 7.028 20.255 1.00 96.50 550 ILE A N 1
ATOM 4218 C CA . ILE A 1 550 ? -23.546 7.679 20.469 1.00 96.50 550 ILE A CA 1
ATOM 4219 C C . ILE A 1 550 ? -23.131 8.349 19.165 1.00 96.50 550 ILE A C 1
ATOM 4221 O O . ILE A 1 550 ? -23.071 7.687 18.132 1.00 96.50 550 ILE A O 1
ATOM 4225 N N . ALA A 1 551 ? -22.826 9.640 19.208 1.00 97.25 551 ALA A N 1
ATOM 4226 C CA . ALA A 1 551 ? -22.173 10.374 18.138 1.00 97.25 551 ALA A CA 1
ATOM 4227 C C . ALA A 1 551 ? -20.752 10.732 18.566 1.00 97.25 551 ALA A C 1
ATOM 4229 O O . ALA A 1 551 ? -20.566 11.372 19.596 1.00 97.25 551 ALA A O 1
ATOM 4230 N N . VAL A 1 552 ? -19.754 10.339 17.777 1.00 97.50 552 VAL A N 1
ATOM 4231 C CA . VAL A 1 552 ? -18.355 10.707 18.001 1.00 97.50 552 VAL A CA 1
ATOM 4232 C C . VAL A 1 552 ? -17.857 11.597 16.867 1.00 97.50 552 VAL A C 1
ATOM 4234 O O . VAL A 1 552 ? -17.916 11.235 15.689 1.00 97.50 552 VAL A O 1
ATOM 4237 N N . PHE A 1 553 ? -17.370 12.774 17.237 1.00 97.12 553 PHE A N 1
ATOM 4238 C CA . PHE A 1 553 ? -16.768 13.757 16.350 1.00 97.12 553 PHE A CA 1
ATOM 4239 C C . PHE A 1 553 ? -15.256 13.528 16.327 1.00 97.12 553 PHE A C 1
ATOM 4241 O O . PHE A 1 553 ? -14.599 13.476 17.368 1.00 97.12 553 PHE A O 1
ATOM 4248 N N . VAL A 1 554 ? -14.703 13.337 15.131 1.00 96.50 554 VAL A N 1
ATOM 4249 C CA . VAL A 1 554 ? -13.288 13.012 14.928 1.00 96.50 554 VAL A CA 1
ATOM 4250 C C . VAL A 1 554 ? -12.700 13.954 13.887 1.00 96.50 554 VAL A C 1
ATOM 4252 O O . VAL A 1 554 ? -13.151 13.972 12.743 1.00 96.50 554 VAL A O 1
ATOM 4255 N N . GLY A 1 555 ? -11.658 14.697 14.258 1.00 94.50 555 GLY A N 1
ATOM 4256 C CA . GLY A 1 555 ? -10.954 15.596 13.344 1.00 94.50 555 GLY A CA 1
ATOM 4257 C C . GLY A 1 555 ? -10.205 14.827 12.253 1.00 94.50 555 GLY A C 1
ATOM 4258 O O . GLY A 1 555 ? -9.181 14.200 12.513 1.00 94.50 555 GLY A O 1
ATOM 4259 N N . ALA A 1 556 ? -10.691 14.890 11.016 1.00 93.25 556 ALA A N 1
ATOM 4260 C CA . ALA A 1 556 ? -10.093 14.279 9.830 1.00 93.25 556 ALA A CA 1
ATOM 4261 C C . ALA A 1 556 ? -9.164 15.260 9.090 1.00 93.25 556 ALA A C 1
ATOM 4263 O O . ALA A 1 556 ? -9.246 15.410 7.869 1.00 93.25 556 ALA A O 1
ATOM 4264 N N . MET A 1 557 ? -8.276 15.909 9.846 1.00 88.50 557 MET A N 1
ATOM 4265 C CA . MET A 1 557 ? -7.327 16.927 9.385 1.00 88.50 557 MET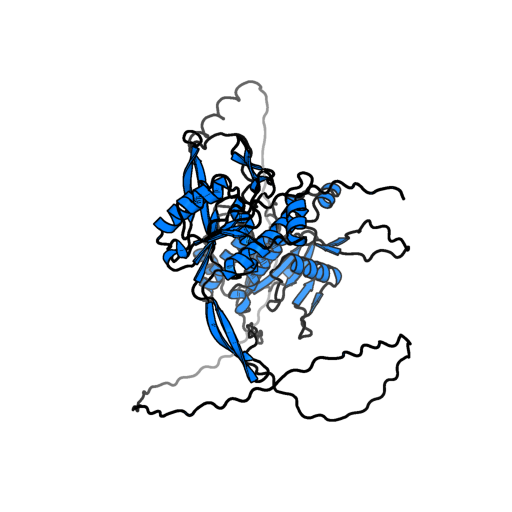 A CA 1
ATOM 4266 C C . MET A 1 557 ? -5.884 16.544 9.739 1.00 88.50 557 MET A C 1
ATOM 4268 O O . MET A 1 557 ? -5.648 15.713 10.614 1.00 88.50 557 MET A O 1
ATOM 4272 N N . ALA A 1 558 ? -4.905 17.135 9.051 1.00 85.19 558 ALA A N 1
ATOM 4273 C CA . ALA A 1 558 ? -3.488 16.827 9.273 1.00 85.19 558 ALA A CA 1
ATOM 4274 C C . ALA A 1 558 ? -2.962 17.365 10.613 1.00 85.19 558 ALA A C 1
ATOM 4276 O O . ALA A 1 558 ? -2.151 16.722 11.276 1.00 85.19 558 ALA A O 1
ATOM 4277 N N . ARG A 1 559 ? -3.420 18.561 10.981 1.00 81.00 559 ARG A N 1
ATOM 4278 C CA . ARG A 1 559 ? -3.111 19.289 12.212 1.00 81.00 559 ARG A CA 1
ATOM 4279 C C . ARG A 1 559 ? -4.144 20.398 12.378 1.00 81.00 559 ARG A C 1
ATOM 4281 O O . ARG A 1 559 ? -4.763 20.814 11.403 1.00 81.00 559 ARG A O 1
ATOM 4288 N N . GLY A 1 560 ? -4.287 20.886 13.595 1.00 82.00 560 GLY A N 1
ATOM 4289 C CA . GLY A 1 560 ? -5.240 21.927 13.940 1.00 82.00 560 GLY A CA 1
ATOM 4290 C C . GLY A 1 560 ? -5.536 21.877 15.427 1.00 82.00 560 GLY A C 1
ATOM 4291 O O . GLY A 1 560 ? -5.059 20.981 16.127 1.00 82.00 560 GLY A O 1
ATOM 4292 N N . LYS A 1 561 ? -6.313 22.847 15.896 1.00 83.69 561 LYS A N 1
ATOM 4293 C CA . LYS A 1 561 ? -6.935 22.756 17.214 1.00 83.69 561 LYS A CA 1
ATOM 4294 C C . LYS A 1 561 ? -8.088 21.760 17.143 1.00 83.69 561 LYS A C 1
ATOM 4296 O O . LYS A 1 561 ? -8.699 21.579 16.090 1.00 83.69 561 LYS A O 1
ATOM 4301 N N . ASP A 1 562 ? -8.370 21.098 18.255 1.00 85.31 562 ASP A N 1
ATOM 4302 C CA . ASP A 1 562 ? -9.475 20.149 18.362 1.00 85.31 562 ASP A CA 1
ATOM 4303 C C . ASP A 1 562 ? -10.781 20.803 18.851 1.00 85.31 562 ASP A C 1
ATOM 4305 O O . ASP A 1 562 ? -11.640 20.142 19.429 1.00 85.31 562 ASP A O 1
ATOM 4309 N N . ASP A 1 563 ? -10.938 22.105 18.595 1.00 89.56 563 ASP A N 1
ATOM 4310 C CA . ASP A 1 563 ? -12.087 22.944 18.964 1.00 89.56 563 ASP A CA 1
ATOM 4311 C C . ASP A 1 563 ? -13.265 22.851 17.975 1.00 89.56 563 ASP A C 1
ATOM 4313 O O . ASP A 1 563 ? -14.328 23.433 18.188 1.00 89.56 563 ASP A O 1
ATOM 4317 N N . PHE A 1 564 ? -13.107 22.067 16.905 1.00 89.38 564 PHE A N 1
ATOM 4318 C CA . PHE A 1 564 ? -14.057 21.932 15.796 1.00 89.38 564 PHE A CA 1
ATOM 4319 C C . PHE A 1 564 ? -15.476 21.496 16.198 1.00 89.38 564 PHE A C 1
ATOM 4321 O O . PHE A 1 564 ? -16.406 21.705 15.422 1.00 89.38 564 PHE A O 1
ATOM 4328 N N . ALA A 1 565 ? -15.654 20.884 17.372 1.00 89.56 565 ALA A N 1
ATOM 4329 C CA . ALA A 1 565 ? -16.952 20.408 17.851 1.00 89.56 565 ALA A CA 1
ATOM 4330 C C . ALA A 1 565 ? -17.333 20.934 19.247 1.00 89.56 565 ALA A C 1
ATOM 4332 O O . ALA A 1 565 ? -18.373 20.533 19.765 1.00 89.56 565 ALA A O 1
ATOM 4333 N N . ASP A 1 566 ? -16.549 21.839 19.844 1.00 90.00 566 ASP A N 1
ATOM 4334 C CA . ASP A 1 566 ? -16.719 22.264 21.246 1.00 90.00 566 ASP A CA 1
ATOM 4335 C C . ASP A 1 566 ? -18.075 22.937 21.510 1.00 90.00 566 ASP A C 1
ATOM 4337 O O . ASP A 1 566 ? -18.614 22.836 22.605 1.00 90.00 566 ASP A O 1
ATOM 4341 N N . GLY A 1 567 ? -18.672 23.566 20.492 1.00 88.81 567 GLY A N 1
ATOM 4342 C CA . GLY A 1 567 ? -20.012 24.157 20.583 1.00 88.81 567 GLY A CA 1
ATOM 4343 C C . GLY A 1 567 ? -21.178 23.175 20.400 1.00 88.81 567 GLY A C 1
ATOM 4344 O O . GLY A 1 567 ? -22.329 23.601 20.448 1.00 88.81 567 GLY A O 1
ATOM 4345 N N . ILE A 1 568 ? -20.908 21.895 20.120 1.00 90.81 568 ILE A N 1
ATOM 4346 C CA . ILE A 1 568 ? -21.929 20.886 19.782 1.00 90.81 568 ILE A CA 1
ATOM 4347 C C . 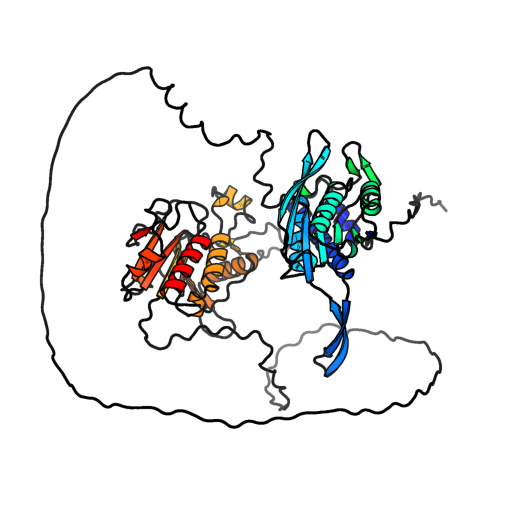ILE A 1 568 ? -21.843 19.656 20.692 1.00 90.81 568 ILE A C 1
ATOM 4349 O O . ILE A 1 568 ? -22.861 18.999 20.913 1.00 90.81 568 ILE A O 1
ATOM 4353 N N . VAL A 1 569 ? -20.654 19.298 21.182 1.00 93.19 569 VAL A N 1
ATOM 4354 C CA . VAL A 1 569 ? -20.473 18.090 21.997 1.00 93.19 569 VAL A CA 1
ATOM 4355 C C . VAL A 1 569 ? -20.893 18.280 23.446 1.00 93.19 569 VAL A C 1
ATOM 4357 O O . VAL A 1 569 ? -20.745 19.353 24.018 1.00 93.19 569 VAL A O 1
ATOM 4360 N N . ASP A 1 570 ? -21.391 17.197 24.035 1.00 93.31 570 ASP A N 1
ATOM 4361 C CA . ASP A 1 570 ? -21.751 17.125 25.447 1.00 93.31 570 ASP A CA 1
ATOM 4362 C C . ASP A 1 570 ? -20.495 16.869 26.307 1.00 93.31 570 ASP A C 1
ATOM 4364 O O . ASP A 1 570 ? -20.389 17.371 27.423 1.00 93.31 570 ASP A O 1
ATOM 4368 N N . GLU A 1 571 ? -19.522 16.108 25.784 1.00 93.81 571 GLU A N 1
ATOM 4369 C CA . GLU A 1 571 ? -18.278 15.787 26.492 1.00 93.81 571 GLU A CA 1
ATOM 4370 C C . GLU A 1 571 ? -17.075 15.668 25.535 1.00 93.81 571 GLU A C 1
ATOM 4372 O O . GLU A 1 571 ? -17.172 15.154 24.415 1.00 93.81 571 GLU A O 1
ATOM 4377 N N . LYS A 1 572 ? -15.906 16.121 25.999 1.00 94.19 572 LYS A N 1
ATOM 4378 C CA . LYS A 1 572 ? -14.616 16.002 25.310 1.00 94.19 572 LYS A CA 1
ATOM 4379 C C . LYS A 1 572 ? -13.720 15.056 26.113 1.00 94.19 572 LYS A C 1
ATOM 4381 O O . LYS A 1 572 ? -13.424 15.329 27.274 1.00 94.19 572 LYS A O 1
ATOM 4386 N N . ILE A 1 573 ? -13.292 13.947 25.503 1.00 95.19 573 ILE A N 1
ATOM 4387 C CA . ILE A 1 573 ? -12.535 12.880 26.183 1.00 95.19 573 ILE A CA 1
ATOM 4388 C C . ILE A 1 573 ? -11.235 12.529 25.453 1.00 95.19 573 ILE A C 1
ATOM 4390 O O . ILE A 1 573 ? -11.165 12.548 24.222 1.00 95.19 573 ILE A O 1
ATOM 4394 N N . GLY A 1 574 ? -10.208 12.141 26.210 1.00 94.06 574 GLY A N 1
ATOM 4395 C CA . GLY A 1 574 ? -8.983 11.548 25.673 1.00 94.06 574 GLY A CA 1
ATOM 4396 C C . GLY A 1 574 ? -9.026 10.022 25.744 1.00 94.06 574 GLY A C 1
ATOM 4397 O O . GLY A 1 574 ? -9.461 9.455 26.738 1.00 94.06 574 GLY A O 1
ATOM 4398 N N . ILE A 1 575 ? -8.549 9.314 24.716 1.00 94.38 575 ILE A N 1
ATOM 4399 C CA . ILE A 1 575 ? -8.488 7.828 24.714 1.00 94.38 575 ILE A CA 1
ATOM 4400 C C . ILE A 1 575 ? -7.053 7.280 24.691 1.00 94.38 575 ILE A C 1
ATOM 4402 O O . ILE A 1 575 ? -6.816 6.072 24.584 1.00 94.38 575 ILE A O 1
ATOM 4406 N N . SER A 1 576 ? -6.065 8.170 24.750 1.00 93.12 576 SER A N 1
ATOM 4407 C CA . SER A 1 576 ? -4.649 7.843 24.845 1.00 93.12 576 SER A CA 1
ATOM 4408 C C . SER A 1 576 ? -3.886 9.024 25.431 1.00 93.12 576 SER A C 1
ATOM 4410 O O . SER A 1 576 ? -4.272 10.164 25.218 1.00 93.12 576 SER A O 1
ATOM 4412 N N . GLN A 1 577 ? -2.777 8.740 26.117 1.00 91.62 577 GLN A N 1
ATOM 4413 C CA . GLN A 1 577 ? -1.833 9.758 26.598 1.00 91.62 577 GLN A CA 1
ATOM 4414 C C . GLN A 1 577 ? -1.030 10.415 25.462 1.00 91.62 577 GLN A C 1
ATOM 4416 O O . GLN A 1 577 ? -0.251 11.332 25.701 1.00 91.62 577 GLN A O 1
ATOM 4421 N N . TYR A 1 578 ? -1.175 9.910 24.235 1.00 90.38 578 TYR A N 1
ATOM 4422 C CA . TYR A 1 578 ? -0.493 10.409 23.052 1.00 90.38 578 TYR A CA 1
ATOM 4423 C C . TYR A 1 578 ? -1.523 10.761 21.974 1.00 90.38 578 TYR A C 1
ATOM 4425 O O . TYR A 1 578 ? -2.512 10.032 21.831 1.00 90.38 578 TYR A O 1
ATOM 4433 N N . PRO A 1 579 ? -1.280 11.809 21.168 1.00 87.44 579 PRO A N 1
ATOM 4434 C CA . PRO A 1 579 ? -2.119 12.117 20.019 1.00 87.44 579 PRO A CA 1
ATOM 4435 C C . PRO A 1 579 ? -2.232 10.915 19.076 1.00 87.44 579 PRO A C 1
ATOM 4437 O O . PRO A 1 579 ? -1.237 10.273 18.731 1.00 87.44 579 PRO A O 1
ATOM 4440 N N . LEU A 1 580 ? -3.456 10.602 18.654 1.00 91.12 580 LEU A N 1
ATOM 4441 C CA . LEU A 1 580 ? -3.736 9.506 17.730 1.00 91.12 580 LEU A CA 1
ATOM 4442 C C . LEU A 1 580 ? -4.079 10.055 16.350 1.00 91.12 580 LEU A C 1
ATOM 4444 O O . LEU A 1 580 ? -4.713 11.098 16.221 1.00 91.12 580 LEU A O 1
ATOM 4448 N N . SER A 1 581 ? -3.734 9.302 15.304 1.00 93.50 581 SER A N 1
ATOM 4449 C CA . SER A 1 581 ? -4.304 9.571 13.982 1.00 93.50 581 SER A CA 1
ATOM 4450 C C . SER A 1 581 ? -5.819 9.342 13.996 1.00 93.50 581 SER A C 1
ATOM 4452 O O . SER A 1 581 ? -6.307 8.430 14.673 1.00 93.50 581 SER A O 1
ATOM 4454 N N . ALA A 1 582 ? -6.553 10.112 13.189 1.00 93.94 582 ALA A N 1
ATOM 4455 C CA . ALA A 1 582 ? -8.010 10.028 13.091 1.00 93.94 582 ALA A CA 1
ATOM 4456 C C . ALA A 1 582 ? -8.511 8.595 12.831 1.00 93.94 582 ALA A C 1
ATOM 4458 O O . ALA A 1 582 ? -9.454 8.133 13.470 1.00 93.94 582 ALA A O 1
ATOM 4459 N N . SER A 1 583 ? -7.838 7.849 11.947 1.00 95.69 583 SER A N 1
ATOM 4460 C CA . SER A 1 583 ? -8.213 6.465 11.630 1.00 95.69 583 SER A CA 1
ATOM 4461 C C . SER A 1 583 ? -8.006 5.515 12.811 1.00 95.69 583 SER A C 1
ATOM 4463 O O . SER A 1 583 ? -8.822 4.620 13.018 1.00 95.69 583 SER A O 1
ATOM 4465 N N . VAL A 1 584 ? -6.923 5.675 13.578 1.00 96.12 584 VAL A N 1
ATOM 4466 C CA . VAL A 1 584 ? -6.666 4.841 14.765 1.00 96.12 584 VAL A CA 1
ATOM 4467 C C . VAL A 1 584 ? -7.657 5.181 15.874 1.00 96.12 584 VAL A C 1
ATOM 4469 O O . VAL A 1 584 ? -8.151 4.275 16.539 1.00 96.12 584 VAL A O 1
ATOM 4472 N N . ALA A 1 585 ? -7.984 6.462 16.045 1.00 95.12 585 ALA A N 1
ATOM 4473 C CA . ALA A 1 585 ? -8.997 6.906 16.993 1.00 95.12 585 ALA A CA 1
ATOM 4474 C C . ALA A 1 585 ? -10.378 6.309 16.661 1.00 95.12 585 ALA A C 1
ATOM 4476 O O . ALA A 1 585 ? -10.994 5.687 17.525 1.00 95.12 585 ALA A O 1
ATOM 4477 N N . CYS A 1 586 ? -10.797 6.383 15.389 1.00 96.44 586 CYS A N 1
ATOM 4478 C CA . CYS A 1 586 ? -12.015 5.731 14.893 1.00 96.44 586 CYS A CA 1
ATOM 4479 C C . CYS A 1 586 ? -12.004 4.222 15.167 1.00 96.44 586 CYS A C 1
ATOM 4481 O O . CYS A 1 586 ? -12.978 3.685 15.685 1.00 96.44 586 CYS A O 1
ATOM 4483 N N . SER A 1 587 ? -10.898 3.542 14.842 1.00 96.62 587 SER A N 1
ATOM 4484 C CA . SER A 1 587 ? -10.763 2.095 15.036 1.00 96.62 587 SER A CA 1
ATOM 4485 C C . SER A 1 587 ? -10.877 1.701 16.505 1.00 96.62 587 SER A C 1
ATOM 4487 O O . SER A 1 587 ? -11.656 0.812 16.819 1.00 96.62 587 SER A O 1
ATOM 4489 N N . LYS A 1 588 ? -10.166 2.380 17.414 1.00 95.75 588 LYS A N 1
ATOM 4490 C CA . LYS A 1 588 ? -10.247 2.090 18.854 1.00 95.75 588 LYS A CA 1
ATOM 4491 C C . LYS A 1 588 ? -11.656 2.281 19.402 1.00 95.75 588 LYS A C 1
ATOM 4493 O O . LYS A 1 588 ? -12.095 1.482 20.222 1.00 95.75 588 LYS A O 1
ATOM 4498 N N . PHE A 1 589 ? -12.343 3.330 18.955 1.00 95.38 589 PHE A N 1
ATOM 4499 C CA . PHE A 1 589 ? -13.710 3.600 19.380 1.00 95.38 589 PHE A CA 1
ATOM 4500 C C . PHE A 1 589 ? -14.688 2.541 18.855 1.00 95.38 589 PHE A C 1
ATOM 4502 O O . PHE A 1 589 ? -15.519 2.056 19.616 1.00 95.38 589 PHE A O 1
ATOM 4509 N N . CYS A 1 590 ? -14.542 2.127 17.589 1.00 95.81 590 CYS A N 1
ATOM 4510 C CA . CYS A 1 590 ? -15.334 1.037 17.016 1.00 95.81 590 CYS A CA 1
ATOM 4511 C C . CYS A 1 590 ? -15.094 -0.277 17.762 1.00 95.81 590 CYS A C 1
ATOM 4513 O O . CYS A 1 590 ? -16.056 -0.864 18.231 1.00 95.81 590 CYS A O 1
ATOM 4515 N N . CYS A 1 591 ? -13.838 -0.692 17.957 1.00 95.75 591 CYS A N 1
ATOM 4516 C CA . CYS A 1 591 ? -13.526 -1.949 18.642 1.00 95.75 591 CYS A CA 1
ATOM 4517 C C . CYS A 1 591 ? -14.052 -1.981 20.083 1.00 95.75 591 CYS A C 1
ATOM 4519 O O . CYS A 1 591 ? -14.568 -2.998 20.527 1.00 95.75 591 CYS A O 1
ATOM 4521 N N . ALA A 1 592 ? -13.986 -0.863 20.810 1.00 95.25 592 ALA A N 1
ATOM 4522 C CA . ALA A 1 592 ? -14.543 -0.801 22.159 1.00 95.25 592 ALA A CA 1
ATOM 4523 C C . ALA A 1 592 ? -16.077 -0.950 22.176 1.00 95.25 592 ALA A C 1
ATOM 4525 O O . ALA A 1 592 ? -16.633 -1.498 23.125 1.00 95.25 592 ALA A O 1
ATOM 4526 N N . LEU A 1 593 ? -16.766 -0.471 21.136 1.00 94.94 593 LEU A N 1
ATOM 4527 C CA . LEU A 1 593 ? -18.206 -0.673 20.978 1.00 94.94 593 LEU A CA 1
ATOM 4528 C C . LEU A 1 593 ? -18.559 -2.060 20.440 1.00 94.94 593 LEU A C 1
ATOM 4530 O O . LEU A 1 593 ? -19.602 -2.582 20.806 1.00 94.94 593 LEU A O 1
ATOM 4534 N N . GLU A 1 594 ? -17.698 -2.668 19.627 1.00 95.19 594 GLU A N 1
ATOM 4535 C CA . GLU A 1 594 ? -17.821 -4.070 19.212 1.00 95.19 594 GLU A CA 1
ATOM 4536 C C . GLU A 1 594 ? -17.770 -4.989 20.434 1.00 95.19 594 GLU A C 1
ATOM 4538 O O . GLU A 1 594 ? -18.642 -5.836 20.591 1.00 95.19 594 GLU A O 1
ATOM 4543 N N . GLU A 1 595 ? -16.828 -4.750 21.352 1.00 93.94 595 GLU A N 1
ATOM 4544 C CA . GLU A 1 595 ? -16.753 -5.461 22.633 1.00 93.94 595 GLU A CA 1
ATOM 4545 C C . GLU A 1 595 ? -17.979 -5.193 23.522 1.00 93.94 595 GLU A C 1
ATOM 4547 O O . GLU A 1 595 ? -18.519 -6.123 24.115 1.00 93.94 595 GLU A O 1
ATOM 4552 N N . LEU A 1 596 ? -18.442 -3.938 23.622 1.00 93.56 596 LEU A N 1
ATOM 4553 C CA . LEU A 1 596 ? -19.596 -3.588 24.462 1.00 93.56 596 LEU A CA 1
ATOM 4554 C C . LEU A 1 596 ? -20.915 -4.169 23.932 1.00 93.56 596 LEU A C 1
ATOM 4556 O O . LEU A 1 596 ? -21.789 -4.520 24.721 1.00 93.56 596 LEU A O 1
ATOM 4560 N N . TRP A 1 597 ? -21.089 -4.211 22.613 1.00 93.81 597 TRP A N 1
ATOM 4561 C CA . TRP A 1 597 ? -22.319 -4.672 21.962 1.00 93.81 597 TRP A CA 1
ATOM 4562 C C . TRP A 1 597 ? -22.262 -6.140 21.526 1.00 93.81 597 TRP A C 1
ATOM 4564 O O . TRP A 1 597 ? -23.204 -6.598 20.883 1.00 93.81 597 TRP A O 1
ATOM 4574 N N . ASP A 1 598 ? -21.193 -6.857 21.884 1.00 91.69 598 ASP A N 1
ATOM 4575 C CA . ASP A 1 598 ? -20.964 -8.274 21.569 1.00 91.69 598 ASP A CA 1
ATOM 4576 C C . ASP A 1 598 ? -21.054 -8.579 20.059 1.00 91.69 598 ASP A C 1
ATOM 4578 O O . ASP A 1 598 ? -21.793 -9.450 19.597 1.00 91.69 598 ASP A O 1
ATOM 4582 N N . ILE A 1 599 ? -20.319 -7.799 19.259 1.00 90.44 599 ILE A N 1
ATOM 4583 C CA . ILE A 1 599 ? -20.273 -7.912 17.794 1.00 90.44 599 ILE A CA 1
ATOM 4584 C C . ILE A 1 599 ? -18.931 -8.514 17.383 1.00 90.44 599 ILE A C 1
ATOM 4586 O O . ILE A 1 599 ? -17.880 -7.937 17.659 1.00 90.44 599 ILE A O 1
ATOM 4590 N N . VAL A 1 600 ? -18.986 -9.659 16.692 1.00 76.56 600 VAL A N 1
ATOM 4591 C CA . VAL A 1 600 ? -17.825 -10.485 16.304 1.00 76.56 600 VAL A CA 1
ATOM 4592 C C . VAL A 1 600 ? -17.549 -10.433 14.807 1.00 76.56 600 VAL A C 1
ATOM 4594 O O . VAL A 1 600 ? -18.515 -10.548 14.015 1.00 76.56 600 VAL A O 1
#

InterPro domains:
  IPR000836 Phosphoribosyltransferase domain [PF14681] (26-225)
  IPR000836 Phosphoribosyltransferase domain [cd06223] (87-205)
  IPR005304 Ribosomal biogenesis, methyltransferase, EMG1/NEP1 [PF03587] (385-594)
  IPR005304 Ribosomal biogenesis, methyltransferase, EMG1/NEP1 [PTHR12636] (345-600)
  IPR005304 Ribosomal biogenesis, methyltransferase, EMG1/NEP1 [cd18088] (383-594)
  IPR029026 tRNA (guanine-N1-)-methyltransferase, N-terminal [G3DSA:3.40.1280.10] (383-600)
  IPR029028 Alpha/beta knot methyltransferases [SSF75217] (375-599)
  IPR029057 Phosphoribosyltransferase-like [G3DSA:3.40.50.2020] (9-227)
  IPR029057 Phosphoribosyltransferase-like [SSF53271] (12-225)

Sequence (600 aa):
MADQTATSTTHTNATESLPASVYKLPQTAQLEALYTIIRDRETNRGDFLFYSDRIIRLLVEEGLNHLPVVPKTVITPTGATYEGVGFEGKICGVSILRAGEAMEAGLREVCRSVRIGKILIQRDEETAQAKLFYSKLPQDIAQRYVLLLDPMLATGGSAIKAVEVLKEHGVPEERIIFVNLIASPEGLANFCSKYPTTKVITGWIDEGLNEKAYIIPGLGDFGERRPTAHSSQTSPHGQSPRPPNERRQRERTHAVTAGEDESTEESSEEDESEKESGGGRANEEVEGNAMQIDSAASSSFPHATTTSSPSSSSPPPAVLTDSKSNVAVNDRPTKPLPSSKARKMQQQQQQSNNPLMQQANPLMLPVHAHVAKSGPSSTQRKLYVILEQACLEAYRVSTGGRSKNGREGDVKYALLNCDDHQGILAKTGRDIADARPDITHQCLLTLLDSPLNKAGLLQVYIHTARGVLIEVNPHVRIPRTFKRFSGLMVQLLHKLSIRGVNGPEKLLKVIKNPVTDHLPPNTIKLTLSGDAPVVRLSKYLPTLPETHNIAVFVGAMARGKDDFADGIVDEKIGISQYPLSASVACSKFCCALEELWDIV

Radius of gyration: 35.45 Å; chains: 1; bounding box: 94×104×102 Å

Organism: NCBI:txid1111947